Protein AF-0000000078526395 (afdb_homodimer)

InterPro domains:
  IPR003313 AraC-type arabinose-binding/dimerisation domain [PF02311] (11-100)
  IPR009057 Homedomain-like superfamily [SSF46689] (159-208)
  IPR009057 Homedomain-like superfamily [SSF46689] (210-261)
  IPR018060 AraC-like, DNA binding HTH domain [PF12833] (181-258)
  IPR018060 AraC-like, DNA binding HTH domain [PS01124] (161-259)
  IPR018060 AraC-like, DNA binding HTH domain [SM00342] (174-257)
  IPR018062 HTH domain AraC-type, conserved site [PS00041] (211-253)
  IPR037923 Transcription regulator HTH-like [SSF51215] (3-144)

Sequence (530 aa):
MNQLVRGLTIYYCGREQCASGHFFGPAIRKHYLMHVIFRGKGIYRTGGEEYALKEGDAFLIKPQEVTYYQADKDEPWEYAWAAFAGTEAERLLSDYRQEENEYVYHFDRGEEWRDYMDRLVTVFESGEHNMDETAGFLYLLFSRFPKRSKEVGEYEQSYLSRAETYIRHNYSYPIQIGDVAKYVGIDRTYLYRLFMKYKGISPKQYLTAYRIMEAKRLLEDTGLSITETGLSCGFHDASVFCKSFLQTEGESPLQYRKKMREEVWMNQLVRGLTIYYCGREQCASGHFFGPAIRKHYLMHVIFRGKGIYRTGGEEYALKEGDAFLIKPQEVTYYQADKDEPWEYAWAAFAGTEAERLLSDYRQEENEYVYHFDRGEEWRDYMDRLVTVFESGEHNMDETAGFLYLLFSRFPKRSKEVGEYEQSYLSRAETYIRHNYSYPIQIGDVAKYVGIDRTYLYRLFMKYKGISPKQYLTAYRIMEAKRLLEDTGLSITETGLSCGFHDASVFCKSFLQTEGESPLQYRKKMREEVW

pLDDT: mean 89.28, std 11.7, range [27.52, 98.31]

Structure (mmCIF, N/CA/C/O backbone):
data_AF-0000000078526395-model_v1
#
loop_
_entity.id
_entity.type
_entity.pdbx_description
1 polymer 'HTH araC/xylS-type domain-containing protein'
#
loop_
_atom_site.group_PDB
_atom_site.id
_atom_site.type_symbol
_atom_site.label_atom_id
_atom_site.label_alt_id
_atom_site.label_comp_id
_atom_site.label_asym_id
_atom_site.label_entity_id
_atom_site.label_seq_id
_atom_site.pdbx_PDB_ins_code
_atom_site.Cartn_x
_atom_site.Cartn_y
_atom_site.Cartn_z
_atom_site.occupancy
_atom_site.B_iso_or_equiv
_atom_site.auth_seq_id
_atom_site.auth_comp_id
_atom_site.auth_asym_id
_atom_site.auth_atom_id
_atom_site.pdbx_PDB_model_num
ATOM 1 N N . MET A 1 1 ? 21.188 -5.395 8.055 1 27.52 1 MET A N 1
ATOM 2 C CA . MET A 1 1 ? 20.203 -4.379 7.711 1 27.52 1 MET A CA 1
ATOM 3 C C . MET A 1 1 ? 18.812 -4.988 7.617 1 27.52 1 MET A C 1
ATOM 5 O O . MET A 1 1 ? 18.578 -5.922 6.844 1 27.52 1 MET A O 1
ATOM 9 N N . ASN A 1 2 ? 18.047 -5.086 8.602 1 36.66 2 ASN A N 1
ATOM 10 C CA . ASN A 1 2 ? 16.797 -5.809 8.789 1 36.66 2 ASN A CA 1
ATOM 11 C C . ASN A 1 2 ? 15.812 -5.535 7.656 1 36.66 2 ASN A C 1
ATOM 13 O O . ASN A 1 2 ? 15.328 -4.414 7.504 1 36.66 2 ASN A O 1
ATOM 17 N N . GLN A 1 3 ? 16.109 -5.988 6.547 1 46.03 3 GLN A N 1
ATOM 18 C CA . GLN A 1 3 ? 15.25 -5.793 5.379 1 46.03 3 GLN A CA 1
ATOM 19 C C . GLN A 1 3 ? 13.773 -5.867 5.754 1 46.03 3 GLN A C 1
ATOM 21 O O . GLN A 1 3 ? 13.305 -6.902 6.234 1 46.03 3 GLN A O 1
ATOM 26 N N . LEU A 1 4 ? 13.297 -4.77 6.297 1 55.44 4 LEU A N 1
ATOM 27 C CA . LEU A 1 4 ? 11.914 -4.699 6.73 1 55.44 4 LEU A CA 1
ATOM 28 C C . LEU A 1 4 ? 10.992 -5.379 5.727 1 55.44 4 LEU A C 1
ATOM 30 O O . LEU A 1 4 ? 11.086 -5.137 4.52 1 55.44 4 LEU A O 1
ATOM 34 N N . VAL A 1 5 ? 10.5 -6.484 6.137 1 66.88 5 VAL A N 1
ATOM 35 C CA . VAL A 1 5 ? 9.594 -7.344 5.391 1 66.88 5 VAL A CA 1
ATOM 36 C C . VAL A 1 5 ? 8.43 -6.52 4.84 1 66.88 5 VAL A C 1
ATOM 38 O O . VAL A 1 5 ? 7.867 -5.68 5.547 1 66.88 5 VAL A O 1
ATOM 41 N N . ARG A 1 6 ? 8.25 -6.559 3.602 1 83.94 6 ARG A N 1
ATOM 42 C CA . ARG A 1 6 ? 7.125 -5.887 2.965 1 83.94 6 ARG A CA 1
ATOM 43 C C . ARG A 1 6 ? 5.801 -6.379 3.539 1 83.94 6 ARG A C 1
ATOM 45 O O . ARG A 1 6 ? 5.605 -7.582 3.727 1 83.94 6 ARG A O 1
ATOM 52 N N . GLY A 1 7 ? 4.965 -5.426 3.828 1 86.06 7 GLY A N 1
ATOM 53 C CA . GLY A 1 7 ? 3.648 -5.781 4.328 1 86.06 7 GLY A CA 1
ATOM 54 C C . GLY A 1 7 ? 2.73 -6.332 3.252 1 86.06 7 GLY A C 1
ATOM 55 O O . GLY A 1 7 ? 1.721 -6.969 3.559 1 86.06 7 GLY A O 1
ATOM 56 N N . LEU A 1 8 ? 3.068 -6.035 2.057 1 91.38 8 LEU A N 1
ATOM 57 C CA . LEU A 1 8 ? 2.301 -6.508 0.909 1 91.38 8 LEU A CA 1
ATOM 58 C C . LEU A 1 8 ? 3.225 -6.887 -0.243 1 91.38 8 LEU A C 1
ATOM 60 O O . LEU A 1 8 ? 3.975 -6.051 -0.748 1 91.38 8 LEU A O 1
ATOM 64 N N . THR A 1 9 ? 3.188 -8.125 -0.619 1 89.38 9 THR A N 1
ATOM 65 C CA . THR A 1 9 ? 4.004 -8.633 -1.715 1 89.38 9 THR A CA 1
ATOM 66 C C . THR A 1 9 ? 3.131 -9.297 -2.775 1 89.38 9 THR A C 1
ATOM 68 O O . THR A 1 9 ? 2.268 -10.117 -2.453 1 89.38 9 THR A O 1
ATOM 71 N N . ILE A 1 10 ? 3.322 -8.852 -3.971 1 91.06 10 ILE A N 1
ATOM 72 C CA . ILE A 1 10 ? 2.652 -9.484 -5.102 1 91.06 10 ILE A CA 1
ATOM 73 C C . ILE A 1 10 ? 3.59 -10.5 -5.75 1 91.06 10 ILE A C 1
ATOM 75 O O . ILE A 1 10 ? 4.715 -10.164 -6.121 1 91.06 10 ILE A O 1
ATOM 79 N N . TYR A 1 11 ? 3.164 -11.703 -5.941 1 87.44 11 TYR A N 1
ATOM 80 C CA . TYR A 1 11 ? 4.023 -12.789 -6.398 1 87.44 11 TYR A CA 1
ATOM 81 C C . TYR A 1 11 ? 3.795 -13.078 -7.879 1 87.44 11 TYR A C 1
ATOM 83 O O . TYR A 1 11 ? 4.727 -13.453 -8.594 1 87.44 11 TYR A O 1
ATOM 91 N N . TYR A 1 12 ? 2.555 -12.938 -8.289 1 89 12 TYR A N 1
ATOM 92 C CA . TYR A 1 12 ? 2.221 -13.305 -9.656 1 89 12 TYR A CA 1
ATOM 93 C C . TYR A 1 12 ? 0.906 -12.664 -10.086 1 89 12 TYR A C 1
ATOM 95 O O . TYR A 1 12 ? -0.057 -12.633 -9.32 1 89 12 TYR A O 1
ATOM 103 N N . CYS A 1 13 ? 0.94 -12.172 -11.273 1 92.25 13 CYS A N 1
ATOM 104 C CA . CYS A 1 13 ? -0.259 -11.617 -11.891 1 92.25 13 CYS A CA 1
ATOM 105 C C . CYS A 1 13 ? -0.409 -12.109 -13.32 1 92.25 13 CYS A C 1
ATOM 107 O O . CYS A 1 13 ? 0.571 -12.5 -13.953 1 92.25 13 CYS A O 1
ATOM 109 N N . GLY A 1 14 ? -1.669 -12.102 -13.734 1 92.19 14 GLY A N 1
ATOM 110 C CA . GLY A 1 14 ? -1.933 -12.43 -15.125 1 92.19 14 GLY A CA 1
ATOM 111 C C . GLY A 1 14 ? -3.348 -12.102 -15.562 1 92.19 14 GLY A C 1
ATOM 112 O O . GLY A 1 14 ? -4.121 -11.531 -14.789 1 92.19 14 GLY A O 1
ATOM 113 N N . ARG A 1 15 ? -3.559 -12.289 -16.781 1 94.62 15 ARG A N 1
ATOM 114 C CA . ARG A 1 15 ? -4.859 -12.094 -17.422 1 94.62 15 ARG A CA 1
ATOM 115 C C . ARG A 1 15 ? -5.109 -13.133 -18.5 1 94.62 15 ARG A C 1
ATOM 117 O O . ARG A 1 15 ? -4.184 -13.547 -19.203 1 94.62 15 ARG A O 1
ATOM 124 N N . GLU A 1 16 ? -6.379 -13.539 -18.531 1 94.69 16 GLU A N 1
ATOM 125 C CA . GLU A 1 16 ? -6.676 -14.586 -19.516 1 94.69 16 GLU A CA 1
ATOM 126 C C . GLU A 1 16 ? -8.109 -14.453 -20.031 1 94.69 16 GLU A C 1
ATOM 128 O O . GLU A 1 16 ? -9.039 -14.258 -19.25 1 94.69 16 GLU A O 1
ATOM 133 N N . GLN A 1 17 ? -8.219 -14.484 -21.281 1 96.12 17 GLN A N 1
ATOM 134 C CA . GLN A 1 17 ? -9.516 -14.75 -21.891 1 96.12 17 GLN A CA 1
ATOM 135 C C . GLN A 1 17 ? -9.781 -16.25 -22 1 96.12 17 GLN A C 1
ATOM 137 O O . GLN A 1 17 ? -9.219 -16.922 -22.875 1 96.12 17 GLN A O 1
ATOM 142 N N . CYS A 1 18 ? -10.719 -16.75 -21.266 1 94.75 18 CYS A N 1
ATOM 143 C CA . CYS A 1 18 ? -10.898 -18.188 -21.156 1 94.75 18 CYS A CA 1
ATOM 144 C C . CYS A 1 18 ? -11.703 -18.734 -22.344 1 94.75 18 CYS A C 1
ATOM 146 O O . CYS A 1 18 ? -12.617 -18.062 -22.828 1 94.75 18 CYS A O 1
ATOM 148 N N . ALA A 1 19 ? -11.344 -19.953 -22.719 1 93.75 19 ALA A N 1
ATOM 149 C CA . ALA A 1 19 ? -12.148 -20.672 -23.703 1 93.75 19 ALA A CA 1
ATOM 150 C C . ALA A 1 19 ? -13.445 -21.188 -23.094 1 93.75 19 ALA A C 1
ATOM 152 O O . ALA A 1 19 ? -13.594 -21.203 -21.859 1 93.75 19 ALA A O 1
ATOM 153 N N . SER A 1 20 ? -14.367 -21.531 -24.016 1 95.44 20 SER A N 1
ATOM 154 C CA . SER A 1 20 ? -15.648 -22.094 -23.594 1 95.44 20 SER A CA 1
ATOM 155 C C . SER A 1 20 ? -15.453 -23.266 -22.656 1 95.44 20 SER A C 1
ATOM 157 O O . SER A 1 20 ? -14.75 -24.234 -22.984 1 95.44 20 SER A O 1
ATOM 159 N N . GLY A 1 21 ? -15.93 -23.125 -21.484 1 93.25 21 GLY A N 1
ATOM 160 C CA . GLY A 1 21 ? -15.93 -24.219 -20.531 1 93.25 21 GLY A CA 1
ATOM 161 C C . GLY A 1 21 ? -14.57 -24.453 -19.891 1 93.25 21 GLY A C 1
ATOM 162 O O . GLY A 1 21 ? -14.391 -25.422 -19.141 1 93.25 21 GLY A O 1
ATOM 163 N N . HIS A 1 22 ? -13.695 -23.594 -20.125 1 93.75 22 HIS A N 1
ATOM 164 C CA . HIS A 1 22 ? -12.367 -23.734 -19.531 1 93.75 22 HIS A CA 1
ATOM 165 C C . HIS A 1 22 ? -12.445 -23.781 -18.016 1 93.75 22 HIS A C 1
ATOM 167 O O . HIS A 1 22 ? -13.227 -23.031 -17.406 1 93.75 22 HIS A O 1
ATOM 173 N N . PHE A 1 23 ? -11.68 -24.75 -17.438 1 92.62 23 PHE A N 1
ATOM 174 C CA . PHE A 1 23 ? -11.742 -24.859 -15.977 1 92.62 23 PHE A CA 1
ATOM 175 C C . PHE A 1 23 ? -10.344 -25.047 -15.391 1 92.62 23 PHE A C 1
ATOM 177 O O . PHE A 1 23 ? -9.398 -25.375 -16.109 1 92.62 23 PHE A O 1
ATOM 184 N N . PHE A 1 24 ? -10.273 -24.75 -14.18 1 91.19 24 PHE A N 1
ATOM 185 C CA . PHE A 1 24 ? -9.07 -25.016 -13.398 1 91.19 24 PHE A CA 1
ATOM 186 C C . PHE A 1 24 ? -9.414 -25.656 -12.055 1 91.19 24 PHE A C 1
ATOM 188 O O . PHE A 1 24 ? -10.344 -25.203 -11.375 1 91.19 24 PHE A O 1
ATOM 195 N N . GLY A 1 25 ? -8.5 -26.719 -11.734 1 88.81 25 GLY A N 1
ATOM 196 C CA . GLY A 1 25 ? -8.695 -27.406 -10.469 1 88.81 25 GLY A CA 1
ATOM 197 C C . GLY A 1 25 ? -9.445 -28.719 -10.609 1 88.81 25 GLY A C 1
ATOM 198 O O . GLY A 1 25 ? -9.727 -29.156 -11.719 1 88.81 25 GLY A O 1
ATOM 199 N N . PRO A 1 26 ? -9.734 -29.234 -9.562 1 91 26 PRO A N 1
ATOM 200 C CA . PRO A 1 26 ? -9.414 -28.891 -8.18 1 91 26 PRO A CA 1
ATOM 201 C C . PRO A 1 26 ? -7.906 -28.75 -7.945 1 91 26 PRO A C 1
ATOM 203 O O . PRO A 1 26 ? -7.121 -29.516 -8.508 1 91 26 PRO A O 1
ATOM 206 N N . ALA A 1 27 ? -7.531 -27.719 -7.289 1 90.19 27 ALA A N 1
ATOM 207 C CA . ALA A 1 27 ? -6.121 -27.453 -7.016 1 90.19 27 ALA A CA 1
ATOM 208 C C . ALA A 1 27 ? -5.953 -26.609 -5.762 1 90.19 27 ALA A C 1
ATOM 210 O O . ALA A 1 27 ? -6.906 -25.969 -5.301 1 90.19 27 ALA A O 1
ATOM 211 N N . ILE A 1 28 ? -4.727 -26.641 -5.18 1 89 28 ILE A N 1
ATOM 212 C CA . ILE A 1 28 ? -4.359 -25.844 -4.012 1 89 28 ILE A CA 1
ATOM 213 C C . ILE A 1 28 ? -3.346 -24.781 -4.414 1 89 28 ILE A C 1
ATOM 215 O O . ILE A 1 28 ? -2.48 -25.016 -5.258 1 89 28 ILE A O 1
ATOM 219 N N . ARG A 1 29 ? -3.531 -23.641 -3.818 1 88.62 29 ARG A N 1
ATOM 220 C CA . ARG A 1 29 ? -2.572 -22.562 -4.027 1 88.62 29 ARG A CA 1
ATOM 221 C C . ARG A 1 29 ? -1.873 -22.188 -2.723 1 88.62 29 ARG A C 1
ATOM 223 O O . ARG A 1 29 ? -2.42 -22.406 -1.638 1 88.62 29 ARG A O 1
ATOM 230 N N . LYS A 1 30 ? -0.692 -21.547 -2.857 1 85.06 30 LYS A N 1
ATOM 231 C CA . LYS A 1 30 ? 0.134 -21.25 -1.69 1 85.06 30 LYS A CA 1
ATOM 232 C C . LYS A 1 30 ? -0.154 -19.859 -1.158 1 85.06 30 LYS A C 1
ATOM 234 O O . LYS A 1 30 ? 0.134 -19.547 0.003 1 85.06 30 LYS A O 1
ATOM 239 N N . HIS A 1 31 ? -0.588 -19.047 -1.998 1 90.56 31 HIS A N 1
ATOM 240 C CA . HIS A 1 31 ? -0.848 -17.656 -1.646 1 90.56 31 HIS A CA 1
ATOM 241 C C . HIS A 1 31 ? -2.309 -17.297 -1.892 1 90.56 31 HIS A C 1
ATOM 243 O O . HIS A 1 31 ? -3.049 -18.047 -2.514 1 90.56 31 HIS A O 1
ATOM 249 N N . TYR A 1 32 ? -2.658 -16.156 -1.247 1 94.75 32 TYR A N 1
ATOM 250 C CA . TYR A 1 32 ? -3.936 -15.594 -1.679 1 94.75 32 TYR A CA 1
ATOM 251 C C . TYR A 1 32 ? -3.92 -15.289 -3.172 1 94.75 32 TYR A C 1
ATOM 253 O O . TYR A 1 32 ? -2.92 -14.797 -3.699 1 94.75 32 TYR A O 1
ATOM 261 N N . LEU A 1 33 ? -4.926 -15.641 -3.793 1 96 33 LEU A N 1
ATOM 262 C CA . LEU A 1 33 ? -5.102 -15.336 -5.211 1 96 33 LEU A CA 1
ATOM 263 C C . LEU A 1 33 ? -6.465 -14.711 -5.469 1 96 33 LEU A C 1
ATOM 265 O O . LEU A 1 33 ? -7.5 -15.336 -5.215 1 96 33 LEU A O 1
ATOM 269 N N . MET A 1 34 ? -6.461 -13.422 -5.922 1 97.19 34 MET A N 1
ATOM 270 C CA . MET A 1 34 ? -7.723 -12.758 -6.242 1 97.19 34 MET A CA 1
ATOM 271 C C . MET A 1 34 ? -7.938 -12.688 -7.75 1 97.19 34 MET A C 1
ATOM 273 O O . MET A 1 34 ? -7.105 -12.133 -8.477 1 97.19 34 MET A O 1
ATOM 277 N N . HIS A 1 35 ? -9.031 -13.25 -8.227 1 97.81 35 HIS A N 1
ATOM 278 C CA . HIS A 1 35 ? -9.461 -13.141 -9.617 1 97.81 35 HIS A CA 1
ATOM 279 C C . HIS A 1 35 ? -10.523 -12.055 -9.789 1 97.81 35 HIS A C 1
ATOM 281 O O . HIS A 1 35 ? -11.5 -12.016 -9.031 1 97.81 35 HIS A O 1
ATOM 287 N N . VAL A 1 36 ? -10.336 -11.219 -10.727 1 97.88 36 VAL A N 1
ATOM 288 C CA . VAL A 1 36 ? -11.305 -10.188 -11.086 1 97.88 36 VAL A CA 1
ATOM 289 C C . VAL A 1 36 ? -11.883 -10.477 -12.469 1 97.88 36 VAL A C 1
ATOM 291 O O . VAL A 1 36 ? -11.133 -10.703 -13.422 1 97.88 36 VAL A O 1
ATOM 294 N N . ILE A 1 37 ? -13.234 -10.422 -12.531 1 97.94 37 ILE A N 1
ATOM 295 C CA . ILE A 1 37 ? -13.883 -10.812 -13.773 1 97.94 37 ILE A CA 1
ATOM 296 C C . ILE A 1 37 ? -14.227 -9.562 -14.586 1 97.94 37 ILE A C 1
ATOM 298 O O . ILE A 1 37 ? -15.086 -8.773 -14.188 1 97.94 37 ILE A O 1
ATOM 302 N N . PHE A 1 38 ? -13.648 -9.414 -15.766 1 97.31 38 PHE A N 1
ATOM 303 C CA . PHE A 1 38 ? -13.844 -8.258 -16.641 1 97.31 38 PHE A CA 1
ATOM 304 C C . PHE A 1 38 ? -15.109 -8.414 -17.469 1 97.31 38 PHE A C 1
ATOM 306 O O . PHE A 1 38 ? -15.797 -7.434 -17.75 1 97.31 38 PHE A O 1
ATOM 313 N N . ARG A 1 39 ? -15.32 -9.594 -17.875 1 97.06 39 ARG A N 1
ATOM 314 C CA . ARG A 1 39 ? -16.484 -9.93 -18.672 1 97.06 39 ARG A CA 1
ATOM 315 C C . ARG A 1 39 ? -16.812 -11.414 -18.578 1 97.06 39 ARG A C 1
ATOM 317 O O . ARG A 1 39 ? -15.977 -12.219 -18.172 1 97.06 39 ARG A O 1
ATOM 324 N N . GLY A 1 40 ? -18.094 -11.688 -18.969 1 97.81 40 GLY A N 1
ATOM 325 C CA . GLY A 1 40 ? -18.547 -13.07 -18.969 1 97.81 40 GLY A CA 1
ATOM 326 C C . GLY A 1 40 ? -18.953 -13.562 -17.594 1 97.81 40 GLY A C 1
ATOM 327 O O . GLY A 1 40 ? -19.297 -12.766 -16.719 1 97.81 40 GLY A O 1
ATOM 328 N N . LYS A 1 41 ? -19.109 -14.867 -17.5 1 98.25 41 LYS A N 1
ATOM 329 C CA . LYS A 1 41 ? -19.547 -15.461 -16.234 1 98.25 41 LYS A CA 1
ATOM 330 C C . LYS A 1 41 ? -18.969 -16.859 -16.047 1 98.25 41 LYS A C 1
ATOM 332 O O . LYS A 1 41 ? -18.438 -17.453 -17 1 98.25 41 LYS A O 1
ATOM 337 N N . GLY A 1 42 ? -19.062 -17.375 -14.828 1 98.31 42 GLY A N 1
ATOM 338 C CA . GLY A 1 42 ? -18.578 -18.703 -14.469 1 98.31 42 GLY A CA 1
ATOM 339 C C . GLY A 1 42 ? -18.938 -19.109 -13.055 1 98.31 42 GLY A C 1
ATOM 340 O O . GLY A 1 42 ? -19.766 -18.453 -12.406 1 98.31 42 GLY A O 1
ATOM 341 N N . ILE A 1 43 ? -18.344 -20.281 -12.695 1 98.19 43 ILE A N 1
ATOM 342 C CA . ILE A 1 43 ? -18.625 -20.766 -11.352 1 98.19 43 ILE A CA 1
ATOM 343 C C . ILE A 1 43 ? -17.312 -20.953 -10.586 1 98.19 43 ILE A C 1
ATOM 345 O O . ILE A 1 43 ? -16.266 -21.234 -11.188 1 98.19 43 ILE A O 1
ATOM 349 N N . TYR A 1 44 ? -17.344 -20.797 -9.312 1 97.5 44 TYR A N 1
ATOM 350 C CA . TYR A 1 44 ? -16.25 -21.016 -8.367 1 97.5 44 TYR A CA 1
ATOM 351 C C . TYR A 1 44 ? -16.688 -21.906 -7.223 1 97.5 44 TYR A C 1
ATOM 353 O O . TYR A 1 44 ? -17.734 -21.688 -6.613 1 97.5 44 TYR A O 1
ATOM 361 N N . ARG A 1 45 ? -15.953 -22.984 -7.023 1 96.19 45 ARG A N 1
ATOM 362 C CA . ARG A 1 45 ? -16.281 -23.938 -5.965 1 96.19 45 ARG A CA 1
ATOM 363 C C . ARG A 1 45 ? -15.164 -24.016 -4.93 1 96.19 45 ARG A C 1
ATOM 365 O O . ARG A 1 45 ? -13.992 -24.172 -5.289 1 96.19 45 ARG A O 1
ATOM 372 N N . THR A 1 46 ? -15.492 -23.844 -3.721 1 93.69 46 THR A N 1
ATOM 373 C CA . THR A 1 46 ? -14.586 -24.031 -2.592 1 93.69 46 THR A CA 1
ATOM 374 C C . THR A 1 46 ? -15.375 -24.312 -1.315 1 93.69 46 THR A C 1
ATOM 376 O O . THR A 1 46 ? -16.484 -23.828 -1.141 1 93.69 46 THR A O 1
ATOM 379 N N . GLY A 1 47 ? -14.805 -25.141 -0.422 1 87 47 GLY A N 1
ATOM 380 C CA . GLY A 1 47 ? -15.422 -25.422 0.862 1 87 47 GLY A CA 1
ATOM 381 C C . GLY A 1 47 ? -16.812 -26.031 0.734 1 87 47 GLY A C 1
ATOM 382 O O . GLY A 1 47 ? -17.703 -25.734 1.538 1 87 47 GLY A O 1
ATOM 383 N N . GLY A 1 48 ? -17 -26.641 -0.275 1 88.56 48 GLY A N 1
ATOM 384 C CA . GLY A 1 48 ? -18.281 -27.297 -0.469 1 88.56 48 GLY A CA 1
ATOM 385 C C . GLY A 1 48 ? -19.359 -26.375 -1.019 1 88.56 48 GLY A C 1
ATOM 386 O O . GLY A 1 48 ? -20.516 -26.766 -1.161 1 88.56 48 GLY A O 1
ATOM 387 N N . GLU A 1 49 ? -19 -25.172 -1.242 1 93.25 49 GLU A N 1
ATOM 388 C CA . GLU A 1 49 ? -19.938 -24.203 -1.775 1 93.25 49 GLU A CA 1
ATOM 389 C C . GLU A 1 49 ? -19.594 -23.844 -3.219 1 93.25 49 GLU A C 1
ATOM 391 O O . GLU A 1 49 ? -18.453 -23.969 -3.646 1 93.25 49 GLU A O 1
ATOM 396 N N . GLU A 1 50 ? -20.703 -23.531 -3.873 1 96.62 50 GLU A N 1
ATOM 397 C CA . GLU A 1 50 ? -20.562 -23.094 -5.258 1 96.62 50 GLU A CA 1
ATOM 398 C C . GLU A 1 50 ? -21.078 -21.672 -5.441 1 96.62 50 GLU A C 1
ATOM 400 O O . GLU A 1 50 ? -22.172 -21.344 -4.984 1 96.62 50 GLU A O 1
ATOM 405 N N . TYR A 1 51 ? -20.281 -20.859 -6.137 1 95.94 51 TYR A N 1
ATOM 406 C CA . TYR A 1 51 ? -20.625 -19.453 -6.387 1 95.94 51 TYR A CA 1
ATOM 407 C C . TYR A 1 51 ? -20.734 -19.172 -7.883 1 95.94 51 TYR A C 1
ATOM 409 O O . TYR A 1 51 ? -19.797 -19.469 -8.633 1 95.94 51 TYR A O 1
ATOM 417 N N . ALA A 1 52 ? -21.922 -18.656 -8.273 1 97.81 52 ALA A N 1
ATOM 418 C CA . ALA A 1 52 ? -22.047 -18.141 -9.633 1 97.81 52 ALA A CA 1
ATOM 419 C C . ALA A 1 52 ? -21.547 -16.703 -9.727 1 97.81 52 ALA A C 1
ATOM 421 O O . ALA A 1 52 ? -22.031 -15.828 -9 1 97.81 52 ALA A O 1
ATOM 422 N N . LEU A 1 53 ? -20.562 -16.484 -10.641 1 97.19 53 LEU A N 1
ATOM 423 C CA . LEU A 1 53 ? -19.938 -15.18 -10.711 1 97.19 53 LEU A CA 1
ATOM 424 C C . LEU A 1 53 ? -20.016 -14.609 -12.125 1 97.19 53 LEU A C 1
ATOM 426 O O . LEU A 1 53 ? -20.156 -15.359 -13.094 1 97.19 53 LEU A O 1
ATOM 430 N N . LYS A 1 54 ? -19.969 -13.305 -12.18 1 97.56 54 LYS A N 1
ATOM 431 C CA . LYS A 1 54 ? -20.078 -12.617 -13.461 1 97.56 54 LYS A CA 1
ATOM 432 C C . LYS A 1 54 ? -19.266 -11.328 -13.477 1 97.56 54 LYS A C 1
ATOM 434 O O . LYS A 1 54 ? -18.578 -11.008 -12.5 1 97.56 54 LYS A O 1
ATOM 439 N N . GLU A 1 55 ? -19.375 -10.672 -14.648 1 96.81 55 GLU A N 1
ATOM 440 C CA . GLU A 1 55 ? -18.688 -9.398 -14.812 1 96.81 55 GLU A CA 1
ATOM 441 C C . GLU A 1 55 ? -18.906 -8.492 -13.609 1 96.81 55 GLU A C 1
ATOM 443 O O . GLU A 1 55 ? -20.047 -8.328 -13.148 1 96.81 55 GLU A O 1
ATOM 448 N N . GLY A 1 56 ? -17.797 -7.941 -13.102 1 95.56 56 GLY A N 1
ATOM 449 C CA . GLY A 1 56 ? -17.906 -7.043 -11.969 1 95.56 56 GLY A CA 1
ATOM 450 C C . GLY A 1 56 ? -17.719 -7.742 -10.633 1 95.56 56 GLY A C 1
ATOM 451 O O . GLY A 1 56 ? -17.625 -7.09 -9.594 1 95.56 56 GLY A O 1
ATOM 452 N N . ASP A 1 57 ? -17.578 -9.062 -10.703 1 95.75 57 ASP A N 1
ATOM 453 C CA . ASP A 1 57 ? -17.312 -9.828 -9.492 1 95.75 57 ASP A CA 1
ATOM 454 C C . ASP A 1 57 ? -15.828 -10.172 -9.383 1 95.75 57 ASP A C 1
ATOM 456 O O . ASP A 1 57 ? -15.094 -10.117 -10.375 1 95.75 57 ASP A O 1
ATOM 460 N N . ALA A 1 58 ? -15.422 -10.445 -8.148 1 96.94 58 ALA A N 1
ATOM 461 C CA . ALA A 1 58 ? -14.109 -11.008 -7.852 1 96.94 58 ALA A CA 1
ATOM 462 C C . ALA A 1 58 ? -14.227 -12.188 -6.891 1 96.94 58 ALA A C 1
ATOM 464 O O . ALA A 1 58 ? -15.148 -12.242 -6.078 1 96.94 58 ALA A O 1
ATOM 465 N N . PHE A 1 59 ? -13.336 -13.172 -7.039 1 97.19 59 PHE A N 1
ATOM 466 C CA . PHE A 1 59 ? -13.336 -14.266 -6.078 1 97.19 59 PHE A CA 1
ATOM 467 C C . PHE A 1 59 ? -11.93 -14.523 -5.547 1 97.19 59 PHE A C 1
ATOM 469 O O . PHE A 1 59 ? -10.945 -14.359 -6.273 1 97.19 59 PHE A O 1
ATOM 476 N N . LEU A 1 60 ? -11.891 -14.938 -4.336 1 96.81 60 LEU A N 1
ATOM 477 C CA . LEU A 1 60 ? -10.633 -15.102 -3.605 1 96.81 60 LEU A CA 1
ATOM 478 C C . LEU A 1 60 ? -10.328 -16.578 -3.391 1 96.81 60 LEU A C 1
ATOM 480 O O . LEU A 1 60 ? -11.164 -17.328 -2.883 1 96.81 60 LEU A O 1
ATOM 484 N N . ILE A 1 61 ? -9.203 -17 -3.824 1 95.31 61 ILE A N 1
ATOM 485 C CA . ILE A 1 61 ? -8.641 -18.297 -3.451 1 95.31 61 ILE A CA 1
ATOM 486 C C . ILE A 1 61 ? -7.742 -18.141 -2.229 1 95.31 61 ILE A C 1
ATOM 488 O O . ILE A 1 61 ? -6.781 -17.359 -2.254 1 95.31 61 ILE A O 1
ATOM 492 N N . LYS A 1 62 ? -8.047 -18.812 -1.177 1 92.75 62 LYS A N 1
ATOM 493 C CA . LYS A 1 62 ? -7.246 -18.781 0.043 1 92.75 62 LYS A CA 1
ATOM 494 C C . LYS A 1 62 ? -6.176 -19.875 0.023 1 92.75 62 LYS A C 1
ATOM 496 O O . LYS A 1 62 ? -6.379 -20.938 -0.562 1 92.75 62 LYS A O 1
ATOM 501 N N . PRO A 1 63 ? -5.062 -19.562 0.666 1 90.44 63 PRO A N 1
ATOM 502 C CA . PRO A 1 63 ? -3.979 -20.547 0.666 1 90.44 63 PRO A CA 1
ATOM 503 C C . PRO A 1 63 ? -4.387 -21.875 1.3 1 90.44 63 PRO A C 1
ATOM 505 O O . PRO A 1 63 ? -5.09 -21.891 2.312 1 90.44 63 PRO A O 1
ATOM 508 N N . GLN A 1 64 ? -3.994 -22.906 0.561 1 86.25 64 GLN A N 1
ATOM 509 C CA . GLN A 1 64 ? -4.07 -24.266 1.074 1 86.25 64 GLN A CA 1
ATOM 510 C C . GLN A 1 64 ? -5.504 -24.797 1.047 1 86.25 64 GLN A C 1
ATOM 512 O O . GLN A 1 64 ? -5.828 -25.766 1.729 1 86.25 64 GLN A O 1
ATOM 517 N N . GLU A 1 65 ? -6.387 -24.141 0.393 1 89.44 65 GLU A N 1
ATOM 518 C CA . GLU A 1 65 ? -7.738 -24.641 0.182 1 89.44 65 GLU A CA 1
ATOM 519 C C . GLU A 1 65 ? -7.902 -25.219 -1.223 1 89.44 65 GLU A C 1
ATOM 521 O O . GLU A 1 65 ? -7.359 -24.672 -2.188 1 89.44 65 GLU A O 1
ATOM 526 N N . VAL A 1 66 ? -8.641 -26.281 -1.29 1 90.62 66 VAL A N 1
ATOM 527 C CA . VAL A 1 66 ? -8.93 -26.891 -2.588 1 90.62 66 VAL A CA 1
ATOM 528 C C . VAL A 1 66 ? -9.977 -26.047 -3.32 1 90.62 66 VAL A C 1
ATOM 530 O O . VAL A 1 66 ? -11.055 -25.766 -2.775 1 90.62 66 VAL A O 1
ATOM 533 N N . THR A 1 67 ? -9.688 -25.703 -4.543 1 94.06 67 THR A N 1
ATOM 534 C CA . THR A 1 67 ? -10.594 -24.812 -5.281 1 94.06 67 THR A CA 1
ATOM 535 C C . THR A 1 67 ? -10.773 -25.312 -6.711 1 94.06 67 THR A C 1
ATOM 537 O O . THR A 1 67 ? -9.945 -26.062 -7.227 1 94.06 67 THR A O 1
ATOM 540 N N . TYR A 1 68 ? -11.922 -24.953 -7.203 1 95.5 68 TYR A N 1
ATOM 541 C CA . TYR A 1 68 ? -12.289 -25.25 -8.586 1 95.5 68 TYR A CA 1
ATOM 542 C C . TYR A 1 68 ? -13.078 -24.094 -9.195 1 95.5 68 TYR A C 1
ATOM 544 O O . TYR A 1 68 ? -13.953 -23.516 -8.547 1 95.5 68 TYR A O 1
ATOM 552 N N . TYR A 1 69 ? -12.688 -23.672 -10.43 1 96.94 69 TYR A N 1
ATOM 553 C CA . TYR A 1 69 ? -13.492 -22.672 -11.117 1 96.94 69 TYR A CA 1
ATOM 554 C C . TYR A 1 69 ? -13.547 -22.953 -12.609 1 96.94 69 TYR A C 1
ATOM 556 O O . TYR A 1 69 ? -12.625 -23.547 -13.172 1 96.94 69 TYR A O 1
ATOM 564 N N . GLN A 1 70 ? -14.648 -22.547 -13.195 1 97.75 70 GLN A N 1
ATOM 565 C CA . GLN A 1 70 ? -14.93 -22.922 -14.578 1 97.75 70 GLN A CA 1
ATOM 566 C C . GLN A 1 70 ? -15.672 -21.812 -15.305 1 97.75 70 GLN A C 1
ATOM 568 O O . GLN A 1 70 ? -16.656 -21.266 -14.789 1 97.75 70 GLN A O 1
ATOM 573 N N . ALA A 1 71 ? -15.195 -21.531 -16.516 1 98.19 71 ALA A N 1
ATOM 574 C CA . ALA A 1 71 ? -15.852 -20.547 -17.375 1 98.19 71 ALA A CA 1
ATOM 575 C C . ALA A 1 71 ? -17.188 -21.078 -17.891 1 98.19 71 ALA A C 1
ATOM 577 O O . ALA A 1 71 ? -17.328 -22.266 -18.141 1 98.19 71 ALA A O 1
ATOM 578 N N . ASP A 1 72 ? -18.062 -20.156 -18.062 1 98.06 72 ASP A N 1
ATOM 579 C CA . ASP A 1 72 ? -19.328 -20.516 -18.703 1 98.06 72 ASP A CA 1
ATOM 580 C C . ASP A 1 72 ? -19.109 -21 -20.125 1 98.06 72 ASP A C 1
ATOM 582 O O . ASP A 1 72 ? -18.219 -20.531 -20.828 1 98.06 72 ASP A O 1
ATOM 586 N N . LYS A 1 73 ? -19.984 -21.906 -20.594 1 97.31 73 LYS A N 1
ATOM 587 C CA . LYS A 1 73 ? -19.828 -22.5 -21.922 1 97.31 73 LYS A CA 1
ATOM 588 C C . LYS A 1 73 ? -20.188 -21.5 -23.016 1 97.31 73 LYS A C 1
ATOM 590 O O . LYS A 1 73 ? -19.531 -21.453 -24.062 1 97.31 73 LYS A O 1
ATOM 595 N N . ASP A 1 74 ? -21.188 -20.75 -22.812 1 97.38 74 ASP A N 1
ATOM 596 C CA . ASP A 1 74 ? -21.703 -19.844 -23.828 1 97.38 74 ASP A CA 1
ATOM 597 C C . ASP A 1 74 ? -21.078 -18.469 -23.719 1 97.38 74 ASP A C 1
ATOM 599 O O . ASP A 1 74 ? -20.781 -17.828 -24.734 1 97.38 74 ASP A O 1
ATOM 603 N N . GLU A 1 75 ? -20.875 -17.969 -22.484 1 98.12 75 GLU A N 1
ATOM 604 C CA . GLU A 1 75 ? -20.266 -16.672 -22.219 1 98.12 75 GLU A CA 1
ATOM 605 C C . GLU A 1 75 ? -19.062 -16.812 -21.297 1 98.12 75 GLU A C 1
ATOM 607 O O . GLU A 1 75 ? -19.078 -16.312 -20.172 1 98.12 75 GLU A O 1
ATOM 612 N N . PRO A 1 76 ? -18.031 -17.359 -21.828 1 98.31 76 PRO A N 1
ATOM 613 C CA . PRO A 1 76 ? -16.844 -17.578 -20.984 1 98.31 76 PRO A CA 1
ATOM 614 C C . PRO A 1 76 ? -16.25 -16.266 -20.469 1 98.31 76 PRO A C 1
ATOM 616 O O . PRO A 1 76 ? -16.25 -15.258 -21.188 1 98.31 76 PRO A O 1
ATOM 619 N N . TRP A 1 77 ? -15.688 -16.344 -19.25 1 97.69 77 TRP A N 1
ATOM 620 C CA . TRP A 1 77 ? -15.203 -15.109 -18.641 1 97.69 77 TRP A CA 1
ATOM 621 C C . TRP A 1 77 ? -13.789 -14.789 -19.125 1 97.69 77 TRP A C 1
ATOM 623 O O . TRP A 1 77 ? -13.055 -15.68 -19.547 1 97.69 77 TRP A O 1
ATOM 633 N N . GLU A 1 78 ? -13.523 -13.508 -19.188 1 98.25 78 GLU A N 1
ATOM 634 C CA . GLU A 1 78 ? -12.18 -12.938 -19.141 1 98.25 78 GLU A CA 1
ATOM 635 C C . GLU A 1 78 ? -11.859 -12.398 -17.75 1 98.25 78 GLU A C 1
ATOM 637 O O . GLU A 1 78 ? -12.609 -11.578 -17.203 1 98.25 78 GLU A O 1
ATOM 642 N N . TYR A 1 79 ? -10.812 -12.953 -17.156 1 97.56 79 TYR A N 1
ATOM 643 C CA . TYR A 1 79 ? -10.469 -12.477 -15.82 1 97.56 79 TYR A CA 1
ATOM 644 C C . TYR A 1 79 ? -8.977 -12.203 -15.711 1 97.56 79 TYR A C 1
ATOM 646 O O . TYR A 1 79 ? -8.195 -12.609 -16.562 1 97.56 79 TYR A O 1
ATOM 654 N N . ALA A 1 80 ? -8.609 -11.398 -14.789 1 97.75 80 ALA A N 1
ATOM 655 C CA . ALA A 1 80 ? -7.234 -11.195 -14.336 1 97.75 80 ALA A CA 1
ATOM 656 C C . ALA A 1 80 ? -7.074 -11.578 -12.875 1 97.75 80 ALA A C 1
ATOM 658 O O . ALA A 1 80 ? -8.062 -11.672 -12.133 1 97.75 80 ALA A O 1
ATOM 659 N N . TRP A 1 81 ? -5.852 -11.938 -12.523 1 96.81 81 TRP A N 1
ATOM 660 C CA . TRP A 1 81 ? -5.645 -12.367 -11.148 1 96.81 81 TRP A CA 1
ATOM 661 C C . TRP A 1 81 ? -4.34 -11.805 -10.594 1 96.81 81 TRP A C 1
ATOM 663 O O . TRP A 1 81 ? -3.445 -11.43 -11.359 1 96.81 81 TRP A O 1
ATOM 673 N N . ALA A 1 82 ? -4.266 -11.68 -9.297 1 96.38 82 ALA A N 1
ATOM 674 C CA . ALA A 1 82 ? -3.055 -11.328 -8.562 1 96.38 82 ALA A CA 1
ATOM 675 C C . ALA A 1 82 ? -2.871 -12.234 -7.344 1 96.38 82 ALA A C 1
ATOM 677 O O . ALA A 1 82 ? -3.807 -12.438 -6.57 1 96.38 82 ALA A O 1
ATOM 678 N N . ALA A 1 83 ? -1.679 -12.789 -7.23 1 94.81 83 ALA A N 1
ATOM 679 C CA . ALA A 1 83 ? -1.281 -13.555 -6.051 1 94.81 83 ALA A CA 1
ATOM 680 C C . ALA A 1 83 ? -0.507 -12.68 -5.07 1 94.81 83 ALA A C 1
ATOM 682 O O . ALA A 1 83 ? 0.434 -11.977 -5.457 1 94.81 83 ALA A O 1
ATOM 683 N N . PHE A 1 84 ? -0.934 -12.688 -3.82 1 94.38 84 PHE A N 1
ATOM 684 C CA . PHE A 1 84 ? -0.292 -11.773 -2.883 1 94.38 84 PHE A CA 1
ATOM 685 C C . PHE A 1 84 ? -0.289 -12.352 -1.475 1 94.38 84 PHE A C 1
ATOM 687 O O . PHE A 1 84 ? -0.966 -13.352 -1.208 1 94.38 84 PHE A O 1
ATOM 694 N N . ALA A 1 85 ? 0.568 -11.789 -0.651 1 90.5 85 ALA A N 1
ATOM 695 C CA . ALA A 1 85 ? 0.673 -12.18 0.753 1 90.5 85 ALA A CA 1
ATOM 696 C C . ALA A 1 85 ? 1.175 -11.023 1.607 1 90.5 85 ALA A C 1
ATOM 698 O O . ALA A 1 85 ? 1.53 -9.961 1.082 1 90.5 85 ALA A O 1
ATOM 699 N N . GLY A 1 86 ? 1.155 -11.289 2.951 1 88.38 86 GLY A N 1
ATOM 700 C CA . GLY A 1 86 ? 1.649 -10.312 3.906 1 88.38 86 GLY A CA 1
ATOM 701 C C . GLY A 1 86 ? 0.584 -9.828 4.871 1 88.38 86 GLY A C 1
ATOM 702 O O . GLY A 1 86 ? -0.607 -10.062 4.66 1 88.38 86 GLY A O 1
ATOM 703 N N . THR A 1 87 ? 1.014 -9.07 5.855 1 87.75 87 THR A N 1
ATOM 704 C CA . THR A 1 87 ? 0.104 -8.594 6.891 1 87.75 87 THR A CA 1
ATOM 705 C C . THR A 1 87 ? -0.896 -7.594 6.316 1 87.75 87 THR A C 1
ATOM 707 O O . THR A 1 87 ? -2.068 -7.59 6.699 1 87.75 87 THR A O 1
ATOM 710 N N . GLU A 1 88 ? -0.443 -6.781 5.453 1 90.69 88 GLU A N 1
ATOM 711 C CA . GLU A 1 88 ? -1.337 -5.812 4.824 1 90.69 88 GLU A CA 1
ATOM 712 C C . GLU A 1 88 ? -2.369 -6.508 3.939 1 90.69 88 GLU A C 1
ATOM 714 O O . GLU A 1 88 ? -3.51 -6.055 3.836 1 90.69 88 GLU A O 1
ATOM 719 N N . ALA A 1 89 ? -1.937 -7.57 3.275 1 91 89 ALA A N 1
ATOM 720 C CA . ALA A 1 89 ? -2.887 -8.344 2.479 1 91 89 ALA A CA 1
ATOM 721 C C . ALA A 1 89 ? -4.035 -8.859 3.342 1 91 89 ALA A C 1
ATOM 723 O O . ALA A 1 89 ? -5.203 -8.727 2.969 1 91 89 ALA A O 1
ATOM 724 N N . GLU A 1 90 ? -3.693 -9.414 4.48 1 88.44 90 GLU A N 1
ATOM 725 C CA . GLU A 1 90 ? -4.695 -9.938 5.402 1 88.44 90 GLU A CA 1
ATOM 726 C C . GLU A 1 90 ? -5.629 -8.836 5.895 1 88.44 90 GLU A C 1
ATOM 728 O O . GLU A 1 90 ? -6.84 -9.047 6.008 1 88.44 90 GLU A O 1
ATOM 733 N N . ARG A 1 91 ? -5.07 -7.723 6.164 1 87.81 91 ARG A N 1
ATOM 734 C CA . ARG A 1 91 ? -5.867 -6.586 6.613 1 87.81 91 ARG A CA 1
ATOM 735 C C . ARG A 1 91 ? -6.848 -6.145 5.531 1 87.81 91 ARG A C 1
ATOM 737 O O . ARG A 1 91 ? -8.031 -5.93 5.805 1 87.81 91 ARG A O 1
ATOM 744 N N . LEU A 1 92 ? -6.398 -5.953 4.328 1 90.19 92 LEU A N 1
ATOM 745 C CA . LEU A 1 92 ? -7.242 -5.555 3.205 1 90.19 92 LEU A CA 1
ATOM 746 C C . LEU A 1 92 ? -8.398 -6.531 3.021 1 90.19 92 LEU A C 1
ATOM 748 O O . LEU A 1 92 ? -9.555 -6.117 2.893 1 90.19 92 LEU A O 1
ATOM 752 N N . LEU A 1 93 ? -8.062 -7.824 3.025 1 91 93 LEU A N 1
ATOM 753 C CA . LEU A 1 93 ? -9.086 -8.844 2.846 1 91 93 LEU A CA 1
ATOM 754 C C . LEU A 1 93 ? -10.141 -8.758 3.945 1 91 93 LEU A C 1
ATOM 756 O O . LEU A 1 93 ? -11.336 -8.891 3.678 1 91 93 LEU A O 1
ATOM 760 N N . SER A 1 94 ? -9.656 -8.5 5.121 1 86.31 94 SER A N 1
ATOM 761 C CA . SER A 1 94 ? -10.57 -8.391 6.258 1 86.31 94 SER A CA 1
ATOM 762 C C . SER A 1 94 ? -11.453 -7.152 6.145 1 86.31 94 SER A C 1
ATOM 764 O O . SER A 1 94 ? -12.656 -7.219 6.383 1 86.31 94 SER A O 1
ATOM 766 N N . ASP A 1 95 ? -10.906 -6.055 5.77 1 84.5 95 ASP A N 1
ATOM 767 C CA . ASP A 1 95 ? -11.609 -4.773 5.738 1 84.5 95 ASP A CA 1
ATOM 768 C C . ASP A 1 95 ? -12.695 -4.77 4.664 1 84.5 95 ASP A C 1
ATOM 770 O O . ASP A 1 95 ? -13.734 -4.117 4.824 1 84.5 95 ASP A O 1
ATOM 774 N N . TYR A 1 96 ? -12.477 -5.504 3.639 1 87.75 96 TYR A N 1
ATOM 775 C CA . TYR A 1 96 ? -13.383 -5.391 2.504 1 87.75 96 TYR A CA 1
ATOM 776 C C . TYR A 1 96 ? -14.227 -6.652 2.355 1 87.75 96 TYR A C 1
ATOM 778 O O . TYR A 1 96 ? -14.898 -6.844 1.339 1 87.75 96 TYR A O 1
ATOM 786 N N . ARG A 1 97 ? -14.023 -7.52 3.285 1 83.19 97 ARG A N 1
ATOM 787 C CA . ARG A 1 97 ? -14.82 -8.742 3.27 1 83.19 97 ARG A CA 1
ATOM 788 C C . ARG A 1 97 ? -16.312 -8.422 3.166 1 83.19 97 ARG A C 1
ATOM 790 O O . ARG A 1 97 ? -16.797 -7.492 3.812 1 83.19 97 ARG A O 1
ATOM 797 N N . GLN A 1 98 ? -16.875 -9.094 2.109 1 74.31 98 GLN A N 1
ATOM 798 C CA . GLN A 1 98 ? -18.312 -8.906 1.884 1 74.31 98 GLN A CA 1
ATOM 799 C C . GLN A 1 98 ? -19.094 -10.102 2.41 1 74.31 98 GLN A C 1
ATOM 801 O O . GLN A 1 98 ? -18.688 -11.25 2.246 1 74.31 98 GLN A O 1
ATOM 806 N N . GLU A 1 99 ? -20.188 -9.922 3.01 1 65.88 99 GLU A N 1
ATOM 807 C CA . GLU A 1 99 ? -21.156 -10.875 3.555 1 65.88 99 GLU A CA 1
ATOM 808 C C . GLU A 1 99 ? -20.438 -12.008 4.293 1 65.88 99 GLU A C 1
ATOM 810 O O . GLU A 1 99 ? -19.219 -12 4.426 1 65.88 99 GLU A O 1
ATOM 815 N N . GLU A 1 100 ? -21.125 -12.844 4.723 1 62.84 100 GLU A N 1
ATOM 816 C CA . GLU A 1 100 ? -20.672 -14.016 5.461 1 62.84 100 GLU A CA 1
ATOM 817 C C . GLU A 1 100 ? -19.719 -14.867 4.617 1 62.84 100 GLU A C 1
ATOM 819 O O . GLU A 1 100 ? -18.891 -15.602 5.156 1 62.84 100 GLU A O 1
ATOM 824 N N . ASN A 1 101 ? -19.75 -14.32 3.242 1 67.31 101 ASN A N 1
ATOM 825 C CA . ASN A 1 101 ? -18.891 -15.141 2.398 1 67.31 101 ASN A CA 1
ATOM 826 C C . ASN A 1 101 ? -17.516 -14.5 2.209 1 67.31 101 ASN A C 1
ATOM 828 O O . ASN A 1 101 ? -17.422 -13.32 1.861 1 67.31 101 ASN A O 1
ATOM 832 N N . GLU A 1 102 ? -16.516 -14.969 2.617 1 84.25 102 GLU A N 1
ATOM 833 C CA . GLU A 1 102 ? -15.141 -14.461 2.605 1 84.25 102 GLU A CA 1
ATOM 834 C C . GLU A 1 102 ? -14.445 -14.789 1.286 1 84.25 102 GLU A C 1
ATOM 836 O O . GLU A 1 102 ? -13.25 -14.516 1.124 1 84.25 102 GLU A O 1
ATOM 841 N N . TYR A 1 103 ? -15.297 -15.227 0.189 1 93.75 103 TYR A N 1
ATOM 842 C CA . TYR A 1 103 ? -14.625 -15.703 -1.016 1 93.75 103 TYR A CA 1
ATOM 843 C C . TYR A 1 103 ? -15.023 -14.867 -2.227 1 93.75 103 TYR A C 1
ATOM 845 O O . TYR A 1 103 ? -14.367 -14.914 -3.268 1 93.75 103 TYR A O 1
ATOM 853 N N . VAL A 1 104 ? -16.172 -14.141 -2.086 1 94.38 104 VAL A N 1
ATOM 854 C CA . VAL A 1 104 ? -16.688 -13.414 -3.242 1 94.38 104 VAL A CA 1
ATOM 855 C C . VAL A 1 104 ? -16.766 -11.922 -2.924 1 94.38 104 VAL A C 1
ATOM 857 O O . VAL A 1 104 ? -17.203 -11.539 -1.842 1 94.38 104 VAL A O 1
ATOM 860 N N . TYR A 1 105 ? -16.297 -11.109 -3.855 1 93.25 105 TYR A N 1
ATOM 861 C CA . TYR A 1 105 ? -16.344 -9.648 -3.766 1 93.25 105 TYR A CA 1
ATOM 862 C C . TYR A 1 105 ? -17.062 -9.047 -4.965 1 93.25 105 TYR A C 1
ATOM 864 O O . TYR A 1 105 ? -17.078 -9.641 -6.047 1 93.25 105 TYR A O 1
ATOM 872 N N . HIS A 1 106 ? -17.672 -7.902 -4.734 1 93.06 106 HIS A N 1
ATOM 873 C CA . HIS A 1 106 ? -18.359 -7.168 -5.789 1 93.06 106 HIS A CA 1
ATOM 874 C C . HIS A 1 106 ? -17.891 -5.719 -5.848 1 93.06 106 HIS A C 1
ATOM 876 O O . HIS A 1 106 ? -17.859 -5.031 -4.824 1 93.06 106 HIS A O 1
ATOM 882 N N . PHE A 1 107 ? -17.5 -5.324 -7.02 1 92.81 107 PHE A N 1
ATOM 883 C CA . PHE A 1 107 ? -17.109 -3.924 -7.16 1 92.81 107 PHE A CA 1
ATOM 884 C C . PHE A 1 107 ? -18.344 -3.027 -7.184 1 92.81 107 PHE A C 1
ATOM 886 O O . PHE A 1 107 ? -19.422 -3.459 -7.594 1 92.81 107 PHE A O 1
ATOM 893 N N . ASP A 1 108 ? -18.078 -1.854 -6.57 1 79.12 108 ASP A N 1
ATOM 894 C CA . ASP A 1 108 ? -19.125 -0.846 -6.609 1 79.12 108 ASP A CA 1
ATOM 895 C C . ASP A 1 108 ? -19.344 -0.334 -8.031 1 79.12 108 ASP A C 1
ATOM 897 O O . ASP A 1 108 ? -18.734 -0.834 -8.977 1 79.12 108 ASP A O 1
ATOM 901 N N . ARG A 1 109 ? -20.234 0.67 -7.973 1 72.06 109 ARG A N 1
ATOM 902 C CA . ARG A 1 109 ? -20.516 1.328 -9.242 1 72.06 109 ARG A CA 1
ATOM 903 C C . ARG A 1 109 ? -19.281 2.039 -9.781 1 72.06 109 ARG A C 1
ATOM 905 O O . ARG A 1 109 ? -18.469 2.535 -9.008 1 72.06 109 ARG A O 1
ATOM 912 N N . GLY A 1 110 ? -18.922 1.789 -11.023 1 78.69 110 GLY A N 1
ATOM 913 C CA . GLY A 1 110 ? -17.797 2.381 -11.734 1 78.69 110 GLY A CA 1
ATOM 914 C C . GLY A 1 110 ? -16.891 1.35 -12.367 1 78.69 110 GLY A C 1
ATOM 915 O O . GLY A 1 110 ? -17.094 0.145 -12.211 1 78.69 110 GLY A O 1
ATOM 916 N N . GLU A 1 111 ? -15.906 1.93 -13.219 1 89.5 111 GLU A N 1
ATOM 917 C CA . GLU A 1 111 ? -15.062 1.014 -13.977 1 89.5 111 GLU A CA 1
ATOM 918 C C . GLU A 1 111 ? -13.586 1.245 -13.672 1 89.5 111 GLU A C 1
ATOM 920 O O . GLU A 1 111 ? -12.711 0.708 -14.352 1 89.5 111 GLU A O 1
ATOM 925 N N . GLU A 1 112 ? -13.367 1.959 -12.547 1 93.88 112 GLU A N 1
ATOM 926 C CA . GLU A 1 112 ? -11.977 2.303 -12.266 1 93.88 112 GLU A CA 1
ATOM 927 C C . GLU A 1 112 ? -11.18 1.069 -11.867 1 93.88 112 GLU A C 1
ATOM 929 O O . GLU A 1 112 ? -9.961 1.013 -12.086 1 93.88 112 GLU A O 1
ATOM 934 N N . TRP A 1 113 ? -11.969 0.152 -11.305 1 95.75 113 TRP A N 1
ATOM 935 C CA . TRP A 1 113 ? -11.281 -1.065 -10.883 1 95.75 113 TRP A CA 1
ATOM 936 C C . TRP A 1 113 ? -10.648 -1.776 -12.078 1 95.75 113 TRP A C 1
ATOM 938 O O . TRP A 1 113 ? -9.594 -2.404 -11.945 1 95.75 113 TRP A O 1
ATOM 948 N N . ARG A 1 114 ? -11.195 -1.624 -13.234 1 97.12 114 ARG A N 1
ATOM 949 C CA . ARG A 1 114 ? -10.648 -2.236 -14.445 1 97.12 114 ARG A CA 1
ATOM 950 C C . ARG A 1 114 ? -9.281 -1.657 -14.773 1 97.12 114 ARG A C 1
ATOM 952 O O . ARG A 1 114 ? -8.352 -2.396 -15.109 1 97.12 114 ARG A O 1
ATOM 959 N N . ASP A 1 115 ? -9.25 -0.39 -14.672 1 96.56 115 ASP A N 1
ATOM 960 C CA . ASP A 1 115 ? -8 0.305 -14.969 1 96.56 115 ASP A CA 1
ATOM 961 C C . ASP A 1 115 ? -6.906 -0.083 -13.977 1 96.56 115 ASP A C 1
ATOM 963 O O . ASP A 1 115 ? -5.758 -0.306 -14.367 1 96.56 115 ASP A O 1
ATOM 967 N N . TYR A 1 116 ? -7.262 -0.126 -12.742 1 96.81 116 TYR A N 1
ATOM 968 C CA . TYR A 1 116 ? -6.277 -0.464 -11.719 1 96.81 116 TYR A CA 1
ATOM 969 C C . TYR A 1 116 ? -5.758 -1.883 -11.906 1 96.81 116 TYR A C 1
ATOM 971 O O . TYR A 1 116 ? -4.551 -2.129 -11.805 1 96.81 116 TYR A O 1
ATOM 979 N N . MET A 1 117 ? -6.648 -2.824 -12.188 1 97.31 117 MET A N 1
ATOM 980 C CA . MET A 1 117 ? -6.223 -4.203 -12.398 1 97.31 117 MET A CA 1
ATOM 981 C C . MET A 1 117 ? -5.363 -4.32 -13.656 1 97.31 117 MET A C 1
ATOM 983 O O . MET A 1 117 ? -4.348 -5.02 -13.656 1 97.31 117 MET A O 1
ATOM 987 N N . ASP A 1 118 ? -5.758 -3.609 -14.688 1 96.25 118 ASP A N 1
ATOM 988 C CA . ASP A 1 118 ? -4.98 -3.609 -15.922 1 96.25 118 ASP A CA 1
ATOM 989 C C . ASP A 1 118 ? -3.568 -3.082 -15.68 1 96.25 118 ASP A C 1
ATOM 991 O O . ASP A 1 118 ? -2.592 -3.656 -16.172 1 96.25 118 ASP A O 1
ATOM 995 N N . ARG A 1 119 ? -3.486 -2.066 -14.984 1 95.56 119 ARG A N 1
ATOM 996 C CA . ARG A 1 119 ? -2.186 -1.473 -14.695 1 95.56 119 ARG A CA 1
ATOM 997 C C . ARG A 1 119 ? -1.35 -2.395 -13.812 1 95.56 119 ARG A C 1
ATOM 999 O O . ARG A 1 119 ? -0.139 -2.52 -14.008 1 95.56 119 ARG A O 1
ATOM 1006 N N . LEU A 1 120 ? -2.008 -2.982 -12.852 1 95.56 120 LEU A N 1
ATOM 1007 C CA . LEU A 1 120 ? -1.323 -3.932 -11.984 1 95.56 120 LEU A CA 1
ATOM 1008 C C . LEU A 1 120 ? -0.667 -5.039 -12.797 1 95.56 120 LEU A C 1
ATOM 1010 O O . LEU A 1 120 ? 0.525 -5.312 -12.641 1 95.56 120 LEU A O 1
ATOM 1014 N N . VAL A 1 121 ? -1.401 -5.59 -13.727 1 93.19 121 VAL A N 1
ATOM 1015 C CA . VAL A 1 121 ? -0.909 -6.688 -14.555 1 93.19 121 VAL A CA 1
ATOM 1016 C C . VAL A 1 121 ? 0.194 -6.18 -15.477 1 93.19 121 VAL A C 1
ATOM 1018 O O . VAL A 1 121 ? 1.231 -6.832 -15.633 1 93.19 121 VAL A O 1
ATOM 1021 N N . THR A 1 122 ? -0.009 -5.059 -16.031 1 92.5 122 THR A N 1
ATOM 1022 C CA . THR A 1 122 ? 0.941 -4.488 -16.984 1 92.5 122 THR A CA 1
ATOM 1023 C C . THR A 1 122 ? 2.281 -4.215 -16.312 1 92.5 122 THR A C 1
ATOM 1025 O O . THR A 1 122 ? 3.336 -4.566 -16.844 1 92.5 122 THR A O 1
ATOM 1028 N N . VAL A 1 123 ? 2.213 -3.6 -15.18 1 90.81 123 VAL A N 1
ATOM 1029 C CA . VAL A 1 123 ? 3.439 -3.287 -14.453 1 90.81 123 VAL A CA 1
ATOM 1030 C C . VAL A 1 123 ? 4.164 -4.578 -14.078 1 90.81 123 VAL A C 1
ATOM 1032 O O . VAL A 1 123 ? 5.383 -4.684 -14.25 1 90.81 123 VAL A O 1
ATOM 1035 N N . PHE A 1 124 ? 3.447 -5.512 -13.617 1 87.81 124 PHE A N 1
ATOM 1036 C CA . PHE A 1 124 ? 4.043 -6.773 -13.203 1 87.81 124 PHE A CA 1
ATOM 1037 C C . PHE A 1 124 ? 4.73 -7.457 -14.383 1 87.81 124 PHE A C 1
ATOM 1039 O O . PHE A 1 124 ? 5.855 -7.941 -14.258 1 87.81 124 PHE A O 1
ATOM 1046 N N . GLU A 1 125 ? 4.109 -7.43 -15.484 1 81.88 125 GLU A N 1
ATOM 1047 C CA . GLU A 1 125 ? 4.598 -8.148 -16.656 1 81.88 125 GLU A CA 1
ATOM 1048 C C . GLU A 1 125 ? 5.766 -7.418 -17.312 1 81.88 125 GLU A C 1
ATOM 1050 O O . GLU A 1 125 ? 6.508 -8 -18.109 1 81.88 125 GLU A O 1
ATOM 1055 N N . SER A 1 126 ? 5.844 -6.16 -17.016 1 78.56 126 SER A N 1
ATOM 1056 C CA . SER A 1 126 ? 6.898 -5.387 -17.656 1 78.56 126 SER A CA 1
ATOM 1057 C C . SER A 1 126 ? 8.273 -5.781 -17.141 1 78.56 126 SER A C 1
ATOM 1059 O O . SER A 1 126 ? 9.289 -5.5 -17.781 1 78.56 126 SER A O 1
ATOM 1061 N N . GLY A 1 127 ? 8.375 -6.477 -16.094 1 65.88 127 GLY A N 1
ATOM 1062 C CA . GLY A 1 127 ? 9.656 -6.922 -15.555 1 65.88 127 GLY A CA 1
ATOM 1063 C C . GLY A 1 127 ? 10.383 -5.848 -14.773 1 65.88 127 GLY A C 1
ATOM 1064 O O . GLY A 1 127 ? 11.43 -6.105 -14.18 1 65.88 127 GLY A O 1
ATOM 1065 N N . GLU A 1 128 ? 10.117 -4.555 -14.945 1 61.72 128 GLU A N 1
ATOM 1066 C CA . GLU A 1 128 ? 10.828 -3.52 -14.195 1 61.72 128 GLU A CA 1
ATOM 1067 C C . GLU A 1 128 ? 10.586 -3.652 -12.695 1 61.72 128 GLU A C 1
ATOM 1069 O O . GLU A 1 128 ? 11.297 -3.047 -11.891 1 61.72 128 GLU A O 1
ATOM 1074 N N . HIS A 1 129 ? 10.016 -4.746 -12.375 1 62.31 129 HIS A N 1
ATOM 1075 C CA . HIS A 1 129 ? 9.602 -5.281 -11.086 1 62.31 129 HIS A CA 1
ATOM 1076 C C . HIS A 1 129 ? 9.594 -4.195 -10.016 1 62.31 129 HIS A C 1
ATOM 1078 O O . HIS A 1 129 ? 10.289 -4.309 -9.008 1 62.31 129 HIS A O 1
ATOM 1084 N N . ASN A 1 130 ? 8.766 -3.176 -10.234 1 80.38 130 ASN A N 1
ATOM 1085 C CA . ASN A 1 130 ? 8.547 -2.217 -9.156 1 80.38 130 ASN A CA 1
ATOM 1086 C C . ASN A 1 130 ? 7.484 -2.707 -8.172 1 80.38 130 ASN A C 1
ATOM 1088 O O . ASN A 1 130 ? 6.289 -2.498 -8.391 1 80.38 130 ASN A O 1
ATOM 1092 N N . MET A 1 131 ? 7.965 -3.408 -7.188 1 84.25 131 MET A N 1
ATOM 1093 C CA . MET A 1 131 ? 7.102 -4.035 -6.191 1 84.25 131 MET A CA 1
ATOM 1094 C C . MET A 1 131 ? 6.215 -2.996 -5.508 1 84.25 131 MET A C 1
ATOM 1096 O O . MET A 1 131 ? 5.07 -3.287 -5.156 1 84.25 131 MET A O 1
ATOM 1100 N N . ASP A 1 132 ? 6.676 -1.88 -5.387 1 90.94 132 ASP A N 1
ATOM 1101 C CA . ASP A 1 132 ? 5.883 -0.835 -4.742 1 90.94 132 ASP A CA 1
ATOM 1102 C C . ASP A 1 132 ? 4.777 -0.334 -5.668 1 90.94 132 ASP A C 1
ATOM 1104 O O . ASP A 1 132 ? 3.678 -0.019 -5.215 1 90.94 132 ASP A O 1
ATOM 1108 N N . GLU A 1 133 ? 5.113 -0.285 -6.93 1 93.5 133 GLU A N 1
ATOM 1109 C CA . GLU A 1 133 ? 4.094 0.106 -7.902 1 93.5 133 GLU A CA 1
ATOM 1110 C C . GLU A 1 133 ? 2.959 -0.911 -7.953 1 93.5 133 GLU A C 1
ATOM 1112 O O . GLU A 1 133 ? 1.783 -0.538 -7.953 1 93.5 133 GLU A O 1
ATOM 1117 N N . THR A 1 134 ? 3.295 -2.143 -7.973 1 93.88 134 THR A N 1
ATOM 1118 C CA . THR A 1 134 ? 2.275 -3.188 -7.996 1 93.88 134 THR A CA 1
ATOM 1119 C C . THR A 1 134 ? 1.443 -3.156 -6.715 1 93.88 134 THR A C 1
ATOM 1121 O O . THR A 1 134 ? 0.22 -3.299 -6.762 1 93.88 134 THR A O 1
ATOM 1124 N N . ALA A 1 135 ? 2.109 -2.938 -5.605 1 94.44 135 ALA A N 1
ATOM 1125 C CA . ALA A 1 135 ? 1.387 -2.812 -4.34 1 94.44 135 ALA A CA 1
ATOM 1126 C C . ALA A 1 135 ? 0.397 -1.652 -4.387 1 94.44 135 ALA A C 1
ATOM 1128 O O . ALA A 1 135 ? -0.744 -1.782 -3.938 1 94.44 135 ALA A O 1
ATOM 1129 N N . GLY A 1 136 ? 0.869 -0.539 -4.93 1 96.5 136 GLY A N 1
ATOM 1130 C CA . GLY A 1 136 ? -0.01 0.612 -5.062 1 96.5 136 GLY A CA 1
ATOM 1131 C C . GLY A 1 136 ? -1.288 0.301 -5.82 1 96.5 136 GLY A C 1
ATOM 1132 O O . GLY A 1 136 ? -2.381 0.651 -5.371 1 96.5 136 GLY A O 1
ATOM 1133 N N . PHE A 1 137 ? -1.143 -0.354 -6.887 1 96.69 137 PHE A N 1
ATOM 1134 C CA . PHE A 1 137 ? -2.309 -0.66 -7.703 1 96.69 137 PHE A CA 1
ATOM 1135 C C . PHE A 1 137 ? -3.209 -1.673 -7.008 1 96.69 137 PHE A C 1
ATOM 1137 O O . PHE A 1 137 ? -4.434 -1.625 -7.152 1 96.69 137 PHE A O 1
ATOM 1144 N N . LEU A 1 138 ? -2.635 -2.578 -6.266 1 97.12 138 LEU A N 1
ATOM 1145 C CA . LEU A 1 138 ? -3.48 -3.508 -5.52 1 97.12 138 LEU A CA 1
ATOM 1146 C C . LEU A 1 138 ? -4.281 -2.773 -4.449 1 97.12 138 LEU A C 1
ATOM 1148 O O . LEU A 1 138 ? -5.469 -3.049 -4.262 1 97.12 138 LEU A O 1
ATOM 1152 N N . TYR A 1 139 ? -3.648 -1.856 -3.768 1 96.06 139 TYR A N 1
ATOM 1153 C CA . TYR A 1 139 ? -4.367 -1.02 -2.812 1 96.06 139 TYR A CA 1
ATOM 1154 C C . TYR A 1 139 ? -5.527 -0.296 -3.488 1 96.06 139 TYR A C 1
ATOM 1156 O O . TYR A 1 139 ? -6.633 -0.242 -2.947 1 96.06 139 TYR A O 1
ATOM 1164 N N . LEU A 1 140 ? -5.238 0.28 -4.59 1 96.06 140 LEU A N 1
ATOM 1165 C CA . LEU A 1 140 ? -6.254 1.021 -5.328 1 96.06 140 LEU A CA 1
ATOM 1166 C C . LEU A 1 140 ? -7.383 0.099 -5.773 1 96.06 140 LEU A C 1
ATOM 1168 O O . LEU A 1 140 ? -8.555 0.477 -5.727 1 96.06 140 LEU A O 1
ATOM 1172 N N . LEU A 1 141 ? -7.031 -1.086 -6.188 1 96.44 141 LEU A N 1
ATOM 1173 C CA . LEU A 1 141 ? -8.039 -2.066 -6.578 1 96.44 141 LEU A CA 1
ATOM 1174 C C . LEU A 1 141 ? -8.984 -2.373 -5.418 1 96.44 141 LEU A C 1
ATOM 1176 O O . LEU A 1 141 ? -10.203 -2.322 -5.574 1 96.44 141 LEU A O 1
ATOM 1180 N N . PHE A 1 142 ? -8.438 -2.637 -4.281 1 94.44 142 PHE A N 1
ATOM 1181 C CA . PHE A 1 142 ? -9.242 -2.965 -3.107 1 94.44 142 PHE A CA 1
ATOM 1182 C C . PHE A 1 142 ? -10.125 -1.787 -2.709 1 94.44 142 PHE A C 1
ATOM 1184 O O . PHE A 1 142 ? -11.258 -1.978 -2.26 1 94.44 142 PHE A O 1
ATOM 1191 N N . SER A 1 143 ? -9.602 -0.647 -2.896 1 91.88 143 SER A N 1
ATOM 1192 C CA . SER A 1 143 ? -10.344 0.546 -2.5 1 91.88 143 SER A CA 1
ATOM 1193 C C . SER A 1 143 ? -11.633 0.692 -3.309 1 91.88 143 SER A C 1
ATOM 1195 O O . SER A 1 143 ? -12.492 1.501 -2.967 1 91.88 143 SER A O 1
ATOM 1197 N N . ARG A 1 144 ? -11.773 -0.051 -4.32 1 93.06 144 ARG A N 1
ATOM 1198 C CA . ARG A 1 144 ? -12.953 0.047 -5.172 1 93.06 144 ARG A CA 1
ATOM 1199 C C . ARG A 1 144 ? -14.023 -0.958 -4.746 1 93.06 144 ARG A C 1
ATOM 1201 O O . ARG A 1 144 ? -15.125 -0.971 -5.297 1 93.06 144 ARG A O 1
ATOM 1208 N N . PHE A 1 145 ? -13.703 -1.855 -3.82 1 90.5 145 PHE A N 1
ATOM 1209 C CA . PHE A 1 145 ? -14.727 -2.678 -3.191 1 90.5 145 PHE A CA 1
ATOM 1210 C C . PHE A 1 145 ? -15.516 -1.871 -2.166 1 90.5 145 PHE A C 1
ATOM 1212 O O . PHE A 1 145 ? -14.969 -0.98 -1.515 1 90.5 145 PHE A O 1
ATOM 1219 N N . PRO A 1 146 ? -16.812 -2.189 -2.1 1 84 146 PRO A N 1
ATOM 1220 C CA . PRO A 1 146 ? -17.547 -1.503 -1.038 1 84 146 PRO A CA 1
ATOM 1221 C C . PRO A 1 146 ? -17.062 -1.89 0.359 1 84 146 PRO A C 1
ATOM 1223 O O . PRO A 1 146 ? -16.812 -3.066 0.622 1 84 146 PRO A O 1
ATOM 1226 N N . LYS A 1 147 ? -16.75 -0.909 1.106 1 73.12 147 LYS A N 1
ATOM 1227 C CA . LYS A 1 147 ? -16.328 -1.194 2.477 1 73.12 147 LYS A CA 1
ATOM 1228 C C . LYS A 1 147 ? -17.5 -1.731 3.305 1 73.12 147 LYS A C 1
ATOM 1230 O O . LYS A 1 147 ? -18.641 -1.37 3.068 1 73.12 147 LYS A O 1
ATOM 1235 N N . ARG A 1 148 ? -17.125 -2.75 4.258 1 66.31 148 ARG A N 1
ATOM 1236 C CA . ARG A 1 148 ? -18.125 -3.234 5.203 1 66.31 148 ARG A CA 1
ATOM 1237 C C . ARG A 1 148 ? -18.703 -2.086 6.023 1 66.31 148 ARG A C 1
ATOM 1239 O O . ARG A 1 148 ? -17.953 -1.25 6.539 1 66.31 148 ARG A O 1
ATOM 1246 N N . SER A 1 149 ? -19.969 -1.774 5.676 1 56.12 149 SER A N 1
ATOM 1247 C CA . SER A 1 149 ? -20.625 -0.806 6.555 1 56.12 149 SER A CA 1
ATOM 1248 C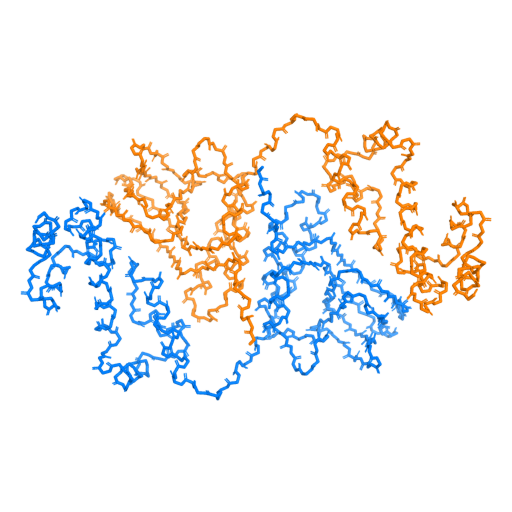 C . SER A 1 149 ? -20.328 -1.107 8.023 1 56.12 149 SER A C 1
ATOM 1250 O O . SER A 1 149 ? -20.469 -2.25 8.461 1 56.12 149 SER A O 1
ATOM 1252 N N . LYS A 1 150 ? -19.312 -0.694 8.555 1 51.12 150 LYS A N 1
ATOM 1253 C CA . LYS A 1 150 ? -19.234 -0.901 9.992 1 51.12 150 LYS A CA 1
ATOM 1254 C C . LYS A 1 150 ? -20.625 -0.869 10.633 1 51.12 150 LYS A C 1
ATOM 1256 O O . LYS A 1 150 ? -21.484 -0.113 10.195 1 51.12 150 LYS A O 1
ATOM 1261 N N . GLU A 1 151 ? -21.031 -1.995 11.289 1 46.19 151 GLU A N 1
ATOM 1262 C CA . GLU A 1 151 ? -22.25 -1.969 12.094 1 46.19 151 GLU A CA 1
ATOM 1263 C C . GLU A 1 151 ? -22.453 -0.607 12.75 1 46.19 151 GLU A C 1
ATOM 1265 O O . GLU A 1 151 ? -21.5 0.012 13.211 1 46.19 151 GLU A O 1
ATOM 1270 N N . VAL A 1 152 ? -23.516 0.066 12.367 1 45.81 152 VAL A N 1
ATOM 1271 C CA . VAL A 1 152 ? -24.156 1.242 12.953 1 45.81 152 VAL A CA 1
ATOM 1272 C C . VAL A 1 152 ? -24.156 1.125 14.477 1 45.81 152 VAL A C 1
ATOM 1274 O O . VAL A 1 152 ? -25.188 0.837 15.086 1 45.81 152 VAL A O 1
ATOM 1277 N N . GLY A 1 153 ? -23.625 0.101 15.078 1 46.78 153 GLY A N 1
ATOM 1278 C CA . GLY A 1 153 ? -23.938 0.31 16.484 1 46.78 153 GLY A CA 1
ATOM 1279 C C . GLY A 1 153 ? -23.578 1.7 16.969 1 46.78 153 GLY A C 1
ATOM 1280 O O . GLY A 1 153 ? -23.406 2.619 16.172 1 46.78 153 GLY A O 1
ATOM 1281 N N . GLU A 1 154 ? -22.906 1.856 18.344 1 54.41 154 GLU A N 1
ATOM 1282 C CA . GLU A 1 154 ? -22.797 3.094 19.109 1 54.41 154 GLU A CA 1
ATOM 1283 C C . GLU A 1 154 ? -21.953 4.125 18.375 1 54.41 154 GLU A C 1
ATOM 1285 O O . GLU A 1 154 ? -20.719 4.109 18.469 1 54.41 154 GLU A O 1
ATOM 1290 N N . TYR A 1 155 ? -22.578 4.863 17.359 1 69.06 155 TYR A N 1
ATOM 1291 C CA . TYR A 1 155 ? -22.25 5.766 16.266 1 69.06 155 TYR A CA 1
ATOM 1292 C C . TYR A 1 155 ? -21.625 7.051 16.797 1 69.06 155 TYR A C 1
ATOM 1294 O O . TYR A 1 155 ? -20.547 7.457 16.344 1 69.06 155 TYR A O 1
ATOM 1302 N N . GLU A 1 156 ? -22.266 7.387 17.969 1 82.12 156 GLU A N 1
ATOM 1303 C CA . GLU A 1 156 ? -21.828 8.711 18.391 1 82.12 156 GLU A CA 1
ATOM 1304 C C . GLU A 1 156 ? -20.406 8.656 18.953 1 82.12 156 GLU A C 1
ATOM 1306 O O . GLU A 1 156 ? -19.547 9.461 18.594 1 82.12 156 GLU A O 1
ATOM 1311 N N . GLN A 1 157 ? -20.203 7.641 19.812 1 83.81 157 GLN A N 1
ATOM 1312 C CA . GLN A 1 157 ? -18.891 7.52 20.438 1 83.81 157 GLN A CA 1
ATOM 1313 C C . GLN A 1 157 ? -17.812 7.215 19.391 1 83.81 157 GLN A C 1
ATOM 1315 O O . GLN A 1 157 ? -16.672 7.672 19.516 1 83.81 157 GLN A O 1
ATOM 1320 N N . SER A 1 158 ? -18.234 6.441 18.484 1 82 158 SER A N 1
ATOM 1321 C CA . SER A 1 158 ? -17.297 6.125 17.422 1 82 158 SER A CA 1
ATOM 1322 C C . SER A 1 158 ? -16.938 7.371 16.609 1 82 158 SER A C 1
ATOM 1324 O O . SER A 1 158 ? -15.766 7.59 16.297 1 82 158 SER A O 1
ATOM 1326 N N . TYR A 1 159 ? -17.938 8.18 16.328 1 86.69 159 TYR A N 1
ATOM 1327 C CA . TYR A 1 159 ? -17.703 9.43 15.617 1 86.69 159 TYR A CA 1
ATOM 1328 C C . TYR A 1 159 ? -16.781 10.344 16.406 1 86.69 159 TYR A C 1
ATOM 1330 O O . TYR A 1 159 ? -15.836 10.922 15.859 1 86.69 159 TYR A O 1
ATOM 1338 N N . LEU A 1 160 ? -17.062 10.383 17.688 1 91.06 160 LEU A N 1
ATOM 1339 C CA . LEU A 1 160 ? -16.25 11.234 18.547 1 91.06 160 LEU A CA 1
ATOM 1340 C C . LEU A 1 160 ? -14.812 10.742 18.594 1 91.06 160 LEU A C 1
ATOM 1342 O O . LEU A 1 160 ? -13.875 11.531 18.469 1 91.06 160 LEU A O 1
ATOM 1346 N N . SER A 1 161 ? -14.688 9.492 18.781 1 86.69 161 SER A N 1
ATOM 1347 C CA . SER A 1 161 ? -13.352 8.906 18.859 1 86.69 161 SER A CA 1
ATOM 1348 C C . SER A 1 161 ? -12.562 9.172 17.578 1 86.69 161 SER A C 1
ATOM 1350 O O . SER A 1 161 ? -11.375 9.5 17.625 1 86.69 161 SER A O 1
ATOM 1352 N N . ARG A 1 162 ? -13.195 9.055 16.484 1 83.56 162 ARG A N 1
ATOM 1353 C CA . ARG A 1 162 ? -12.562 9.32 15.195 1 83.56 162 ARG A CA 1
ATOM 1354 C C . ARG A 1 162 ? -12.164 10.781 15.078 1 83.56 162 ARG A C 1
ATOM 1356 O O . ARG A 1 162 ? -11.094 11.102 14.547 1 83.56 162 ARG A O 1
ATOM 1363 N N . ALA A 1 163 ? -13.016 11.609 15.539 1 91.56 163 ALA A N 1
ATOM 1364 C CA . ALA A 1 163 ? -12.727 13.039 15.5 1 91.56 163 ALA A CA 1
ATOM 1365 C C . ALA A 1 163 ? -11.516 13.375 16.375 1 91.56 163 ALA A C 1
ATOM 1367 O O . ALA A 1 163 ? -10.609 14.094 15.945 1 91.56 163 ALA A O 1
ATOM 1368 N N . GLU A 1 164 ? -11.523 12.781 17.547 1 91.56 164 GLU A N 1
ATOM 1369 C CA . GLU A 1 164 ? -10.406 13.023 18.453 1 91.56 164 GLU A CA 1
ATOM 1370 C C . GLU A 1 164 ? -9.102 12.492 17.875 1 91.56 164 GLU A C 1
ATOM 1372 O O . GLU A 1 164 ? -8.055 13.141 17.984 1 91.56 164 GLU A O 1
ATOM 1377 N N . THR A 1 165 ? -9.18 11.375 17.312 1 84.75 165 THR A N 1
ATOM 1378 C CA . THR A 1 165 ? -8.016 10.766 16.688 1 84.75 165 THR A CA 1
ATOM 1379 C C . THR A 1 165 ? -7.48 11.641 15.562 1 84.75 165 THR A C 1
ATOM 1381 O O . THR A 1 165 ? -6.27 11.859 15.453 1 84.75 165 THR A O 1
ATOM 1384 N N . TYR A 1 166 ? -8.367 12.133 14.773 1 88.12 166 TYR A N 1
ATOM 1385 C CA . TYR A 1 166 ? -7.965 13.031 13.695 1 88.12 166 TYR A CA 1
ATOM 1386 C C . TYR A 1 166 ? -7.246 14.258 14.25 1 88.12 166 TYR A C 1
ATOM 1388 O O . TYR A 1 166 ? -6.188 14.641 13.742 1 88.12 166 TYR A O 1
ATOM 1396 N N . ILE A 1 167 ? -7.801 14.859 15.227 1 92.69 167 ILE A N 1
ATOM 1397 C CA . ILE A 1 167 ? -7.23 16.062 15.812 1 92.69 167 ILE A CA 1
ATOM 1398 C C . ILE A 1 167 ? -5.859 15.75 16.406 1 92.69 167 ILE A C 1
ATOM 1400 O O . ILE A 1 167 ? -4.902 16.5 16.203 1 92.69 167 ILE A O 1
ATOM 1404 N N . ARG A 1 168 ? -5.75 14.625 17.0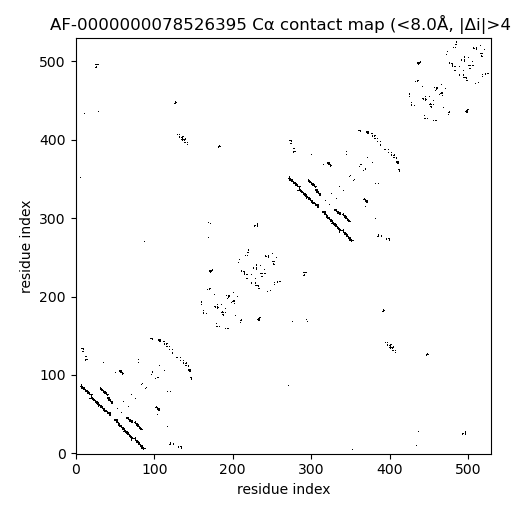62 1 88.5 168 ARG A N 1
ATOM 1405 C CA . ARG A 1 168 ? -4.5 14.211 17.688 1 88.5 168 ARG A CA 1
ATOM 1406 C C . ARG A 1 168 ? -3.379 14.102 16.656 1 88.5 168 ARG A C 1
ATOM 1408 O O . ARG A 1 168 ? -2.234 14.469 16.938 1 88.5 168 ARG A O 1
ATOM 1415 N N . HIS A 1 169 ? -3.734 13.695 15.508 1 86 169 HIS A N 1
ATOM 1416 C CA . HIS A 1 169 ? -2.703 13.414 14.516 1 86 169 HIS A CA 1
ATOM 1417 C C . HIS A 1 169 ? -2.475 14.609 13.602 1 86 169 HIS A C 1
ATOM 1419 O O . HIS A 1 169 ? -1.452 14.688 12.914 1 86 169 HIS A O 1
ATOM 1425 N N . ASN A 1 170 ? -3.367 15.617 13.648 1 89.69 170 ASN A N 1
ATOM 1426 C CA . ASN A 1 170 ? -3.293 16.641 12.609 1 89.69 170 ASN A CA 1
ATOM 1427 C C . ASN A 1 170 ? -3.328 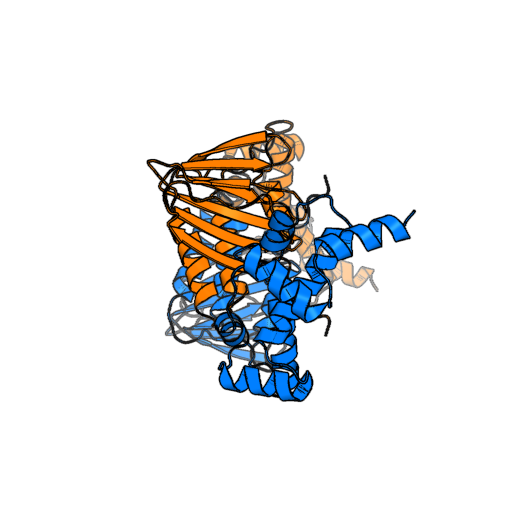18.047 13.203 1 89.69 170 ASN A C 1
ATOM 1429 O O . ASN A 1 170 ? -3.34 19.031 12.469 1 89.69 170 ASN A O 1
ATOM 1433 N N . TYR A 1 171 ? -3.277 18.172 14.516 1 92.44 171 TYR A N 1
ATOM 1434 C CA . TYR A 1 171 ? -3.445 19.453 15.195 1 92.44 171 TYR A CA 1
ATOM 1435 C C . TYR A 1 171 ? -2.414 20.469 14.711 1 92.44 171 TYR A C 1
ATOM 1437 O O . TYR A 1 171 ? -2.643 21.672 14.781 1 92.44 171 TYR A O 1
ATOM 1445 N N . SER A 1 172 ? -1.248 19.969 14.312 1 92.19 172 SER A N 1
ATOM 1446 C CA . SER A 1 172 ? -0.136 20.859 13.984 1 92.19 172 SER A CA 1
ATOM 1447 C C . SER A 1 172 ? -0.288 21.438 12.578 1 92.19 172 SER A C 1
ATOM 1449 O O . SER A 1 172 ? 0.444 22.359 12.203 1 92.19 172 SER A O 1
ATOM 1451 N N . TYR A 1 173 ? -1.197 20.922 11.805 1 87.62 173 TYR A N 1
ATOM 1452 C CA . TYR A 1 173 ? -1.502 21.422 10.469 1 87.62 173 TYR A CA 1
ATOM 1453 C C . TYR A 1 173 ? -2.66 22.406 10.5 1 87.62 173 TYR A C 1
ATOM 1455 O O . TYR A 1 173 ? -3.342 22.547 11.516 1 87.62 173 TYR A O 1
ATOM 1463 N N . PRO A 1 174 ? -2.812 23.172 9.461 1 87.69 174 PRO A N 1
ATOM 1464 C CA . PRO A 1 174 ? -3.9 24.141 9.453 1 87.69 174 PRO A CA 1
ATOM 1465 C C . PRO A 1 174 ? -5.262 23.516 9.172 1 87.69 174 PRO A C 1
ATOM 1467 O O . PRO A 1 174 ? -5.957 23.922 8.242 1 87.69 174 PRO A O 1
ATOM 1470 N N . ILE A 1 175 ? -5.664 22.688 10.109 1 90.25 175 ILE A N 1
ATOM 1471 C CA . ILE A 1 175 ? -6.938 22 9.922 1 90.25 175 ILE A CA 1
ATOM 1472 C C . ILE A 1 175 ? -8.078 22.859 10.453 1 90.25 175 ILE A C 1
ATOM 1474 O O . ILE A 1 175 ? -7.902 23.594 11.43 1 90.25 175 ILE A O 1
ATOM 1478 N N . GLN A 1 176 ? -9.219 22.766 9.742 1 92.5 176 GLN A N 1
ATOM 1479 C CA . GLN A 1 176 ? -10.477 23.375 10.172 1 92.5 176 GLN A CA 1
ATOM 1480 C C . GLN A 1 176 ? -11.453 22.312 10.68 1 92.5 176 GLN A C 1
ATOM 1482 O O . GLN A 1 176 ? -11.266 21.109 10.422 1 92.5 176 GLN A O 1
ATOM 1487 N N . ILE A 1 177 ? -12.438 22.828 11.414 1 95.38 177 ILE A N 1
ATOM 1488 C CA . ILE A 1 177 ? -13.391 21.891 11.984 1 95.38 177 ILE A CA 1
ATOM 1489 C C . ILE A 1 177 ? -14.148 21.172 10.867 1 95.38 177 ILE A C 1
ATOM 1491 O O . ILE A 1 177 ? -14.5 20 11 1 95.38 177 ILE A O 1
ATOM 1495 N N . GLY A 1 178 ? -14.281 21.891 9.781 1 93.12 178 GLY A N 1
ATOM 1496 C CA . GLY A 1 178 ? -14.883 21.25 8.625 1 93.12 178 GLY A CA 1
ATOM 1497 C C . GLY A 1 178 ? -14.109 20.047 8.133 1 93.12 178 GLY A C 1
ATOM 1498 O O . GLY A 1 178 ? -14.695 19.062 7.676 1 93.12 178 GLY A O 1
ATOM 1499 N N . ASP A 1 179 ? -12.797 20.109 8.211 1 89.56 179 ASP A N 1
ATOM 1500 C CA . ASP A 1 179 ? -11.938 19 7.82 1 89.56 179 ASP A CA 1
ATOM 1501 C C . ASP A 1 179 ? -12.164 17.797 8.727 1 89.56 179 ASP A C 1
ATOM 1503 O O . ASP A 1 179 ? -12.172 16.656 8.258 1 89.56 179 ASP A O 1
ATOM 1507 N N . VAL A 1 180 ? -12.367 18.078 9.992 1 91.88 180 VAL A N 1
ATOM 1508 C CA . VAL A 1 180 ? -12.609 17.016 10.961 1 91.88 180 VAL A CA 1
ATOM 1509 C C . VAL A 1 180 ? -13.938 16.328 10.656 1 91.88 180 VAL A C 1
ATOM 1511 O O . VAL A 1 180 ? -14.008 15.094 10.617 1 91.88 180 VAL A O 1
ATOM 1514 N N . ALA A 1 181 ? -14.914 17.125 10.469 1 92.44 181 ALA A N 1
ATOM 1515 C CA . ALA A 1 181 ? -16.234 16.594 10.172 1 92.44 181 ALA A CA 1
ATOM 1516 C C . ALA A 1 181 ? -16.219 15.742 8.914 1 92.44 181 ALA A C 1
ATOM 1518 O O . ALA A 1 181 ? -16.797 14.648 8.883 1 92.44 181 ALA A O 1
ATOM 1519 N N . LYS A 1 182 ? -15.547 16.234 7.93 1 86.44 182 LYS A N 1
ATOM 1520 C CA . LYS A 1 182 ? -15.438 15.508 6.664 1 86.44 182 LYS A CA 1
ATOM 1521 C C . LYS A 1 182 ? -14.75 14.164 6.855 1 86.44 182 LYS A C 1
ATOM 1523 O O . LYS A 1 182 ? -15.188 13.148 6.305 1 86.44 182 LYS A O 1
ATOM 1528 N N . TYR A 1 183 ? -13.766 14.18 7.598 1 82.44 183 TYR A N 1
ATOM 1529 C CA . TYR A 1 183 ? -13.016 12.961 7.867 1 82.44 183 TYR A CA 1
ATOM 1530 C C . TYR A 1 183 ? -13.898 11.922 8.562 1 82.44 183 TYR A C 1
ATOM 1532 O O . TYR A 1 183 ? -13.844 10.734 8.242 1 82.44 183 TYR A O 1
ATOM 1540 N N . VAL A 1 184 ? -14.641 12.398 9.508 1 83.25 184 VAL A N 1
ATOM 1541 C CA . VAL A 1 184 ? -15.484 11.516 10.297 1 83.25 184 VAL A CA 1
ATOM 1542 C C . VAL A 1 184 ? -16.703 11.094 9.477 1 83.25 184 VAL A C 1
ATOM 1544 O O . VAL A 1 184 ? -17.312 10.062 9.75 1 83.25 184 VAL A O 1
ATOM 1547 N N . GLY A 1 185 ? -17.016 11.898 8.445 1 81.88 185 GLY A N 1
ATOM 1548 C CA . GLY A 1 185 ? -18.156 11.602 7.594 1 81.88 185 GLY A CA 1
ATOM 1549 C C . GLY A 1 185 ? -19.469 12.141 8.141 1 81.88 185 GLY A C 1
ATOM 1550 O O . GLY A 1 185 ? -20.516 11.516 7.977 1 81.88 185 GLY A O 1
ATOM 1551 N N . ILE A 1 186 ? -19.453 13.195 8.914 1 88.06 186 ILE A N 1
ATOM 1552 C CA . ILE A 1 186 ? -20.641 13.812 9.469 1 88.06 186 ILE A CA 1
ATOM 1553 C C . ILE A 1 186 ? -20.609 15.32 9.234 1 88.06 186 ILE A C 1
ATOM 1555 O O . ILE A 1 186 ? -19.609 15.844 8.711 1 88.06 186 ILE A O 1
ATOM 1559 N N . ASP A 1 187 ? -21.688 15.992 9.5 1 91.44 187 ASP A N 1
ATOM 1560 C CA . ASP A 1 187 ? -21.703 17.438 9.297 1 91.44 187 ASP A CA 1
ATOM 1561 C C . ASP A 1 187 ? -21.156 18.172 10.516 1 91.44 187 ASP A C 1
ATOM 1563 O O . ASP A 1 187 ? -21.109 17.609 11.617 1 91.44 187 ASP A O 1
ATOM 1567 N N . ARG A 1 188 ? -20.859 19.406 10.32 1 95.06 188 ARG A N 1
ATOM 1568 C CA . ARG A 1 188 ? -20.234 20.219 11.359 1 95.06 188 ARG A CA 1
ATOM 1569 C C . ARG A 1 188 ? -21.172 20.422 12.547 1 95.06 188 ARG A C 1
ATOM 1571 O O . ARG A 1 188 ? -20.719 20.469 13.695 1 95.06 188 ARG A O 1
ATOM 1578 N N . THR A 1 189 ? -22.438 20.531 12.234 1 96.19 189 THR A N 1
ATOM 1579 C CA . THR A 1 189 ? -23.422 20.75 13.289 1 96.19 189 THR A CA 1
ATOM 1580 C C . THR A 1 189 ? -23.5 19.531 14.203 1 96.19 189 THR A C 1
ATOM 1582 O O . THR A 1 189 ? -23.516 19.672 15.43 1 96.19 189 THR A O 1
ATOM 1585 N N . TYR A 1 190 ? -23.578 18.375 13.617 1 94.75 190 TYR A N 1
ATOM 1586 C CA . TYR A 1 190 ? -23.625 17.141 14.391 1 94.75 190 TYR A CA 1
ATOM 1587 C C . TYR A 1 190 ? -22.328 16.938 15.18 1 94.75 190 TYR A C 1
ATOM 1589 O O . TYR A 1 190 ? -22.359 16.516 16.344 1 94.75 190 TYR A O 1
ATOM 1597 N N . LEU A 1 191 ? -21.219 17.234 14.562 1 96.12 191 LEU A N 1
ATOM 1598 C CA . LEU A 1 191 ? -19.938 17.156 15.266 1 96.12 191 LEU A CA 1
ATOM 1599 C C . LEU A 1 191 ? -19.938 18.047 16.5 1 96.12 191 LEU A C 1
ATOM 1601 O O . LEU A 1 191 ? -19.5 17.625 17.578 1 96.12 191 LEU A O 1
ATOM 1605 N N . TYR A 1 192 ? -20.438 19.203 16.391 1 97.19 192 TYR A N 1
ATOM 1606 C CA . TYR A 1 192 ? -20.547 20.141 17.5 1 97.19 192 TYR A CA 1
ATOM 1607 C C . TYR A 1 192 ? -21.391 19.547 18.625 1 97.19 192 TYR A C 1
ATOM 1609 O O . TYR A 1 192 ? -20.984 19.578 19.7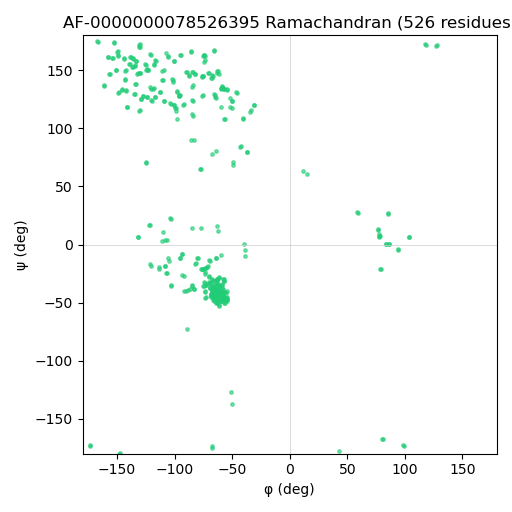97 1 97.19 192 TYR A O 1
ATOM 1617 N N . ARG A 1 193 ? -22.484 18.984 18.281 1 96.62 193 ARG A N 1
ATOM 1618 C CA . ARG A 1 193 ? -23.375 18.391 19.266 1 96.62 193 ARG A CA 1
ATOM 1619 C C . ARG A 1 193 ? -22.703 17.25 20 1 96.62 193 ARG A C 1
ATOM 1621 O O . ARG A 1 193 ? -22.859 17.094 21.219 1 96.62 193 ARG A O 1
ATOM 1628 N N . LEU A 1 194 ? -21.953 16.516 19.266 1 95.75 194 LEU A N 1
ATOM 1629 C CA . LEU A 1 194 ? -21.25 15.375 19.859 1 95.75 194 LEU A CA 1
ATOM 1630 C C . LEU A 1 194 ? -20.234 15.844 20.891 1 95.75 194 LEU A C 1
ATOM 1632 O O . LEU A 1 194 ? -20.172 15.305 22 1 95.75 194 LEU A O 1
ATOM 1636 N N . PHE A 1 195 ? -19.453 16.75 20.516 1 97.06 195 PHE A N 1
ATOM 1637 C CA . PHE A 1 195 ? -18.438 17.266 21.422 1 97.06 195 PHE A CA 1
ATOM 1638 C C . PHE A 1 195 ? -19.078 17.906 22.641 1 97.06 195 PHE A C 1
ATOM 1640 O O . PHE A 1 195 ? -18.641 17.688 23.781 1 97.06 195 PHE A O 1
ATOM 1647 N N . MET A 1 196 ? -20.109 18.625 22.469 1 97.19 196 MET A N 1
ATOM 1648 C CA . MET A 1 196 ? -20.812 19.25 23.578 1 97.19 196 MET A CA 1
ATOM 1649 C C . MET A 1 196 ? -21.391 18.203 24.516 1 97.19 196 MET A C 1
ATOM 1651 O O . MET A 1 196 ? -21.312 18.328 25.734 1 97.19 196 MET A O 1
ATOM 1655 N N . LYS A 1 197 ? -21.906 17.266 23.953 1 95.62 197 LYS A N 1
ATOM 1656 C CA . LYS A 1 197 ? -22.562 16.203 24.719 1 95.62 197 LYS A CA 1
ATOM 1657 C C . LYS A 1 197 ? -21.547 15.398 25.516 1 95.62 197 LYS A C 1
ATOM 1659 O O . LYS A 1 197 ? -21.766 15.117 26.688 1 95.62 197 LYS A O 1
ATOM 1664 N N . TYR A 1 198 ? -20.438 15.094 24.922 1 94.94 198 TYR A N 1
ATOM 1665 C CA . TYR A 1 198 ? -19.562 14.102 25.531 1 94.94 198 TYR A CA 1
ATOM 1666 C C . TYR A 1 198 ? -18.328 14.758 26.141 1 94.94 198 TYR A C 1
ATOM 1668 O O . TYR A 1 198 ? -17.656 14.172 27 1 94.94 198 TYR A O 1
ATOM 1676 N N . LYS A 1 199 ? -17.953 15.922 25.656 1 95.38 199 LYS A N 1
ATOM 1677 C CA . LYS A 1 199 ? -16.734 16.562 26.141 1 95.38 199 LYS A CA 1
ATOM 1678 C C . LYS A 1 199 ? -17.062 17.859 26.891 1 95.38 199 LYS A C 1
ATOM 1680 O O . LYS A 1 199 ? -16.219 18.375 27.625 1 95.38 199 LYS A O 1
ATOM 1685 N N . GLY A 1 200 ? -18.266 18.438 26.672 1 96.81 200 GLY A N 1
ATOM 1686 C CA . GLY A 1 200 ? -18.672 19.672 27.312 1 96.81 200 GLY A CA 1
ATOM 1687 C C . GLY A 1 200 ? -18.047 20.906 26.703 1 96.81 200 GLY A C 1
ATOM 1688 O O . GLY A 1 200 ? -18.125 22 27.281 1 96.81 200 GLY A O 1
ATOM 1689 N N . ILE A 1 201 ? -17.359 20.781 25.641 1 96.56 201 ILE A N 1
ATOM 1690 C CA . ILE A 1 201 ? -16.75 21.906 24.922 1 96.56 201 ILE A CA 1
ATOM 1691 C C . ILE A 1 201 ? -16.922 21.703 23.422 1 96.56 201 ILE A C 1
ATOM 1693 O O . ILE A 1 201 ? -17.172 20.578 22.953 1 96.56 201 ILE A O 1
ATOM 1697 N N . SER A 1 202 ? -16.781 22.766 22.609 1 97.5 202 SER A N 1
ATOM 1698 C CA . SER A 1 202 ? -16.922 22.703 21.156 1 97.5 202 SER A CA 1
ATOM 1699 C C . SER A 1 202 ? -15.719 22.031 20.516 1 97.5 202 SER A C 1
ATOM 1701 O O . SER A 1 202 ? -14.648 21.953 21.125 1 97.5 202 SER A O 1
ATOM 1703 N N . PRO A 1 203 ? -15.883 21.578 19.234 1 97.62 203 PRO A N 1
ATOM 1704 C CA . PRO A 1 203 ? -14.734 21.031 18.516 1 97.62 203 PRO A CA 1
ATOM 1705 C C . PRO A 1 203 ? -13.578 22.016 18.391 1 97.62 203 PRO A C 1
ATOM 1707 O O . PRO A 1 203 ? -12.414 21.641 18.5 1 97.62 203 PRO A O 1
ATOM 1710 N N . LYS A 1 204 ? -13.875 23.25 18.172 1 96.94 204 LYS A N 1
ATOM 1711 C CA . LYS A 1 204 ? -12.859 24.281 18.062 1 96.94 204 LYS A CA 1
ATOM 1712 C C . LYS A 1 204 ? -12.102 24.469 19.375 1 96.94 204 LYS A C 1
ATOM 1714 O O . LYS A 1 204 ? -10.875 24.578 19.375 1 96.94 204 LYS A O 1
ATOM 1719 N N . GLN A 1 205 ? -12.844 24.516 20.422 1 96.5 205 GLN A N 1
ATOM 1720 C CA . GLN A 1 205 ? -12.227 24.625 21.734 1 96.5 205 GLN A CA 1
ATOM 1721 C C . GLN A 1 205 ? -11.336 23.422 22.031 1 96.5 205 GLN A C 1
ATOM 1723 O O . GLN A 1 205 ? -10.242 23.562 22.578 1 96.5 205 GLN A O 1
ATOM 1728 N N . TYR A 1 206 ? -11.852 22.281 21.719 1 96.75 206 TYR A N 1
ATOM 1729 C CA . TYR A 1 206 ? -11.078 21.047 21.922 1 96.75 206 TYR A CA 1
ATOM 1730 C C . TYR A 1 206 ? -9.766 21.109 21.141 1 96.75 206 TYR A C 1
ATOM 1732 O O . TYR A 1 206 ? -8.703 20.797 21.688 1 96.75 206 TYR A O 1
ATOM 1740 N N . LEU A 1 207 ? -9.82 21.484 19.844 1 97 207 LEU A N 1
ATOM 1741 C CA . LEU A 1 207 ? -8.633 21.609 19.016 1 97 207 LEU A CA 1
ATOM 1742 C C . LEU A 1 207 ? -7.637 22.594 19.625 1 97 207 LEU A C 1
ATOM 1744 O O . LEU A 1 207 ? -6.445 22.281 19.734 1 97 207 LEU A O 1
ATOM 1748 N N . THR A 1 208 ? -8.102 23.688 20.031 1 96.44 208 THR A N 1
ATOM 1749 C CA . THR A 1 208 ? -7.242 24.703 20.625 1 96.44 208 THR A CA 1
ATOM 1750 C C . THR A 1 208 ? -6.598 24.188 21.906 1 96.44 208 THR A C 1
ATOM 1752 O O . THR A 1 208 ? -5.395 24.359 22.125 1 96.44 208 THR A O 1
ATOM 1755 N N . ALA A 1 209 ? -7.406 23.562 22.719 1 95.56 209 ALA A N 1
ATOM 1756 C CA . ALA A 1 209 ? -6.895 23 23.953 1 95.56 209 ALA A CA 1
ATOM 1757 C C . ALA A 1 209 ? -5.805 21.969 23.688 1 95.56 209 ALA A C 1
ATOM 1759 O O . ALA A 1 209 ? -4.801 21.906 24.406 1 95.56 209 ALA A O 1
ATOM 1760 N N . TYR A 1 210 ? -6.07 21.219 22.719 1 95.25 210 TYR A N 1
ATOM 1761 C CA . TYR A 1 210 ? -5.086 20.203 22.375 1 95.25 210 TYR A CA 1
ATOM 1762 C C . TYR A 1 210 ? -3.783 20.844 21.906 1 95.25 210 TYR A C 1
ATOM 1764 O O . TYR A 1 210 ? -2.697 20.406 22.297 1 95.25 210 TYR A O 1
ATOM 1772 N N . ARG A 1 211 ? -3.867 21.781 21.062 1 96.19 211 ARG A N 1
ATOM 1773 C CA . ARG A 1 211 ? -2.697 22.516 20.578 1 96.19 211 ARG A CA 1
ATOM 1774 C C . ARG A 1 211 ? -1.92 23.125 21.734 1 96.19 211 ARG A C 1
ATOM 1776 O O . ARG A 1 211 ? -0.688 23.078 21.766 1 96.19 211 ARG A O 1
ATOM 1783 N N . ILE A 1 212 ? -2.617 23.641 22.672 1 96.56 212 ILE A N 1
ATOM 1784 C CA . ILE A 1 212 ? -1.987 24.266 23.828 1 96.56 212 ILE A CA 1
ATOM 1785 C C . ILE A 1 212 ? -1.288 23.203 24.672 1 96.56 212 ILE A C 1
ATOM 1787 O O . ILE A 1 212 ? -0.174 23.422 25.156 1 96.56 212 ILE A O 1
ATOM 1791 N N . MET A 1 213 ? -1.948 22.172 24.859 1 94.69 213 MET A N 1
ATOM 1792 C CA . MET A 1 213 ? -1.347 21.062 25.609 1 94.69 213 MET A CA 1
ATOM 1793 C C . MET A 1 213 ? -0.019 20.656 24.984 1 94.69 213 MET A C 1
ATOM 1795 O O . MET A 1 213 ? 0.977 20.484 25.688 1 94.69 213 MET A O 1
ATOM 1799 N N . GLU A 1 214 ? -0.004 20.516 23.719 1 94 214 GLU A N 1
ATOM 1800 C CA . GLU A 1 214 ? 1.214 20.141 23.016 1 94 214 GLU A CA 1
ATOM 1801 C C . GLU A 1 214 ? 2.26 21.25 23.078 1 94 214 GLU A C 1
ATOM 1803 O O . GLU A 1 214 ? 3.459 20.984 23.141 1 94 214 GLU A O 1
ATOM 1808 N N . ALA A 1 215 ? 1.805 22.406 23.016 1 95.44 215 ALA A N 1
ATOM 1809 C CA . ALA A 1 215 ? 2.713 23.547 23.141 1 95.44 215 ALA A CA 1
ATOM 1810 C C . ALA A 1 215 ? 3.434 23.531 24.484 1 95.44 215 ALA A C 1
ATOM 1812 O O . ALA A 1 215 ? 4.629 23.828 24.547 1 95.44 215 ALA A O 1
ATOM 1813 N N . LYS A 1 216 ? 2.693 23.219 25.469 1 94.19 216 LYS A N 1
ATOM 1814 C CA . LYS A 1 216 ? 3.311 23.109 26.797 1 94.19 216 LYS A CA 1
ATOM 1815 C C . LYS A 1 216 ? 4.441 22.094 26.781 1 94.19 216 LYS A C 1
ATOM 1817 O O . LYS A 1 216 ? 5.52 22.344 27.328 1 94.19 216 LYS A O 1
ATOM 1822 N N . ARG A 1 217 ? 4.207 21.031 26.234 1 90.75 217 ARG A N 1
ATOM 1823 C CA . ARG A 1 217 ? 5.223 20 26.141 1 90.75 217 ARG A CA 1
ATOM 1824 C C . ARG A 1 217 ? 6.465 20.5 25.406 1 90.75 217 ARG A C 1
ATOM 1826 O O . ARG A 1 217 ? 7.59 20.281 25.875 1 90.75 217 ARG A O 1
ATOM 1833 N N . LEU A 1 218 ? 6.281 21.188 24.328 1 91.62 218 LEU A N 1
ATOM 1834 C CA . LEU A 1 218 ? 7.398 21.703 23.531 1 91.62 218 LEU A CA 1
ATOM 1835 C C . LEU A 1 218 ? 8.172 22.75 24.328 1 91.62 218 LEU A C 1
ATOM 1837 O O . LEU A 1 218 ? 9.406 22.797 24.25 1 91.62 218 LEU A O 1
ATOM 1841 N N . LEU A 1 219 ? 7.422 23.578 25.047 1 93.81 219 LEU A N 1
ATOM 1842 C CA . LEU A 1 219 ? 8.047 24.625 25.844 1 93.81 219 LEU A CA 1
ATOM 1843 C C . LEU A 1 219 ? 8.93 24.016 26.938 1 93.81 219 LEU A C 1
ATOM 1845 O O . LEU A 1 219 ? 9.961 24.594 27.297 1 93.81 219 LEU A O 1
ATOM 1849 N N . GLU A 1 220 ? 8.523 22.875 27.359 1 89.94 220 GLU A N 1
ATOM 1850 C CA . GLU A 1 220 ? 9.242 22.203 28.438 1 89.94 220 GLU A CA 1
ATOM 1851 C C . GLU A 1 220 ? 10.43 21.406 27.891 1 89.94 220 GLU A C 1
ATOM 1853 O O . GLU A 1 220 ? 11.492 21.359 28.516 1 89.94 220 GLU A O 1
ATOM 1858 N N . ASP A 1 221 ? 10.297 20.859 26.781 1 86.5 221 ASP A N 1
ATOM 1859 C CA . ASP A 1 221 ? 11.219 19.812 26.359 1 86.5 221 ASP A CA 1
ATOM 1860 C C . ASP A 1 221 ? 12.188 20.328 25.297 1 86.5 221 ASP A C 1
ATOM 1862 O O . ASP A 1 221 ? 13.141 19.641 24.938 1 86.5 221 ASP A O 1
ATOM 1866 N N . THR A 1 222 ? 11.922 21.5 24.75 1 87.88 222 THR A N 1
ATOM 1867 C CA . THR A 1 222 ? 12.75 21.984 23.656 1 87.88 222 THR A CA 1
ATOM 1868 C C . THR A 1 222 ? 13.195 23.422 23.922 1 87.88 222 THR A C 1
ATOM 1870 O O . THR A 1 222 ? 12.742 24.047 24.875 1 87.88 222 THR A O 1
ATOM 1873 N N . GLY A 1 223 ? 14.102 23.953 23.078 1 88.06 223 GLY A N 1
ATOM 1874 C CA . GLY A 1 223 ? 14.555 25.344 23.125 1 88.06 223 GLY A CA 1
ATOM 1875 C C . GLY A 1 223 ? 13.938 26.219 22.062 1 88.06 223 GLY A C 1
ATOM 1876 O O . GLY A 1 223 ? 14.492 27.266 21.719 1 88.06 223 GLY A O 1
ATOM 1877 N N . LEU A 1 224 ? 12.836 25.797 21.578 1 91.38 224 LEU A N 1
ATOM 1878 C CA . LEU A 1 224 ? 12.172 26.562 20.531 1 91.38 224 LEU A CA 1
ATOM 1879 C C . LEU A 1 224 ? 11.672 27.906 21.062 1 91.38 224 LEU A C 1
ATOM 1881 O O . LEU A 1 224 ? 11.227 27.984 22.219 1 91.38 224 LEU A O 1
ATOM 1885 N N . SER A 1 225 ? 11.742 28.875 20.172 1 93.94 225 SER A N 1
ATOM 1886 C CA . SER A 1 225 ? 11.156 30.156 20.547 1 93.94 225 SER A CA 1
ATOM 1887 C C . SER A 1 225 ? 9.641 30.047 20.703 1 93.94 225 SER A C 1
ATOM 1889 O O . SER A 1 225 ? 9.039 29.047 20.312 1 93.94 225 SER A O 1
ATOM 1891 N N . ILE A 1 226 ? 9.055 31.047 21.281 1 94.5 226 ILE A N 1
ATOM 1892 C CA . ILE A 1 226 ? 7.605 31.078 21.484 1 94.5 226 ILE A CA 1
ATOM 1893 C C . ILE A 1 226 ? 6.906 31.016 20.125 1 94.5 226 ILE A C 1
ATOM 1895 O O . ILE A 1 226 ? 5.926 30.281 19.953 1 94.5 226 ILE A O 1
ATOM 1899 N N . THR A 1 227 ? 7.492 31.781 19.203 1 92.94 227 THR A N 1
ATOM 1900 C CA . THR A 1 227 ? 6.938 31.797 17.859 1 92.94 227 THR A CA 1
ATOM 1901 C C . THR A 1 227 ? 7.051 30.422 17.203 1 92.94 227 THR A C 1
ATOM 1903 O O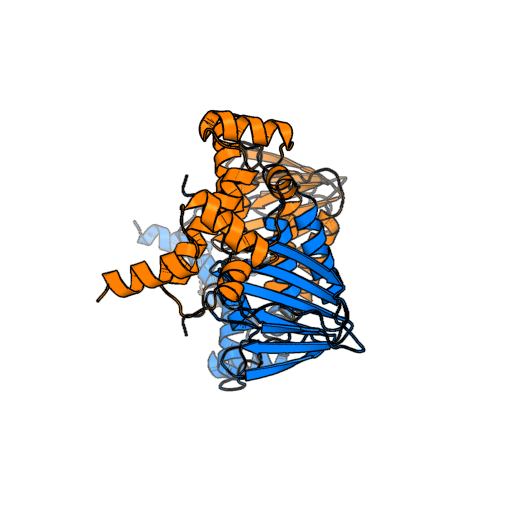 . THR A 1 227 ? 6.082 29.922 16.625 1 92.94 227 THR A O 1
ATOM 1906 N N . GLU A 1 228 ? 8.195 29.812 17.344 1 91.69 228 GLU A N 1
ATOM 1907 C CA . GLU A 1 228 ? 8.422 28.5 16.766 1 91.69 228 GLU A CA 1
ATOM 1908 C C . GLU A 1 228 ? 7.516 27.453 17.406 1 91.69 228 GLU A C 1
ATOM 1910 O O . GLU A 1 228 ? 7.023 26.547 16.719 1 91.69 228 GLU A O 1
ATOM 1915 N N . THR A 1 229 ? 7.34 27.547 18.703 1 94.25 229 THR A N 1
ATOM 1916 C CA . THR A 1 229 ? 6.453 26.641 19.422 1 94.25 229 THR A CA 1
ATOM 1917 C C . THR A 1 229 ? 5.027 26.734 18.891 1 94.25 229 THR A C 1
ATOM 1919 O O . THR A 1 229 ? 4.387 25.719 18.609 1 94.25 229 THR A O 1
ATOM 1922 N N . GLY A 1 230 ? 4.566 27.984 18.766 1 94.88 230 GLY A N 1
ATOM 1923 C CA . GLY A 1 230 ? 3.23 28.203 18.219 1 94.88 230 GLY A CA 1
ATOM 1924 C C . GLY A 1 230 ? 3.045 27.625 16.828 1 94.88 230 GLY A C 1
ATOM 1925 O O . GLY A 1 230 ? 2.07 26.906 16.578 1 94.88 230 GLY A O 1
ATOM 1926 N N . LEU A 1 231 ? 4.027 27.859 15.969 1 91.12 231 LEU A N 1
ATOM 1927 C CA . LEU A 1 231 ? 3.994 27.359 14.602 1 91.12 231 LEU A CA 1
ATOM 1928 C C . LEU A 1 231 ? 3.984 25.828 14.586 1 91.12 231 LEU A C 1
ATOM 1930 O O . LEU A 1 231 ? 3.252 25.219 13.805 1 91.12 231 LEU A O 1
ATOM 1934 N N . SER A 1 232 ? 4.672 25.234 15.477 1 93.25 232 SER A N 1
ATOM 1935 C CA . SER A 1 232 ? 4.797 23.781 15.555 1 93.25 232 SER A CA 1
ATOM 1936 C C . SER A 1 232 ? 3.486 23.141 16.016 1 93.25 232 SER A C 1
ATOM 1938 O O . SER A 1 232 ? 3.281 21.938 15.82 1 93.25 232 SER A O 1
ATOM 1940 N N . CYS A 1 233 ? 2.68 23.938 16.578 1 94.06 233 CYS A N 1
ATOM 1941 C CA . CYS A 1 233 ? 1.454 23.375 17.141 1 94.06 233 CYS A CA 1
ATOM 1942 C C . CYS A 1 233 ? 0.243 23.766 16.297 1 94.06 233 CYS A C 1
ATOM 1944 O O . CYS A 1 233 ? -0.897 23.516 16.703 1 94.06 233 CYS A O 1
ATOM 1946 N N . GLY A 1 234 ? 0.46 24.438 15.211 1 93.19 234 GLY A N 1
ATOM 1947 C CA . GLY A 1 234 ? -0.623 24.656 14.266 1 93.19 234 GLY A CA 1
ATOM 1948 C C . GLY A 1 234 ? -1.19 26.062 14.32 1 93.19 234 GLY A C 1
ATOM 1949 O O . GLY A 1 234 ? -2.191 26.359 13.664 1 93.19 234 GLY A O 1
ATOM 1950 N N . PHE A 1 235 ? -0.553 26.969 15.109 1 93.5 235 PHE A N 1
ATOM 1951 C CA . PHE A 1 235 ? -0.989 28.359 15.125 1 93.5 235 PHE A CA 1
ATOM 1952 C C . PHE A 1 235 ? -0.351 29.141 13.984 1 93.5 235 PHE A C 1
ATOM 1954 O O . PHE A 1 235 ? 0.831 28.969 13.688 1 93.5 235 PHE A O 1
ATOM 1961 N N . HIS A 1 236 ? -1.168 29.922 13.328 1 85.94 236 HIS A N 1
ATOM 1962 C CA . HIS A 1 236 ? -0.694 30.641 12.148 1 85.94 236 HIS A CA 1
ATOM 1963 C C . HIS A 1 236 ? 0.068 31.906 12.531 1 85.94 236 HIS A C 1
ATOM 1965 O O . HIS A 1 236 ? 0.807 32.469 11.719 1 85.94 236 HIS A O 1
ATOM 1971 N N . ASP A 1 237 ? -0.102 32.312 13.766 1 87.94 237 ASP A N 1
ATOM 1972 C CA . ASP A 1 237 ? 0.602 33.5 14.211 1 87.94 237 ASP A CA 1
ATOM 1973 C C . ASP A 1 237 ? 0.881 33.438 15.711 1 87.94 237 ASP A C 1
ATOM 1975 O O . ASP A 1 237 ? 0.065 32.938 16.484 1 87.94 237 ASP A O 1
ATOM 1979 N N . ALA A 1 238 ? 1.99 34.094 16 1 90.44 238 ALA A N 1
ATOM 1980 C CA . ALA A 1 238 ? 2.459 34.062 17.391 1 90.44 238 ALA A CA 1
ATOM 1981 C C . ALA A 1 238 ? 1.474 34.781 18.312 1 90.44 238 ALA A C 1
ATOM 1983 O O . ALA A 1 238 ? 1.278 34.375 19.453 1 90.44 238 ALA A O 1
ATOM 1984 N N . SER A 1 239 ? 0.85 35.781 17.719 1 93.94 239 SER A N 1
ATOM 1985 C CA . SER A 1 239 ? -0.089 36.531 18.531 1 93.94 239 SER A CA 1
ATOM 1986 C C . SER A 1 239 ? -1.292 35.688 18.922 1 93.94 239 SER A C 1
ATOM 1988 O O . SER A 1 239 ? -1.722 35.75 20.078 1 93.94 239 SER A O 1
ATOM 1990 N N . VAL A 1 240 ? -1.794 35 17.984 1 94.62 240 VAL A N 1
ATOM 1991 C CA . VAL A 1 240 ? -2.943 34.125 18.25 1 94.62 240 VAL A CA 1
ATOM 1992 C C . VAL A 1 240 ? -2.553 33.031 19.234 1 94.62 240 VAL A C 1
ATOM 1994 O O . VAL A 1 240 ? -3.32 32.688 20.141 1 94.62 240 VAL A O 1
ATOM 1997 N N . PHE A 1 241 ? -1.383 32.531 19.078 1 96.19 241 PHE A N 1
ATOM 1998 C CA . PHE A 1 241 ? -0.869 31.516 19.984 1 96.19 241 PHE A CA 1
ATOM 1999 C C . PHE A 1 241 ? -0.789 32.062 21.422 1 96.19 241 PHE A C 1
ATOM 2001 O O . PHE A 1 241 ? -1.324 31.438 22.344 1 96.19 241 PHE A O 1
ATOM 2008 N N . CYS A 1 242 ? -0.175 33.125 21.594 1 96.56 242 CYS A N 1
ATOM 2009 C CA . CYS A 1 242 ? 0.03 33.688 22.922 1 96.56 242 CYS A CA 1
ATOM 2010 C C . CYS A 1 242 ? -1.303 34 23.594 1 96.56 242 CYS A C 1
ATOM 2012 O O . CYS A 1 242 ? -1.484 33.688 24.781 1 96.56 242 CYS A O 1
ATOM 2014 N N . LYS A 1 243 ? -2.195 34.562 22.812 1 96.69 243 LYS A N 1
ATOM 2015 C CA . LYS A 1 243 ? -3.51 34.906 23.344 1 96.69 243 LYS A CA 1
ATOM 2016 C C . LYS A 1 243 ? -4.254 33.625 23.781 1 96.69 243 LYS A C 1
ATOM 2018 O O . LYS A 1 243 ? -4.832 33.594 24.875 1 96.69 243 LYS A O 1
ATOM 2023 N N . SER A 1 244 ? -4.211 32.688 22.953 1 96.56 244 SER A N 1
ATOM 2024 C CA . SER A 1 244 ? -4.891 31.422 23.25 1 96.56 244 SER A CA 1
ATOM 2025 C C . SER A 1 244 ? -4.266 30.719 24.453 1 96.56 244 SER A C 1
ATOM 2027 O O . SER A 1 244 ? -4.977 30.156 25.297 1 96.56 244 SER A O 1
ATOM 2029 N N . PHE A 1 245 ? -2.982 30.719 24.531 1 97.38 245 PHE A N 1
ATOM 2030 C CA . PHE A 1 245 ? -2.264 30.109 25.641 1 97.38 245 PHE A CA 1
ATOM 2031 C C . PHE A 1 245 ? -2.631 30.781 26.953 1 97.38 245 PHE A C 1
ATOM 2033 O O . PHE A 1 245 ? -2.938 30.109 27.938 1 97.38 245 PHE A O 1
ATOM 2040 N N . LEU A 1 246 ? -2.672 32.094 26.906 1 96.69 246 LEU A N 1
ATOM 2041 C CA . LEU A 1 246 ? -3.029 32.844 28.094 1 96.69 246 LEU A CA 1
ATOM 2042 C C . LEU A 1 246 ? -4.453 32.531 28.531 1 96.69 246 LEU A C 1
ATOM 2044 O O . LEU A 1 246 ? -4.711 32.375 29.734 1 96.69 246 LEU A O 1
ATOM 2048 N N . GLN A 1 247 ? -5.324 32.5 27.641 1 95.81 247 GLN A N 1
ATOM 2049 C CA . GLN A 1 247 ? -6.723 32.25 27.938 1 95.81 247 GLN A CA 1
ATOM 2050 C C . GLN A 1 247 ? -6.891 30.844 28.531 1 95.81 247 GLN A C 1
ATOM 2052 O O . GLN A 1 247 ? -7.707 30.641 29.438 1 95.81 247 GLN A O 1
ATOM 2057 N N . THR A 1 248 ? -6.086 29.953 28.109 1 94.19 248 THR A N 1
ATOM 2058 C CA . THR A 1 248 ? -6.242 28.562 28.516 1 94.19 248 THR A CA 1
ATOM 2059 C C . THR A 1 248 ? -5.492 28.297 29.812 1 94.19 248 THR A C 1
ATOM 2061 O O . THR A 1 248 ? -5.996 27.578 30.688 1 94.19 248 THR A O 1
ATOM 2064 N N . GLU A 1 249 ? -4.316 28.859 30.016 1 94.19 249 GLU A N 1
ATOM 2065 C CA . GLU A 1 249 ? -3.43 28.469 31.109 1 94.19 249 GLU A CA 1
ATOM 2066 C C . GLU A 1 249 ? -3.377 29.547 32.188 1 94.19 249 GLU A C 1
ATOM 2068 O O . GLU A 1 249 ? -2.908 29.297 33.312 1 94.19 249 GLU A O 1
ATOM 2073 N N . GLY A 1 250 ? -3.775 30.719 31.828 1 95.25 250 GLY A N 1
ATOM 2074 C CA . GLY A 1 250 ? -3.783 31.812 32.781 1 95.25 250 GLY A CA 1
ATOM 2075 C C . GLY A 1 250 ? -2.453 32.531 32.875 1 95.25 250 GLY A C 1
ATOM 2076 O O . GLY A 1 250 ? -2.299 33.469 33.688 1 95.25 250 GLY A O 1
ATOM 2077 N N . GLU A 1 251 ? -1.512 32.125 32.125 1 95.69 251 GLU A N 1
ATOM 2078 C CA . GLU A 1 251 ? -0.204 32.781 32.031 1 95.69 251 GLU A CA 1
ATOM 2079 C C . GLU A 1 251 ? 0.331 32.719 30.594 1 95.69 251 GLU A C 1
ATOM 2081 O O . GLU A 1 251 ? -0.14 31.922 29.781 1 95.69 251 GLU A O 1
ATOM 2086 N N . SER A 1 252 ? 1.262 33.594 30.328 1 96.38 252 SER A N 1
ATOM 2087 C CA . SER A 1 252 ? 1.839 33.594 28.984 1 96.38 252 SER A CA 1
ATOM 2088 C C . SER A 1 252 ? 2.77 32.406 28.766 1 96.38 252 SER A C 1
ATOM 2090 O O . SER A 1 252 ? 3.246 31.812 29.719 1 96.38 252 SER A O 1
ATOM 2092 N N . PRO A 1 253 ? 2.984 32.062 27.484 1 96.31 253 PRO A N 1
ATOM 2093 C CA . PRO A 1 253 ? 3.932 30.984 27.203 1 96.31 253 PRO A CA 1
ATOM 2094 C C . PRO A 1 253 ? 5.309 31.234 27.812 1 96.31 253 PRO A C 1
ATOM 2096 O O . PRO A 1 253 ? 5.941 30.297 28.312 1 96.31 253 PRO A O 1
ATOM 2099 N N . LEU A 1 254 ? 5.781 32.438 27.734 1 94.62 254 LEU A N 1
ATOM 2100 C CA . LEU A 1 254 ? 7.086 32.781 28.281 1 94.62 254 LEU A CA 1
ATOM 2101 C C . LEU A 1 254 ? 7.117 32.562 29.797 1 94.62 254 LEU A C 1
ATOM 2103 O O . LEU A 1 254 ? 8.094 32.031 30.328 1 94.62 254 LEU A O 1
ATOM 2107 N N . GLN A 1 255 ? 6.137 33.062 30.453 1 95.06 255 GLN A N 1
ATOM 2108 C CA . GLN A 1 255 ? 6.031 32.875 31.906 1 95.06 255 GLN A CA 1
ATOM 2109 C C . GLN A 1 255 ? 5.988 31.391 32.25 1 95.06 255 GLN A C 1
ATOM 2111 O O . GLN A 1 255 ? 6.633 30.953 33.219 1 95.06 255 GLN A O 1
ATOM 2116 N N . TYR A 1 256 ? 5.18 30.688 31.484 1 95.31 256 TYR A N 1
ATOM 2117 C CA . TYR A 1 256 ? 5.066 29.25 31.703 1 95.31 256 TYR A CA 1
ATOM 2118 C C . TYR A 1 256 ? 6.43 28.578 31.594 1 95.31 256 TYR A C 1
ATOM 2120 O O . TYR A 1 256 ? 6.797 27.766 32.438 1 95.31 256 TYR A O 1
ATOM 2128 N N . ARG A 1 257 ? 7.168 28.812 30.562 1 93.44 257 ARG A N 1
ATOM 2129 C CA . ARG A 1 257 ? 8.484 28.219 30.328 1 93.44 257 ARG A CA 1
ATOM 2130 C C . ARG A 1 257 ? 9.438 28.562 31.469 1 93.44 257 ARG A C 1
ATOM 2132 O O . ARG A 1 257 ? 10.203 27.703 31.922 1 93.44 257 ARG A O 1
ATOM 2139 N N . LYS A 1 258 ? 9.477 29.766 31.906 1 91.88 258 LYS A N 1
ATOM 2140 C CA . LYS A 1 258 ? 10.336 30.203 33 1 91.88 258 LYS A CA 1
ATOM 2141 C C . LYS A 1 258 ? 10.031 29.422 34.281 1 91.88 258 LYS A C 1
ATOM 2143 O O . LYS A 1 258 ? 10.953 29.016 35 1 91.88 258 LYS A O 1
ATOM 2148 N N . LYS A 1 259 ? 8.805 29.297 34.469 1 91 259 LYS A N 1
ATOM 2149 C CA . LYS A 1 259 ? 8.375 28.562 35.656 1 91 259 LYS A CA 1
ATOM 2150 C C . LYS A 1 259 ? 8.859 27.125 35.625 1 91 259 LYS A C 1
ATOM 2152 O O . LYS A 1 259 ? 9.281 26.562 36.625 1 91 259 LYS A O 1
ATOM 2157 N N . MET A 1 260 ? 8.75 26.5 34.562 1 85.44 260 MET A N 1
ATOM 2158 C CA . MET A 1 260 ? 9.109 25.094 34.406 1 85.44 260 MET A CA 1
ATOM 2159 C C . MET A 1 260 ? 10.625 24.906 34.5 1 85.44 260 MET A C 1
ATOM 2161 O O . MET A 1 260 ? 11.094 23.891 35 1 85.44 260 MET A O 1
ATOM 2165 N N . ARG A 1 261 ? 11.359 25.844 33.969 1 81.12 261 ARG A N 1
ATOM 2166 C CA . ARG A 1 261 ? 12.82 25.766 34.062 1 81.12 261 ARG A CA 1
ATOM 2167 C C . ARG A 1 261 ? 13.281 26 35.5 1 81.12 261 ARG A C 1
ATOM 2169 O O . ARG A 1 261 ? 14.297 25.453 35.938 1 81.12 261 ARG A O 1
ATOM 2176 N N . GLU A 1 262 ? 12.586 26.781 36.188 1 76.19 262 GLU A N 1
ATOM 2177 C CA . GLU A 1 262 ? 12.906 27.031 37.594 1 76.19 262 GLU A CA 1
ATOM 2178 C C . GLU A 1 262 ? 12.523 25.828 38.469 1 76.19 262 GLU A C 1
ATOM 2180 O O . GLU A 1 262 ? 13.188 25.547 39.469 1 76.19 262 GLU A O 1
ATOM 2185 N N . GLU A 1 263 ? 11.539 25.203 38.094 1 65.06 263 GLU A N 1
ATOM 2186 C CA . GLU A 1 263 ? 11.102 24.047 38.875 1 65.06 263 GLU A CA 1
ATOM 2187 C C . GLU A 1 263 ? 12.055 22.875 38.688 1 65.06 263 GLU A C 1
ATOM 2189 O O . GLU A 1 263 ? 12.188 22.047 39.594 1 65.06 263 GLU A O 1
ATOM 2194 N N . VAL A 1 264 ? 12.609 22.688 37.594 1 56.5 264 VAL A N 1
ATOM 2195 C CA . VAL A 1 264 ? 13.562 21.609 37.438 1 56.5 264 VAL A CA 1
ATOM 2196 C C . VAL A 1 264 ? 14.883 21.938 38.125 1 56.5 264 VAL A C 1
ATOM 2198 O O . VAL A 1 264 ? 15.68 21.047 38.406 1 56.5 264 VAL A O 1
ATOM 2201 N N . TRP A 1 265 ? 15.227 23.25 38.312 1 46.16 265 TRP A N 1
ATOM 2202 C CA . TRP A 1 265 ? 16.375 23.5 39.156 1 46.16 265 TRP A CA 1
ATOM 2203 C C . TRP A 1 265 ? 15.961 23.656 40.625 1 46.16 265 TRP A C 1
ATOM 2205 O O . TRP A 1 265 ? 14.898 24.219 40.906 1 46.16 265 TRP A O 1
ATOM 2215 N N . MET B 1 1 ? -10.867 -7.98 18.328 1 27.58 1 MET B N 1
ATOM 2216 C CA . MET B 1 1 ? -10.445 -8.141 16.938 1 27.58 1 MET B CA 1
ATOM 2217 C C . MET B 1 1 ? -9.234 -7.27 16.625 1 27.58 1 MET B C 1
ATOM 2219 O O . MET B 1 1 ? -9.273 -6.051 16.812 1 27.58 1 MET B O 1
ATOM 2223 N N . ASN B 1 2 ? -8.086 -7.68 16.781 1 36.75 2 ASN B N 1
ATOM 2224 C CA . ASN B 1 2 ? -6.809 -6.969 16.766 1 36.75 2 ASN B CA 1
ATOM 2225 C C . ASN B 1 2 ? -6.688 -6.074 15.531 1 36.75 2 ASN B C 1
ATOM 2227 O O . ASN B 1 2 ? -6.648 -6.57 14.406 1 36.75 2 ASN B O 1
ATOM 2231 N N . GLN B 1 3 ? -7.406 -5.066 15.508 1 45.97 3 GLN B N 1
ATOM 2232 C CA . GLN B 1 3 ? -7.395 -4.133 14.391 1 45.97 3 GLN B CA 1
ATOM 2233 C C . GLN B 1 3 ? -5.988 -3.969 13.828 1 45.97 3 GLN B C 1
ATOM 2235 O O . GLN B 1 3 ? -5.078 -3.52 14.523 1 45.97 3 GLN B O 1
ATOM 2240 N N . LEU B 1 4 ? -5.605 -4.934 13.031 1 55 4 LEU B N 1
ATOM 2241 C CA . LEU B 1 4 ? -4.277 -4.93 12.43 1 55 4 LEU B CA 1
ATOM 2242 C C . LEU B 1 4 ? -3.885 -3.527 11.984 1 55 4 LEU B C 1
ATOM 2244 O O . LEU B 1 4 ? -4.664 -2.842 11.312 1 55 4 LEU B O 1
ATOM 2248 N N . VAL B 1 5 ? -2.984 -2.986 12.703 1 67.06 5 VAL B N 1
ATOM 2249 C CA . VAL B 1 5 ? -2.412 -1.658 12.508 1 67.06 5 VAL B CA 1
ATOM 2250 C C . VAL B 1 5 ? -1.973 -1.492 11.055 1 67.06 5 VAL B C 1
ATOM 2252 O O . VAL B 1 5 ? -1.349 -2.389 10.484 1 67.06 5 VAL B O 1
ATOM 2255 N N . ARG B 1 6 ? -2.471 -0.529 10.438 1 84.06 6 ARG B N 1
ATOM 2256 C CA . ARG B 1 6 ? -2.061 -0.209 9.07 1 84.06 6 ARG B CA 1
ATOM 2257 C C . ARG B 1 6 ? -0.556 0.032 9 1 84.06 6 ARG B C 1
ATOM 2259 O O . ARG B 1 6 ? 0.013 0.714 9.852 1 84.06 6 ARG B O 1
ATOM 2266 N N . GLY B 1 7 ? 0.038 -0.579 8.008 1 86 7 GLY B N 1
ATOM 2267 C CA . GLY B 1 7 ? 1.463 -0.374 7.801 1 86 7 GLY B CA 1
ATOM 2268 C C . GLY B 1 7 ? 1.794 0.997 7.238 1 86 7 GLY B C 1
ATOM 2269 O O . GLY B 1 7 ? 2.939 1.444 7.316 1 86 7 GLY B O 1
ATOM 2270 N N . LEU B 1 8 ? 0.816 1.591 6.652 1 91.31 8 LEU B N 1
ATOM 2271 C CA . LEU B 1 8 ? 0.966 2.924 6.078 1 91.31 8 LEU B CA 1
ATOM 2272 C C . LEU B 1 8 ? -0.287 3.76 6.312 1 91.31 8 LEU B C 1
ATOM 2274 O O . LEU B 1 8 ? -1.377 3.393 5.867 1 91.31 8 LEU B O 1
ATOM 2278 N N . THR B 1 9 ? -0.134 4.832 7.023 1 89.31 9 THR B N 1
ATOM 2279 C CA . THR B 1 9 ? -1.238 5.738 7.324 1 89.31 9 THR B CA 1
ATOM 2280 C C . THR B 1 9 ? -0.911 7.16 6.871 1 89.31 9 THR B C 1
ATOM 2282 O O . THR B 1 9 ? 0.17 7.676 7.164 1 89.31 9 THR B O 1
ATOM 2285 N N . ILE B 1 10 ? -1.807 7.691 6.098 1 90.88 10 ILE B N 1
ATOM 2286 C CA . ILE B 1 10 ? -1.688 9.086 5.699 1 90.88 10 ILE B CA 1
ATOM 2287 C C . ILE B 1 10 ? -2.529 9.961 6.625 1 90.88 10 ILE B C 1
ATOM 2289 O O . ILE B 1 10 ? -3.727 9.727 6.797 1 90.88 10 ILE B O 1
ATOM 2293 N N . TYR B 1 11 ? -1.973 10.984 7.191 1 87.38 11 TYR B N 1
ATOM 2294 C CA . TYR B 1 11 ? -2.633 11.789 8.211 1 87.38 11 TYR B CA 1
ATOM 2295 C C . TYR B 1 11 ? -3.143 13.102 7.633 1 87.38 11 TYR B C 1
ATOM 2297 O O . TYR B 1 11 ? -4.176 13.617 8.062 1 87.38 11 TYR B O 1
ATOM 2305 N N . TYR B 1 12 ? -2.383 13.617 6.707 1 88.81 12 TYR B N 1
ATOM 2306 C CA . TYR B 1 12 ? -2.73 14.922 6.172 1 88.81 12 TYR B CA 1
ATOM 2307 C C . TYR B 1 12 ? -2.051 15.164 4.828 1 88.81 12 TYR B C 1
ATOM 2309 O O . TYR B 1 12 ? -0.879 14.82 4.648 1 88.81 12 TYR B O 1
ATOM 2317 N N . CYS B 1 13 ? -2.822 15.711 3.955 1 92.06 13 CYS B N 1
ATOM 2318 C CA . CYS B 1 13 ? -2.312 16.109 2.648 1 92.06 13 CYS B CA 1
ATOM 2319 C C . CYS B 1 13 ? -2.803 17.5 2.279 1 92.06 13 CYS B C 1
ATOM 2321 O O . CYS B 1 13 ? -3.83 17.969 2.783 1 92.06 13 CYS B O 1
ATOM 2323 N N . GLY B 1 14 ? -1.994 18.125 1.449 1 91.88 14 GLY B N 1
ATOM 2324 C CA . GLY B 1 14 ? -2.414 19.422 0.929 1 91.88 14 GLY B CA 1
ATOM 2325 C C . GLY B 1 14 ? -1.575 19.891 -0.244 1 91.88 14 GLY B C 1
ATOM 2326 O O . GLY B 1 14 ? -0.69 19.172 -0.711 1 91.88 14 GLY B O 1
ATOM 2327 N N . ARG B 1 15 ? -1.993 20.953 -0.776 1 94.62 15 ARG B N 1
ATOM 2328 C CA . ARG B 1 15 ? -1.312 21.625 -1.88 1 94.62 15 ARG B CA 1
ATOM 2329 C C . ARG B 1 15 ? -1.403 23.141 -1.74 1 94.62 15 ARG B C 1
ATOM 2331 O O . ARG B 1 15 ? -2.414 23.672 -1.269 1 94.62 15 ARG B O 1
ATOM 2338 N N . GLU B 1 16 ? -0.291 23.766 -2.123 1 94.69 16 GLU B N 1
ATOM 2339 C CA . GLU B 1 16 ? -0.29 25.219 -1.962 1 94.69 16 GLU B CA 1
ATOM 2340 C C . GLU B 1 16 ? 0.565 25.891 -3.031 1 94.69 16 GLU B C 1
ATOM 2342 O O . GLU B 1 16 ? 1.682 25.438 -3.311 1 94.69 16 GLU B O 1
ATOM 2347 N N . GLN B 1 17 ? 0.02 26.828 -3.631 1 96.06 17 GLN B N 1
ATOM 2348 C CA . GLN B 1 17 ? 0.818 27.797 -4.391 1 96.06 17 GLN B CA 1
ATOM 2349 C C . GLN B 1 17 ? 1.362 28.891 -3.484 1 96.06 17 GLN B C 1
ATOM 2351 O O . GLN B 1 17 ? 0.629 29.812 -3.102 1 96.06 17 GLN B O 1
ATOM 2356 N N . CYS B 1 18 ? 2.633 28.922 -3.266 1 94.75 18 CYS B N 1
ATOM 2357 C CA . CYS B 1 18 ? 3.209 29.812 -2.262 1 94.75 18 CYS B CA 1
ATOM 2358 C C . CYS B 1 18 ? 3.393 31.219 -2.818 1 94.75 18 CYS B C 1
ATOM 2360 O O . CYS B 1 18 ? 3.709 31.391 -3.998 1 94.75 18 CYS B O 1
ATOM 2362 N N . ALA B 1 19 ? 3.223 32.188 -1.913 1 93.75 19 ALA B N 1
ATOM 2363 C CA . ALA B 1 19 ? 3.541 33.562 -2.254 1 93.75 19 ALA B CA 1
ATOM 2364 C C . ALA B 1 19 ? 5.051 33.781 -2.271 1 93.75 19 ALA B C 1
ATOM 2366 O O . ALA B 1 19 ? 5.816 32.938 -1.79 1 93.75 19 ALA B O 1
ATOM 2367 N N . SER B 1 20 ? 5.402 34.906 -2.936 1 95.38 20 SER B N 1
ATOM 2368 C CA . SER B 1 20 ? 6.805 35.312 -3.006 1 95.38 20 SER B CA 1
ATOM 2369 C C . SER B 1 20 ? 7.441 35.312 -1.619 1 95.38 20 SER B C 1
ATOM 2371 O O . SER B 1 20 ? 6.945 36 -0.714 1 95.38 20 SER B O 1
ATOM 2373 N N . GLY B 1 21 ? 8.406 34.5 -1.443 1 93.31 21 GLY B N 1
ATOM 2374 C CA . GLY B 1 21 ? 9.188 34.531 -0.216 1 93.31 21 GLY B CA 1
ATOM 2375 C C . GLY B 1 21 ? 8.469 33.844 0.949 1 93.31 21 GLY B C 1
ATOM 2376 O O . GLY B 1 21 ? 8.969 33.875 2.078 1 93.31 21 GLY B O 1
ATOM 2377 N N . HIS B 1 22 ? 7.418 33.25 0.672 1 93.75 22 HIS B N 1
ATOM 2378 C CA . HIS B 1 22 ? 6.684 32.562 1.73 1 93.75 22 HIS B CA 1
ATOM 2379 C C . HIS B 1 22 ? 7.555 31.516 2.408 1 93.75 22 HIS B C 1
ATOM 2381 O O . HIS B 1 22 ? 8.312 30.797 1.741 1 93.75 22 HIS B O 1
ATOM 2387 N N . PHE B 1 23 ? 7.488 31.516 3.775 1 92.62 23 PHE B N 1
ATOM 2388 C CA . PHE B 1 23 ? 8.32 30.547 4.477 1 92.62 23 PHE B CA 1
ATOM 2389 C C . PHE B 1 23 ? 7.547 29.875 5.605 1 92.62 23 PHE B C 1
ATOM 2391 O O . PHE B 1 23 ? 6.488 30.359 6.008 1 92.62 23 PHE B O 1
ATOM 2398 N N . PHE B 1 24 ? 8.047 28.781 5.984 1 91.19 24 PHE B N 1
ATOM 2399 C CA . PHE B 1 24 ? 7.543 28.078 7.148 1 91.19 24 PHE B CA 1
ATOM 2400 C C . PHE B 1 24 ? 8.688 27.609 8.039 1 91.19 24 PHE B C 1
ATOM 2402 O O . PHE B 1 24 ? 9.688 27.078 7.543 1 91.19 24 PHE B O 1
ATOM 2409 N N . GLY B 1 25 ? 8.391 27.812 9.438 1 88.88 25 GLY B N 1
ATOM 2410 C CA . GLY B 1 25 ? 9.391 27.375 10.406 1 88.88 25 GLY B CA 1
ATOM 2411 C C . GLY B 1 25 ? 10.258 28.516 10.906 1 88.88 25 GLY B C 1
ATOM 2412 O O . GLY B 1 25 ? 10.023 29.672 10.578 1 88.88 25 GLY B O 1
ATOM 2413 N N . PRO B 1 26 ? 11.172 28.156 11.602 1 90.94 26 PRO B N 1
ATOM 2414 C CA . PRO B 1 26 ? 11.539 26.859 12.141 1 90.94 26 PRO B CA 1
ATOM 2415 C C . PRO B 1 26 ? 10.398 26.203 12.93 1 90.94 26 PRO B C 1
ATOM 2417 O O . PRO B 1 26 ? 9.664 26.891 13.641 1 90.94 26 PRO B O 1
ATOM 2420 N N . ALA B 1 27 ? 10.164 24.969 12.656 1 90.06 27 ALA B N 1
ATOM 2421 C CA . ALA B 1 27 ? 9.094 24.234 13.328 1 90.06 27 ALA B CA 1
ATOM 2422 C C . ALA B 1 27 ? 9.383 22.734 13.359 1 90.06 27 ALA B C 1
ATOM 2424 O O . ALA B 1 27 ? 10.242 22.25 12.609 1 90.06 27 ALA B O 1
ATOM 2425 N N . ILE B 1 28 ? 8.711 22.016 14.281 1 88.88 28 ILE B N 1
ATOM 2426 C CA . ILE B 1 28 ? 8.812 20.562 14.422 1 88.88 28 ILE B CA 1
ATOM 2427 C C . ILE B 1 28 ? 7.504 19.922 13.984 1 88.88 28 ILE B C 1
ATOM 2429 O O . ILE B 1 28 ? 6.422 20.453 14.227 1 88.88 28 ILE B O 1
ATOM 2433 N N . ARG B 1 29 ? 7.664 18.812 13.328 1 88.56 29 ARG B N 1
ATOM 2434 C CA . ARG B 1 29 ? 6.496 18.016 12.953 1 88.56 29 ARG B CA 1
ATOM 2435 C C . ARG B 1 29 ? 6.508 16.656 13.641 1 88.56 29 ARG B C 1
ATOM 2437 O O . ARG B 1 29 ? 7.57 16.141 14 1 88.56 29 ARG B O 1
ATOM 2444 N N . LYS B 1 30 ? 5.305 16.062 13.742 1 85.06 30 LYS B N 1
ATOM 2445 C CA . LYS B 1 30 ? 5.156 14.812 14.484 1 85.06 30 LYS B CA 1
ATOM 2446 C C . LYS B 1 30 ? 5.316 13.602 13.562 1 85.06 30 LYS B C 1
ATOM 2448 O O . LYS B 1 30 ? 5.625 12.5 14.023 1 85.06 30 LYS B O 1
ATOM 2453 N N . HIS B 1 31 ? 5.02 13.797 12.375 1 90.31 31 HIS B N 1
ATOM 2454 C CA . HIS B 1 31 ? 5.059 12.719 11.398 1 90.31 31 HIS B CA 1
ATOM 2455 C C . HIS B 1 31 ? 6.016 13.047 10.258 1 90.31 31 HIS B C 1
ATOM 2457 O O . HIS B 1 31 ? 6.484 14.18 10.141 1 90.31 31 HIS B O 1
ATOM 2463 N N . TYR B 1 32 ? 6.348 11.953 9.531 1 94.75 32 TYR B N 1
ATOM 2464 C CA . TYR B 1 32 ? 7.016 12.234 8.273 1 94.75 32 TYR B CA 1
ATOM 2465 C C . TYR B 1 32 ? 6.148 13.117 7.379 1 94.75 32 TYR B C 1
ATOM 2467 O O . TYR B 1 32 ? 4.934 12.93 7.305 1 94.75 32 TYR B O 1
ATOM 2475 N N . LEU B 1 33 ? 6.738 14.039 6.82 1 96 33 LEU B N 1
ATOM 2476 C CA . LEU B 1 33 ? 6.066 14.922 5.871 1 96 33 LEU B CA 1
ATOM 2477 C C . LEU B 1 33 ? 6.883 15.062 4.594 1 96 33 LEU B C 1
ATOM 2479 O O . LEU B 1 33 ? 8.016 15.562 4.625 1 96 33 LEU B O 1
ATOM 2483 N N . MET B 1 34 ? 6.316 14.562 3.453 1 97.19 34 MET B N 1
ATOM 2484 C CA . MET B 1 34 ? 7.004 14.695 2.174 1 97.19 34 MET B CA 1
ATOM 2485 C C . MET B 1 34 ? 6.379 15.797 1.328 1 97.19 34 MET B C 1
ATOM 2487 O O . MET B 1 34 ? 5.184 15.758 1.03 1 97.19 34 MET B O 1
ATOM 2491 N N . HIS B 1 35 ? 7.172 16.797 0.962 1 97.88 35 HIS B N 1
ATOM 2492 C CA . HIS B 1 35 ? 6.766 17.844 0.031 1 97.88 35 HIS B CA 1
ATOM 2493 C C . HIS B 1 35 ? 7.266 17.547 -1.38 1 97.88 35 HIS B C 1
ATOM 2495 O O . HIS B 1 35 ? 8.438 17.234 -1.572 1 97.88 35 HIS B O 1
ATOM 2501 N N . VAL B 1 36 ? 6.406 17.656 -2.326 1 97.94 36 VAL B N 1
ATOM 2502 C CA . VAL B 1 36 ? 6.742 17.516 -3.736 1 97.94 36 VAL B CA 1
ATOM 2503 C C . VAL B 1 36 ? 6.57 18.859 -4.449 1 97.94 36 VAL B C 1
ATOM 2505 O O . VAL B 1 36 ? 5.527 19.5 -4.324 1 97.94 36 VAL B O 1
ATOM 2508 N N . ILE B 1 37 ? 7.625 19.203 -5.219 1 97.94 37 ILE B N 1
ATOM 2509 C CA . ILE B 1 37 ? 7.602 20.531 -5.836 1 97.94 37 ILE B CA 1
ATOM 2510 C C . ILE B 1 37 ? 7.145 20.406 -7.289 1 97.94 37 ILE B C 1
ATOM 2512 O O . ILE B 1 37 ? 7.855 19.844 -8.125 1 97.94 37 ILE B O 1
ATOM 2516 N N . PHE B 1 38 ? 6.012 21.016 -7.629 1 97.31 38 PHE B N 1
ATOM 2517 C CA . PHE B 1 38 ? 5.422 20.953 -8.961 1 97.31 38 PHE B CA 1
ATOM 2518 C C . PHE B 1 38 ? 6.059 21.984 -9.883 1 97.31 38 PHE B C 1
ATOM 2520 O O . PHE B 1 38 ? 6.219 21.75 -11.078 1 97.31 38 PHE B O 1
ATOM 2527 N N . ARG B 1 39 ? 6.32 23.094 -9.312 1 97.12 39 ARG B N 1
ATOM 2528 C CA . ARG B 1 39 ? 6.938 24.203 -10.039 1 97.12 39 ARG B CA 1
ATOM 2529 C C . ARG B 1 39 ? 7.637 25.172 -9.086 1 97.12 39 ARG B C 1
ATOM 2531 O O . ARG B 1 39 ? 7.375 25.156 -7.883 1 97.12 39 ARG B O 1
ATOM 2538 N N . GLY B 1 40 ? 8.539 25.969 -9.727 1 97.81 40 GLY B N 1
ATOM 2539 C CA . GLY B 1 40 ? 9.258 26.969 -8.945 1 97.81 40 GLY B CA 1
ATOM 2540 C C . GLY B 1 40 ? 10.43 26.391 -8.18 1 97.81 40 GLY B C 1
ATOM 2541 O O . GLY B 1 40 ? 10.969 25.344 -8.547 1 97.81 40 GLY B O 1
ATOM 2542 N N . LYS B 1 41 ? 10.945 27.188 -7.273 1 98.25 41 LYS B N 1
ATOM 2543 C CA . LYS B 1 41 ? 12.109 26.766 -6.5 1 98.25 41 LYS B CA 1
ATOM 2544 C C . LYS B 1 41 ? 12.102 27.391 -5.105 1 98.25 41 LYS B C 1
ATOM 2546 O O . LYS B 1 41 ? 11.32 28.297 -4.828 1 98.25 41 LYS B O 1
ATOM 2551 N N . GLY B 1 42 ? 12.938 26.859 -4.219 1 98.31 42 GLY B N 1
ATOM 2552 C CA . GLY B 1 42 ? 13.078 27.312 -2.848 1 98.31 42 GLY B CA 1
ATOM 2553 C C . GLY B 1 42 ? 14.211 26.641 -2.104 1 98.31 42 GLY B C 1
ATOM 2554 O O . GLY B 1 42 ? 15.047 25.969 -2.715 1 98.31 42 GLY B O 1
ATOM 2555 N N . ILE B 1 43 ? 14.227 26.969 -0.779 1 98.19 43 ILE B N 1
ATOM 2556 C CA . ILE B 1 43 ? 15.281 26.375 0.036 1 98.19 43 ILE B CA 1
ATOM 2557 C C . ILE B 1 43 ? 14.656 25.594 1.198 1 98.19 43 ILE B C 1
ATOM 2559 O O . ILE B 1 43 ? 13.578 25.953 1.675 1 98.19 43 ILE B O 1
ATOM 2563 N N . TYR B 1 44 ? 15.312 24.578 1.644 1 97.5 44 TYR B N 1
ATOM 2564 C CA . TYR B 1 44 ? 14.969 23.75 2.787 1 97.5 44 TYR B CA 1
ATOM 2565 C C . TYR B 1 44 ? 16.156 23.609 3.73 1 97.5 44 TYR B C 1
ATOM 2567 O O . TYR B 1 44 ? 17.266 23.281 3.297 1 97.5 44 TYR B O 1
ATOM 2575 N N . ARG B 1 45 ? 15.945 23.953 4.977 1 96.19 45 ARG B N 1
ATOM 2576 C CA . ARG B 1 45 ? 17.016 23.875 5.973 1 96.19 45 ARG B CA 1
ATOM 2577 C C . ARG B 1 45 ? 16.656 22.875 7.074 1 96.19 45 ARG B C 1
ATOM 2579 O O . ARG B 1 45 ? 15.555 22.938 7.633 1 96.19 45 ARG B O 1
ATOM 2586 N N . THR B 1 46 ? 17.484 21.984 7.328 1 93.62 46 THR B N 1
ATOM 2587 C CA . THR B 1 46 ? 17.391 21.047 8.445 1 93.62 46 THR B CA 1
ATOM 2588 C C . THR B 1 46 ? 18.766 20.5 8.82 1 93.62 46 THR B C 1
ATOM 2590 O O . THR B 1 46 ? 19.641 20.359 7.961 1 93.62 46 THR B O 1
ATOM 2593 N N . GLY B 1 47 ? 18.969 20.234 10.117 1 86.81 47 GLY B N 1
ATOM 2594 C CA . GLY B 1 47 ? 20.219 19.656 10.578 1 86.81 47 GLY B CA 1
ATOM 2595 C C . GLY B 1 47 ? 21.438 20.484 10.234 1 86.81 47 GLY B C 1
ATOM 2596 O O . GLY B 1 47 ? 22.5 19.953 9.914 1 86.81 47 GLY B O 1
ATOM 2597 N N . GLY B 1 48 ? 21.234 21.672 10.133 1 88.44 48 GLY B N 1
ATOM 2598 C CA . GLY B 1 48 ? 22.359 22.562 9.859 1 88.44 48 GLY B CA 1
ATOM 2599 C C . GLY B 1 48 ? 22.703 22.656 8.383 1 88.44 48 GLY B C 1
ATOM 2600 O O . GLY B 1 48 ? 23.672 23.328 8.008 1 88.44 48 GLY B O 1
ATOM 2601 N N . GLU B 1 49 ? 21.969 21.969 7.598 1 93.06 49 GLU B N 1
ATOM 2602 C CA . GLU B 1 49 ? 22.219 21.984 6.16 1 93.06 49 GLU B CA 1
ATOM 2603 C C . GLU B 1 49 ? 21.094 22.703 5.418 1 93.06 49 GLU B C 1
ATOM 2605 O O . GLU B 1 49 ? 19.969 22.797 5.91 1 93.06 49 GLU B O 1
ATOM 2610 N N . GLU B 1 50 ? 21.578 23.281 4.332 1 96.62 50 GLU B N 1
ATO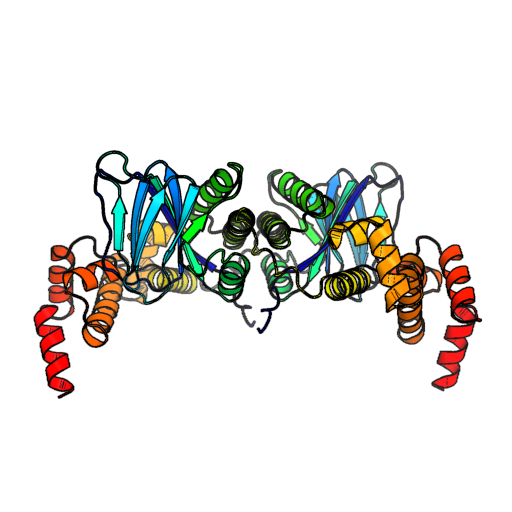M 2611 C CA . GLU B 1 50 ? 20.625 23.953 3.463 1 96.62 50 GLU B CA 1
ATOM 2612 C C . GLU B 1 50 ? 20.578 23.312 2.08 1 96.62 50 GLU B C 1
ATOM 2614 O O . GLU B 1 50 ? 21.625 23.047 1.479 1 96.62 50 GLU B O 1
ATOM 2619 N N . TYR B 1 51 ? 19.359 23.094 1.578 1 95.94 51 TYR B N 1
ATOM 2620 C CA . TYR B 1 51 ? 19.156 22.469 0.277 1 95.94 51 TYR B CA 1
ATOM 2621 C C . TYR B 1 51 ? 18.375 23.406 -0.653 1 95.94 51 TYR B C 1
ATOM 2623 O O . TYR B 1 51 ? 17.297 23.891 -0.303 1 95.94 51 TYR B O 1
ATOM 2631 N N . ALA B 1 52 ? 19.016 23.656 -1.817 1 97.81 52 ALA B N 1
ATOM 2632 C CA . ALA B 1 52 ? 18.281 24.344 -2.867 1 97.81 52 ALA B CA 1
ATOM 2633 C C . ALA B 1 52 ? 17.453 23.359 -3.701 1 97.81 52 ALA B C 1
ATOM 2635 O O . ALA B 1 52 ? 18 22.406 -4.254 1 97.81 52 ALA B O 1
ATOM 2636 N N . LEU B 1 53 ? 16.125 23.641 -3.762 1 97.25 53 LEU B N 1
ATOM 2637 C CA . LEU B 1 53 ? 15.242 22.688 -4.422 1 97.25 53 LEU B CA 1
ATOM 2638 C C . LEU B 1 53 ? 14.43 23.359 -5.516 1 97.25 53 LEU B C 1
ATOM 2640 O O . LEU B 1 53 ? 14.227 24.578 -5.477 1 97.25 53 LEU B O 1
ATOM 2644 N N . LYS B 1 54 ? 14.016 22.562 -6.457 1 97.56 54 LYS B N 1
ATOM 2645 C CA . LYS B 1 54 ? 13.266 23.078 -7.602 1 97.56 54 LYS B CA 1
ATOM 2646 C C . LYS B 1 54 ? 12.266 22.047 -8.117 1 97.56 54 LYS B C 1
ATOM 2648 O O . LYS B 1 54 ? 12.141 20.953 -7.547 1 97.56 54 LYS B O 1
ATOM 2653 N N . GLU B 1 55 ? 11.562 22.5 -9.18 1 96.75 55 GLU B N 1
ATOM 2654 C CA . GLU B 1 55 ? 10.594 21.625 -9.828 1 96.75 55 GLU B CA 1
ATOM 2655 C C . GLU B 1 55 ? 11.18 20.234 -10.055 1 96.75 55 GLU B C 1
ATOM 2657 O O . GLU B 1 55 ? 12.297 20.094 -10.555 1 96.75 55 GLU B O 1
ATOM 2662 N N . GLY B 1 56 ? 10.406 19.234 -9.641 1 95.5 56 GLY B N 1
ATOM 2663 C CA . GLY B 1 56 ? 10.859 17.859 -9.836 1 95.5 56 GLY B CA 1
ATOM 2664 C C . GLY B 1 56 ? 11.586 17.297 -8.633 1 95.5 56 GLY B C 1
ATOM 2665 O O . GLY B 1 56 ? 11.883 16.094 -8.586 1 95.5 56 GLY B O 1
ATOM 2666 N N . ASP B 1 57 ? 11.773 18.141 -7.633 1 95.69 57 ASP B N 1
ATOM 2667 C CA . ASP B 1 57 ? 12.375 17.688 -6.383 1 95.69 57 ASP B CA 1
ATOM 2668 C C . ASP B 1 57 ? 11.312 17.438 -5.316 1 95.69 57 ASP B C 1
ATOM 2670 O O . ASP B 1 57 ? 10.188 17.922 -5.43 1 95.69 57 ASP B O 1
ATOM 2674 N N . ALA B 1 58 ? 11.688 16.625 -4.348 1 96.94 58 ALA B N 1
ATOM 2675 C CA . ALA B 1 58 ? 10.922 16.422 -3.121 1 96.94 58 ALA B CA 1
ATOM 2676 C C . ALA B 1 58 ? 11.82 16.5 -1.89 1 96.94 58 ALA B C 1
ATOM 2678 O O . ALA B 1 58 ? 13.008 16.203 -1.961 1 96.94 58 ALA B O 1
ATOM 2679 N N . PHE B 1 59 ? 11.266 17.016 -0.787 1 97.12 59 PHE B N 1
ATOM 2680 C CA . PHE B 1 59 ? 12.055 17.016 0.442 1 97.12 59 PHE B CA 1
ATOM 2681 C C . PHE B 1 59 ? 11.25 16.438 1.598 1 97.12 59 PHE B C 1
ATOM 2683 O O . PHE B 1 59 ? 10.031 16.594 1.655 1 97.12 59 PHE B O 1
ATOM 2690 N N . LEU B 1 60 ? 11.945 15.805 2.475 1 96.81 60 LEU B N 1
ATOM 2691 C CA . LEU B 1 60 ? 11.352 15.055 3.576 1 96.81 60 LEU B CA 1
ATOM 2692 C C . LEU B 1 60 ? 11.594 15.766 4.906 1 96.81 60 LEU B C 1
ATOM 2694 O O . LEU B 1 60 ? 12.727 16.094 5.242 1 96.81 60 LEU B O 1
ATOM 2698 N N . ILE B 1 61 ? 10.562 16.047 5.594 1 95.25 61 ILE B N 1
ATOM 2699 C CA . ILE B 1 61 ? 10.625 16.469 6.992 1 95.25 61 ILE B CA 1
ATOM 2700 C C . ILE B 1 61 ? 10.484 15.242 7.898 1 95.25 61 ILE B C 1
ATOM 2702 O O . ILE B 1 61 ? 9.484 14.523 7.828 1 95.25 61 ILE B O 1
ATOM 2706 N N . LYS B 1 62 ? 11.461 14.984 8.695 1 92.62 62 LYS B N 1
ATOM 2707 C CA . LYS B 1 62 ? 11.43 13.875 9.641 1 92.62 62 LYS B CA 1
ATOM 2708 C C . LYS B 1 62 ? 10.836 14.305 10.977 1 92.62 62 LYS B C 1
ATOM 2710 O O . LYS B 1 62 ? 10.977 15.461 11.383 1 92.62 62 LYS B O 1
ATOM 2715 N N . PRO B 1 63 ? 10.188 13.352 11.617 1 90.5 63 PRO B N 1
ATOM 2716 C CA . PRO B 1 63 ? 9.562 13.695 12.898 1 90.5 63 PRO B CA 1
ATOM 2717 C C . PRO B 1 63 ? 10.57 14.188 13.938 1 90.5 63 PRO B C 1
ATOM 2719 O O . PRO B 1 63 ? 11.68 13.656 14.031 1 90.5 63 PRO B O 1
ATOM 2722 N N . GLN B 1 64 ? 10.133 15.289 14.555 1 86.12 64 GLN B N 1
ATOM 2723 C CA . GLN B 1 64 ? 10.82 15.797 15.734 1 86.12 64 GLN B CA 1
ATOM 2724 C C . GLN B 1 64 ? 12.109 16.516 15.359 1 86.12 64 GLN B C 1
ATOM 2726 O O . GLN B 1 64 ? 12.984 16.719 16.203 1 86.12 64 GLN B O 1
ATOM 2731 N N . GLU B 1 65 ? 12.312 16.828 14.133 1 89.31 65 GLU B N 1
ATOM 2732 C CA . GLU B 1 65 ? 13.43 17.656 13.695 1 89.31 65 GLU B CA 1
ATOM 2733 C C . GLU B 1 65 ? 12.984 19.078 13.398 1 89.31 65 GLU B C 1
ATOM 2735 O O . GLU B 1 65 ? 11.898 19.281 12.852 1 89.31 65 GLU B O 1
ATOM 2740 N N . VAL B 1 66 ? 13.828 20 13.742 1 90.44 66 VAL B N 1
ATOM 2741 C CA . VAL B 1 66 ? 13.547 21.391 13.445 1 90.44 66 VAL B CA 1
ATOM 2742 C C . VAL B 1 66 ? 13.797 21.672 11.961 1 90.44 66 VAL B C 1
ATOM 2744 O O . VAL B 1 66 ? 14.875 21.375 11.445 1 90.44 66 VAL B O 1
ATOM 2747 N N . THR B 1 67 ? 12.828 22.25 11.305 1 94 67 THR B N 1
ATOM 2748 C CA . THR B 1 67 ? 12.945 22.453 9.867 1 94 67 THR B CA 1
ATOM 2749 C C . THR B 1 67 ? 12.484 23.859 9.484 1 94 67 THR B C 1
ATOM 2751 O O . THR B 1 67 ? 11.742 24.5 10.234 1 94 67 THR B O 1
ATOM 2754 N N . TYR B 1 68 ? 13.062 24.297 8.406 1 95.44 68 TYR B N 1
ATOM 2755 C CA . TYR B 1 68 ? 12.719 25.578 7.805 1 95.44 68 TYR B CA 1
ATOM 2756 C C . TYR B 1 68 ? 12.742 25.484 6.285 1 95.44 68 TYR B C 1
ATOM 2758 O O . TYR B 1 68 ? 13.648 24.875 5.707 1 95.44 68 TYR B O 1
ATOM 2766 N N . TYR B 1 69 ? 11.68 26.016 5.617 1 96.88 69 TYR B N 1
ATOM 2767 C CA . TYR B 1 69 ? 11.711 26.078 4.164 1 96.88 69 TYR B CA 1
ATOM 2768 C C . TYR B 1 69 ? 11.055 27.359 3.658 1 96.88 69 TYR B C 1
ATOM 2770 O O . TYR B 1 69 ? 10.172 27.906 4.32 1 96.88 69 TYR B O 1
ATOM 2778 N N . GLN B 1 70 ? 11.539 27.812 2.541 1 97.75 70 GLN B N 1
ATOM 2779 C CA . GLN B 1 70 ? 11.148 29.125 2.043 1 97.75 70 GLN B CA 1
ATOM 2780 C C . GLN B 1 70 ? 11.086 29.141 0.518 1 97.75 70 GLN B C 1
ATOM 2782 O O . GLN B 1 70 ? 12.016 28.672 -0.15 1 97.75 70 GLN B O 1
ATOM 2787 N N . ALA B 1 71 ? 9.992 29.703 0.017 1 98.25 71 ALA B N 1
ATOM 2788 C CA . ALA B 1 71 ? 9.828 29.875 -1.424 1 98.25 71 ALA B CA 1
ATOM 2789 C C . ALA B 1 71 ? 10.773 30.938 -1.971 1 98.25 71 ALA B C 1
ATOM 2791 O O . ALA B 1 71 ? 11.062 31.922 -1.293 1 98.25 71 ALA B O 1
ATOM 2792 N N . ASP B 1 72 ? 11.156 30.703 -3.154 1 98.06 72 ASP B N 1
ATOM 2793 C CA . ASP B 1 72 ? 11.945 31.719 -3.846 1 98.06 72 ASP B CA 1
ATOM 2794 C C . ASP B 1 72 ? 11.148 33 -4.023 1 98.06 72 ASP B C 1
ATOM 2796 O O . ASP B 1 72 ? 9.938 32.969 -4.223 1 98.06 72 ASP B O 1
ATOM 2800 N N . LYS B 1 73 ? 11.844 34.156 -4.035 1 97.31 73 LYS B N 1
ATOM 2801 C CA . LYS B 1 73 ? 11.18 35.438 -4.129 1 97.31 73 LYS B CA 1
ATOM 2802 C C . LYS B 1 73 ? 10.641 35.688 -5.535 1 97.31 73 LYS B C 1
ATOM 2804 O O . LYS B 1 73 ? 9.555 36.25 -5.703 1 97.31 73 LYS B O 1
ATOM 2809 N N . ASP B 1 74 ? 11.367 35.344 -6.484 1 97.44 74 ASP B N 1
ATOM 2810 C CA . ASP B 1 74 ? 11.031 35.625 -7.875 1 97.44 74 ASP B CA 1
ATOM 2811 C C . ASP B 1 74 ? 10.211 34.5 -8.5 1 97.44 74 ASP B C 1
ATOM 2813 O O . ASP B 1 74 ? 9.289 34.75 -9.273 1 97.44 74 ASP B O 1
ATOM 2817 N N . GLU B 1 75 ? 10.555 33.25 -8.195 1 98.12 75 GLU B N 1
ATOM 2818 C CA . GLU B 1 75 ? 9.875 32.062 -8.703 1 98.12 75 GLU B CA 1
ATOM 2819 C C . GLU B 1 75 ? 9.406 31.172 -7.562 1 98.12 75 GLU B C 1
ATOM 2821 O O . GLU B 1 75 ? 9.883 30.047 -7.418 1 98.12 75 GLU B O 1
ATOM 2826 N N . PRO B 1 76 ? 8.438 31.641 -6.867 1 98.31 76 PRO B N 1
ATOM 2827 C CA . PRO B 1 76 ? 7.965 30.859 -5.727 1 98.31 76 PRO B CA 1
ATOM 2828 C C . PRO B 1 76 ? 7.418 29.484 -6.137 1 98.31 76 PRO B C 1
ATOM 2830 O O . PRO B 1 76 ? 6.789 29.359 -7.188 1 98.31 76 PRO B O 1
ATOM 2833 N N . TRP B 1 77 ? 7.629 28.5 -5.238 1 97.69 77 TRP B N 1
ATOM 2834 C CA . TRP B 1 77 ? 7.23 27.156 -5.602 1 97.69 77 TRP B CA 1
ATOM 2835 C C . TRP B 1 77 ? 5.75 26.922 -5.32 1 97.69 77 TRP B C 1
ATOM 2837 O O . TRP B 1 77 ? 5.16 27.609 -4.484 1 97.69 77 TRP B O 1
ATOM 2847 N N . GLU B 1 78 ? 5.18 26.078 -6.148 1 98.25 78 GLU B N 1
ATOM 2848 C CA . GLU B 1 78 ? 3.965 25.328 -5.844 1 98.25 78 GLU B CA 1
ATOM 2849 C C . GLU B 1 78 ? 4.289 23.891 -5.434 1 98.25 78 GLU B C 1
ATOM 2851 O O . GLU B 1 78 ? 4.965 23.172 -6.168 1 98.25 78 GLU B O 1
ATOM 2856 N N . TYR B 1 79 ? 3.885 23.547 -4.219 1 97.56 79 TYR B N 1
ATOM 2857 C CA . TYR B 1 79 ? 4.18 22.188 -3.783 1 97.56 79 TYR B CA 1
ATOM 2858 C C . TYR B 1 79 ? 2.953 21.547 -3.156 1 97.56 79 TYR B C 1
ATOM 2860 O O . TYR B 1 79 ? 1.971 22.219 -2.85 1 97.56 79 TYR B O 1
ATOM 2868 N N . ALA B 1 80 ? 2.932 20.266 -3.131 1 97.75 80 ALA B N 1
ATOM 2869 C CA . ALA B 1 80 ? 1.993 19.453 -2.361 1 97.75 80 ALA B CA 1
ATOM 2870 C C . ALA B 1 80 ? 2.727 18.594 -1.336 1 97.75 80 ALA B C 1
ATOM 2872 O O . ALA B 1 80 ? 3.936 18.375 -1.446 1 97.75 80 ALA B O 1
ATOM 2873 N N . TRP B 1 81 ? 2.002 18.234 -0.298 1 96.75 81 TRP B N 1
ATOM 2874 C CA . TRP B 1 81 ? 2.662 17.469 0.745 1 96.75 81 TRP B CA 1
ATOM 2875 C C . TRP B 1 81 ? 1.743 16.359 1.271 1 96.75 81 TRP B C 1
ATOM 2877 O O . TRP B 1 81 ? 0.522 16.438 1.114 1 96.75 81 TRP B O 1
ATOM 2887 N N . ALA B 1 82 ? 2.32 15.336 1.812 1 96.31 82 ALA B N 1
ATOM 2888 C CA . ALA B 1 82 ? 1.629 14.258 2.52 1 96.31 82 ALA B CA 1
ATOM 2889 C C . ALA B 1 82 ? 2.344 13.906 3.82 1 96.31 82 ALA B C 1
ATOM 2891 O O . ALA B 1 82 ? 3.564 13.727 3.836 1 96.31 82 ALA B O 1
ATOM 2892 N N . ALA B 1 83 ? 1.576 13.875 4.879 1 94.69 83 ALA B N 1
ATOM 2893 C CA . ALA B 1 83 ? 2.062 13.406 6.176 1 94.69 83 ALA B CA 1
ATOM 2894 C C . ALA B 1 83 ? 1.718 11.93 6.387 1 94.69 83 ALA B C 1
ATOM 2896 O O . ALA B 1 83 ? 0.571 11.523 6.195 1 94.69 83 ALA B O 1
ATOM 2897 N N . PHE B 1 84 ? 2.709 11.141 6.742 1 94.31 84 PHE B N 1
ATOM 2898 C CA . PHE B 1 84 ? 2.439 9.711 6.84 1 94.31 84 PHE B CA 1
ATOM 2899 C C . PHE B 1 84 ? 3.32 9.07 7.898 1 94.31 84 PHE B C 1
ATOM 2901 O O . PHE B 1 84 ? 4.266 9.688 8.391 1 94.31 84 PHE B O 1
ATOM 2908 N N . ALA B 1 85 ? 2.922 7.883 8.305 1 90.56 85 ALA B N 1
ATOM 2909 C CA . ALA B 1 85 ? 3.672 7.086 9.273 1 90.56 85 ALA B CA 1
ATOM 2910 C C . ALA B 1 85 ? 3.41 5.598 9.078 1 90.56 85 ALA B C 1
ATOM 2912 O O . ALA B 1 85 ? 2.572 5.207 8.258 1 90.56 85 ALA B O 1
ATOM 2913 N N . GLY B 1 86 ? 4.191 4.801 9.875 1 88.5 86 GLY B N 1
ATOM 2914 C CA . GLY B 1 86 ? 4.035 3.355 9.859 1 88.5 86 GLY B CA 1
ATOM 2915 C C . GLY B 1 86 ? 5.281 2.627 9.383 1 88.5 86 GLY B C 1
ATOM 2916 O O . GLY B 1 86 ? 6.199 3.242 8.844 1 88.5 86 GLY B O 1
ATOM 2917 N N . THR B 1 87 ? 5.238 1.309 9.508 1 87.88 87 THR B N 1
ATOM 2918 C CA . THR B 1 87 ? 6.398 0.494 9.156 1 87.88 87 THR B CA 1
ATOM 2919 C C . THR B 1 87 ? 6.652 0.535 7.648 1 87.88 87 THR B C 1
ATOM 2921 O O . THR B 1 87 ? 7.801 0.561 7.211 1 87.88 87 THR B O 1
ATOM 2924 N N . GLU B 1 88 ? 5.625 0.523 6.906 1 90.94 88 GLU B N 1
ATOM 2925 C CA . GLU B 1 88 ? 5.773 0.593 5.453 1 90.94 88 GLU B CA 1
ATOM 2926 C C . GLU B 1 88 ? 6.328 1.947 5.02 1 90.94 88 GLU B C 1
ATOM 2928 O O . GLU B 1 88 ? 7.086 2.031 4.051 1 90.94 88 GLU B O 1
ATOM 2933 N N . ALA B 1 89 ? 5.906 2.998 5.715 1 91.12 89 ALA B N 1
ATOM 2934 C CA . ALA B 1 89 ? 6.465 4.316 5.426 1 91.12 89 ALA B CA 1
ATOM 2935 C C . ALA B 1 89 ? 7.984 4.32 5.59 1 91.12 89 ALA B C 1
ATOM 2937 O O . ALA B 1 89 ? 8.703 4.809 4.719 1 91.12 89 ALA B O 1
ATOM 2938 N N . GLU B 1 90 ? 8.438 3.764 6.676 1 88.62 90 GLU B N 1
ATOM 2939 C CA . GLU B 1 90 ? 9.867 3.695 6.957 1 88.62 90 GLU B CA 1
ATOM 2940 C C . GLU B 1 90 ? 10.602 2.879 5.895 1 88.62 90 GLU B C 1
ATOM 2942 O O . GLU B 1 90 ? 11.703 3.248 5.473 1 88.62 90 GLU B O 1
ATOM 2947 N N . ARG B 1 91 ? 10 1.824 5.508 1 88.06 91 ARG B N 1
ATOM 2948 C CA . ARG B 1 91 ? 10.594 0.982 4.473 1 88.06 91 ARG B CA 1
ATOM 2949 C C . ARG B 1 91 ? 10.711 1.739 3.154 1 88.06 91 ARG B C 1
ATOM 2951 O O . ARG B 1 91 ? 11.766 1.713 2.512 1 88.06 91 ARG B O 1
ATOM 2958 N N . LEU B 1 92 ? 9.672 2.363 2.693 1 90.25 92 LEU B N 1
ATOM 2959 C CA . LEU B 1 92 ? 9.672 3.143 1.459 1 90.25 92 LEU B CA 1
ATOM 2960 C C . LEU B 1 92 ? 10.766 4.199 1.485 1 90.25 92 LEU B C 1
ATOM 2962 O O . LEU B 1 92 ? 11.539 4.328 0.529 1 90.25 92 LEU B O 1
ATOM 2966 N N . LEU B 1 93 ? 10.828 4.941 2.602 1 91 93 LEU B N 1
ATOM 2967 C CA . LEU B 1 93 ? 11.836 5.988 2.73 1 91 93 LEU B CA 1
ATOM 2968 C C . LEU B 1 93 ? 13.242 5.41 2.617 1 91 93 LEU B C 1
ATOM 2970 O O . LEU B 1 93 ? 14.109 6 1.969 1 91 93 LEU B O 1
ATOM 2974 N N . SER B 1 94 ? 13.398 4.273 3.211 1 86.31 94 SER B N 1
ATOM 2975 C CA . SER B 1 94 ? 14.703 3.621 3.18 1 86.31 94 SER B CA 1
ATOM 2976 C C . SER B 1 94 ? 15.047 3.139 1.773 1 86.31 94 SER B C 1
ATOM 2978 O O . SER B 1 94 ? 16.172 3.326 1.304 1 86.31 94 SER B O 1
ATOM 2980 N N . ASP B 1 95 ? 14.133 2.561 1.094 1 84.75 95 ASP B N 1
ATOM 2981 C CA . ASP B 1 95 ? 14.359 1.946 -0.211 1 84.75 95 ASP B CA 1
ATOM 2982 C C . ASP B 1 95 ? 14.688 3.002 -1.267 1 84.75 95 ASP B C 1
ATOM 2984 O O . ASP B 1 95 ? 15.438 2.738 -2.205 1 84.75 95 ASP B O 1
ATOM 2988 N N . TYR B 1 96 ? 14.172 4.145 -1.111 1 87.69 96 TYR B N 1
ATOM 2989 C CA . TYR B 1 96 ? 14.297 5.129 -2.178 1 87.69 96 TYR B CA 1
ATOM 2990 C C . TYR B 1 96 ? 15.234 6.262 -1.769 1 87.69 96 TYR B C 1
ATOM 2992 O O . TYR B 1 96 ? 15.297 7.297 -2.438 1 87.69 96 TYR B O 1
ATOM 3000 N N . ARG B 1 97 ? 15.852 5.965 -0.699 1 83.19 97 ARG B N 1
ATOM 3001 C CA . ARG B 1 97 ? 16.828 6.957 -0.244 1 83.19 97 ARG B CA 1
ATOM 3002 C C . ARG B 1 97 ? 17.906 7.188 -1.293 1 83.19 97 ARG B C 1
ATOM 3004 O O . ARG B 1 97 ? 18.406 6.234 -1.899 1 83.19 97 ARG B O 1
ATOM 3011 N N . GLN B 1 98 ? 18.266 8.156 -1.948 1 72.31 98 GLN B N 1
ATOM 3012 C CA . GLN B 1 98 ? 19.203 8.414 -3.039 1 72.31 98 GLN B CA 1
ATOM 3013 C C . GLN B 1 98 ? 20.594 8.742 -2.508 1 72.31 98 GLN B C 1
ATOM 3015 O O . GLN B 1 98 ? 21.594 8.281 -3.055 1 72.31 98 GLN B O 1
ATOM 3020 N N . GLU B 1 99 ? 20.891 9.953 -1.895 1 65.81 99 GLU B N 1
ATOM 3021 C CA . GLU B 1 99 ? 22.219 10.375 -1.461 1 65.81 99 GLU B CA 1
ATOM 3022 C C . GLU B 1 99 ? 22.328 10.344 0.06 1 65.81 99 GLU B C 1
ATOM 3024 O O . GLU B 1 99 ? 21.391 9.977 0.755 1 65.81 99 GLU B O 1
ATOM 3029 N N . GLU B 1 100 ? 23.531 10.398 0.363 1 62 100 GLU B N 1
ATOM 3030 C CA . GLU B 1 100 ? 23.844 10.508 1.785 1 62 100 GLU B CA 1
ATOM 3031 C C . GLU B 1 100 ? 22.859 11.438 2.494 1 62 100 GLU B C 1
ATOM 3033 O O . GLU B 1 100 ? 22.656 11.312 3.701 1 62 100 GLU B O 1
ATOM 3038 N N . ASN B 1 101 ? 22.062 12.086 1.417 1 67.12 101 ASN B N 1
ATOM 3039 C CA . ASN B 1 101 ? 21.141 13 2.078 1 67.12 101 ASN B CA 1
ATOM 3040 C C . ASN B 1 101 ? 19.766 12.383 2.238 1 67.12 101 ASN B C 1
ATOM 3042 O O . ASN B 1 101 ? 19.188 11.859 1.275 1 67.12 101 ASN B O 1
ATOM 3046 N N . GLU B 1 102 ? 19.344 12.031 3.262 1 83.44 102 GLU B N 1
ATOM 3047 C CA . GLU B 1 102 ? 18.094 11.367 3.615 1 83.44 102 GLU B CA 1
ATOM 3048 C C . GLU B 1 102 ? 16.922 12.344 3.623 1 83.44 102 GLU B C 1
ATOM 3050 O O . GLU B 1 102 ? 15.805 11.977 3.982 1 83.44 102 GLU B O 1
ATOM 3055 N N . TYR B 1 103 ? 17.172 13.641 2.971 1 93.62 103 TYR B N 1
ATOM 3056 C CA . TYR B 1 103 ? 16.109 14.633 3.115 1 93.62 103 TYR B CA 1
ATOM 3057 C C . TYR B 1 103 ? 15.594 15.078 1.755 1 93.62 103 TYR B C 1
ATOM 3059 O O . TYR B 1 103 ? 14.523 15.695 1.661 1 93.62 103 TYR B O 1
ATOM 3067 N N . VAL B 1 104 ? 16.406 14.789 0.7 1 94.38 104 VAL B N 1
ATOM 3068 C CA . VAL B 1 104 ? 16.031 15.297 -0.619 1 94.38 104 VAL B CA 1
ATOM 3069 C C . VAL B 1 104 ? 15.875 14.125 -1.592 1 94.38 104 VAL B C 1
ATOM 3071 O O . VAL B 1 104 ? 16.703 13.211 -1.608 1 94.38 104 VAL B O 1
ATOM 3074 N N . TYR B 1 105 ? 14.812 14.164 -2.383 1 93.25 105 TYR B N 1
ATOM 3075 C CA . TYR B 1 105 ? 14.516 13.18 -3.414 1 93.25 105 TYR B CA 1
ATOM 3076 C C . TYR B 1 105 ? 14.32 13.852 -4.77 1 93.25 105 TYR B C 1
ATOM 3078 O O . TYR B 1 105 ? 13.938 15.023 -4.84 1 93.25 105 TYR B O 1
ATOM 3086 N N . HIS B 1 106 ? 14.656 13.102 -5.809 1 93 106 HIS B N 1
ATOM 3087 C CA . HIS B 1 106 ? 14.477 13.578 -7.176 1 93 106 HIS B CA 1
ATOM 3088 C C . HIS B 1 106 ? 13.688 12.57 -8.008 1 93 106 HIS B C 1
ATOM 3090 O O . HIS B 1 106 ? 14.016 11.375 -8.023 1 93 106 HIS B O 1
ATOM 3096 N N . PHE B 1 107 ? 12.656 13.062 -8.633 1 92.81 107 PHE B N 1
ATOM 3097 C CA . PHE B 1 107 ? 11.914 12.172 -9.516 1 92.81 107 PHE B CA 1
ATOM 3098 C C . PHE B 1 107 ? 12.672 11.938 -10.812 1 92.81 107 PHE B C 1
ATOM 3100 O O . PHE B 1 107 ? 13.445 12.797 -11.25 1 92.81 107 PHE B O 1
ATOM 3107 N N . ASP B 1 108 ? 12.477 10.672 -11.242 1 79.25 108 ASP B N 1
ATOM 3108 C CA . ASP B 1 108 ? 13.062 10.328 -12.531 1 79.25 108 ASP B CA 1
ATOM 3109 C C . ASP B 1 108 ? 12.359 11.078 -13.664 1 79.25 108 ASP B C 1
ATOM 3111 O O . ASP B 1 108 ? 11.492 11.914 -13.422 1 79.25 108 ASP B O 1
ATOM 3115 N N . ARG B 1 109 ? 12.844 10.617 -14.82 1 71.88 109 ARG B N 1
ATOM 3116 C CA . ARG B 1 109 ? 12.234 11.188 -16.016 1 71.88 109 ARG B CA 1
ATOM 3117 C C . ARG B 1 109 ? 10.766 10.797 -16.125 1 71.88 109 ARG B C 1
ATOM 3119 O O . ARG B 1 109 ? 10.383 9.695 -15.734 1 71.88 109 ARG B O 1
ATOM 3126 N N . GLY B 1 110 ? 9.898 11.766 -16.328 1 78.81 110 GLY B N 1
ATOM 3127 C CA . GLY B 1 110 ? 8.461 11.617 -16.5 1 78.81 110 GLY B CA 1
ATOM 3128 C C . GLY B 1 110 ? 7.648 12.492 -15.562 1 78.81 110 GLY B C 1
ATOM 3129 O O . GLY B 1 110 ? 8.211 13.195 -14.727 1 78.81 110 GLY B O 1
ATOM 3130 N N . GLU B 1 111 ? 6.258 12.5 -15.867 1 89.38 111 GLU B N 1
ATOM 3131 C CA . GLU B 1 111 ? 5.41 13.414 -15.102 1 89.38 111 GLU B CA 1
ATOM 3132 C C . GLU B 1 111 ? 4.305 12.656 -14.367 1 89.38 111 GLU B C 1
ATOM 3134 O O . GLU B 1 111 ? 3.379 13.273 -13.828 1 89.38 111 GLU B O 1
ATOM 3139 N N . GLU B 1 112 ? 4.523 11.336 -14.273 1 93.88 112 GLU B N 1
ATOM 3140 C CA . GLU B 1 112 ? 3.447 10.555 -13.68 1 93.88 112 GLU B CA 1
ATOM 3141 C C . GLU B 1 112 ? 3.322 10.836 -12.188 1 93.88 112 GLU B C 1
ATOM 3143 O O . GLU B 1 112 ? 2.238 10.711 -11.609 1 93.88 112 GLU B O 1
ATOM 3148 N N . TRP B 1 113 ? 4.492 11.219 -11.672 1 95.81 113 TRP B N 1
ATOM 3149 C CA . TRP B 1 113 ? 4.465 11.516 -10.242 1 95.81 113 TRP B CA 1
ATOM 3150 C C . TRP B 1 113 ? 3.516 12.672 -9.938 1 95.81 113 TRP B C 1
ATOM 3152 O O . TRP B 1 113 ? 2.887 12.703 -8.875 1 95.81 113 TRP B O 1
ATOM 3162 N N . ARG B 1 114 ? 3.328 13.555 -10.844 1 97.12 114 ARG B N 1
ATOM 3163 C CA . ARG B 1 114 ? 2.414 14.68 -10.664 1 97.12 114 ARG B CA 1
ATOM 3164 C C . ARG B 1 114 ? 0.973 14.195 -10.531 1 97.12 114 ARG B C 1
ATOM 3166 O O . ARG B 1 114 ? 0.232 14.672 -9.672 1 97.12 114 ARG B O 1
ATOM 3173 N N . ASP B 1 115 ? 0.669 13.297 -11.391 1 96.62 115 ASP B N 1
ATOM 3174 C CA . ASP B 1 115 ? -0.683 12.75 -11.383 1 96.62 115 ASP B CA 1
ATOM 3175 C C . ASP B 1 115 ? -0.96 11.992 -10.078 1 96.62 115 ASP B C 1
ATOM 3177 O O . ASP B 1 115 ? -2.041 12.125 -9.5 1 96.62 115 ASP B O 1
ATOM 3181 N N . TYR B 1 116 ? -0.024 11.219 -9.672 1 96.81 116 TYR B N 1
ATOM 3182 C CA . TYR B 1 116 ? -0.211 10.438 -8.453 1 96.81 116 TYR B CA 1
ATOM 3183 C C . TYR B 1 116 ? -0.368 11.344 -7.238 1 96.81 116 TYR B C 1
ATOM 3185 O O . TYR B 1 116 ? -1.229 11.117 -6.387 1 96.81 116 TYR B O 1
ATOM 3193 N N . MET B 1 117 ? 0.466 12.383 -7.152 1 97.31 117 MET B N 1
ATOM 3194 C CA . MET B 1 117 ? 0.362 13.312 -6.027 1 97.31 117 MET B CA 1
ATOM 3195 C C . MET B 1 117 ? -0.961 14.062 -6.066 1 97.31 117 MET B C 1
ATOM 3197 O O . MET B 1 117 ? -1.606 14.25 -5.031 1 97.31 117 MET B O 1
ATOM 3201 N N . ASP B 1 118 ? -1.361 14.469 -7.258 1 96.19 118 ASP B N 1
ATOM 3202 C CA . ASP B 1 118 ? -2.637 15.156 -7.414 1 96.19 118 ASP B CA 1
ATOM 3203 C C . ASP B 1 118 ? -3.799 14.281 -6.953 1 96.19 118 ASP B C 1
ATOM 3205 O O . ASP B 1 118 ? -4.699 14.75 -6.254 1 96.19 118 ASP B O 1
ATOM 3209 N N . ARG B 1 119 ? -3.764 13.109 -7.332 1 95.5 119 ARG B N 1
ATOM 3210 C CA . ARG B 1 119 ? -4.824 12.18 -6.953 1 95.5 119 ARG B CA 1
ATOM 3211 C C . ARG B 1 119 ? -4.809 11.914 -5.453 1 95.5 119 ARG B C 1
ATOM 3213 O O . ARG B 1 119 ? -5.863 11.828 -4.82 1 95.5 119 ARG B O 1
ATOM 3220 N N . LEU B 1 120 ? -3.619 11.758 -4.934 1 95.44 120 LEU B N 1
ATOM 3221 C CA . LEU B 1 120 ? -3.48 11.562 -3.494 1 95.44 120 LEU B CA 1
ATOM 3222 C C . LEU B 1 120 ? -4.152 12.688 -2.723 1 95.44 120 LEU B C 1
ATOM 3224 O O . LEU B 1 120 ? -4.969 12.438 -1.833 1 95.44 120 LEU B O 1
ATOM 3228 N N . VAL B 1 121 ? -3.891 13.906 -3.123 1 93.06 121 VAL B N 1
ATOM 3229 C CA . VAL B 1 121 ? -4.438 15.078 -2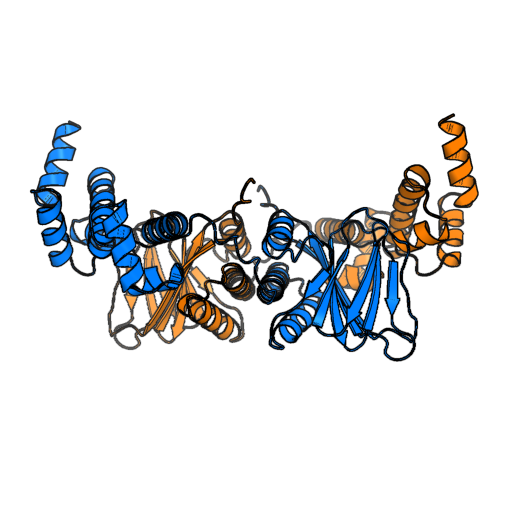.447 1 93.06 121 VAL B CA 1
ATOM 3230 C C . VAL B 1 121 ? -5.949 15.133 -2.66 1 93.06 121 VAL B C 1
ATOM 3232 O O . VAL B 1 121 ? -6.703 15.391 -1.719 1 93.06 121 VAL B O 1
ATOM 3235 N N . THR B 1 122 ? -6.379 14.883 -3.834 1 92.44 122 THR B N 1
ATOM 3236 C CA . THR B 1 122 ? -7.793 14.961 -4.184 1 92.44 122 THR B CA 1
ATOM 3237 C C . THR B 1 122 ? -8.602 13.945 -3.379 1 92.44 122 THR B C 1
ATOM 3239 O O . THR B 1 122 ? -9.648 14.281 -2.818 1 92.44 122 THR B O 1
ATOM 3242 N N . VAL B 1 123 ? -8.109 12.75 -3.352 1 90.62 123 VAL B N 1
ATOM 3243 C CA . VAL B 1 123 ? -8.812 11.703 -2.613 1 90.62 123 VAL B CA 1
ATOM 3244 C C . VAL B 1 123 ? -8.867 12.07 -1.131 1 90.62 123 VAL B C 1
ATOM 3246 O O . VAL B 1 123 ? -9.922 11.945 -0.497 1 90.62 123 VAL B O 1
ATOM 3249 N N . PHE B 1 124 ? -7.805 12.508 -0.608 1 87.62 124 PHE B N 1
ATOM 3250 C CA . PHE B 1 124 ? -7.75 12.859 0.806 1 87.62 124 PHE B CA 1
ATOM 3251 C C . PHE B 1 124 ? -8.742 13.969 1.126 1 87.62 124 PHE B C 1
ATOM 3253 O O . PHE B 1 124 ? -9.469 13.891 2.121 1 87.62 124 PHE B O 1
ATOM 3260 N N . GLU B 1 125 ? -8.828 14.906 0.281 1 81.56 125 GLU B N 1
ATOM 3261 C CA . GLU B 1 125 ? -9.648 16.094 0.532 1 81.56 125 GLU B CA 1
ATOM 3262 C C . GLU B 1 125 ? -11.125 15.789 0.318 1 81.56 125 GLU B C 1
ATOM 3264 O O . GLU B 1 125 ? -11.992 16.547 0.77 1 81.56 125 GLU B O 1
ATOM 3269 N N . SER B 1 126 ? -11.383 14.758 -0.419 1 78.19 126 SER B N 1
ATOM 3270 C CA . SER B 1 126 ? -12.773 14.453 -0.721 1 78.19 126 SER B CA 1
ATOM 3271 C C . SER B 1 126 ? -13.516 13.961 0.521 1 78.19 126 SER B C 1
ATOM 3273 O O . SER B 1 126 ? -14.75 13.977 0.56 1 78.19 126 SER B O 1
ATOM 3275 N N . GLY B 1 127 ? -12.867 13.633 1.541 1 65.25 127 GLY B N 1
ATOM 3276 C CA . GLY B 1 127 ? -13.5 13.188 2.773 1 65.25 127 GLY B CA 1
ATOM 3277 C C . GLY B 1 127 ? -13.977 11.75 2.715 1 65.25 127 GLY B C 1
ATOM 3278 O O . GLY B 1 127 ? -14.445 11.203 3.717 1 65.25 127 GLY B O 1
ATOM 3279 N N . GLU B 1 128 ? -14.203 11.141 1.561 1 61.22 128 GLU B N 1
ATOM 3280 C CA . GLU B 1 128 ? -14.688 9.758 1.519 1 61.22 128 GLU B CA 1
ATOM 3281 C C . GLU B 1 128 ? -13.672 8.805 2.131 1 61.22 128 GLU B C 1
ATOM 3283 O O . GLU B 1 128 ? -13.984 7.637 2.377 1 61.22 128 GLU B O 1
ATOM 3288 N N . HIS B 1 129 ? -12.789 9.367 2.814 1 61.97 129 HIS B N 1
ATOM 3289 C CA . HIS B 1 129 ? -11.633 8.883 3.547 1 61.97 129 HIS B CA 1
ATOM 3290 C C . HIS B 1 129 ? -11.344 7.422 3.219 1 61.97 129 HIS B C 1
ATOM 3292 O O . HIS B 1 129 ? -11.414 6.559 4.098 1 61.97 129 HIS B O 1
ATOM 3298 N N . ASN B 1 130 ? -11.008 7.156 1.952 1 79.5 130 ASN B N 1
ATOM 3299 C CA . ASN B 1 130 ? -10.508 5.824 1.639 1 79.5 130 ASN B CA 1
ATOM 3300 C C . ASN B 1 130 ? -9.008 5.723 1.889 1 79.5 130 ASN B C 1
ATOM 3302 O O . ASN B 1 130 ? -8.203 6.07 1.021 1 79.5 130 ASN B O 1
ATOM 3306 N N . MET B 1 131 ? -8.688 5.336 3.107 1 84 131 MET B N 1
ATOM 3307 C CA . MET B 1 131 ? -7.305 5.242 3.562 1 84 131 MET B CA 1
ATOM 3308 C C . MET B 1 131 ? -6.492 4.316 2.662 1 84 131 MET B C 1
ATOM 3310 O O . MET B 1 131 ? -5.305 4.547 2.436 1 84 131 MET B O 1
ATOM 3314 N N . ASP B 1 132 ? -7.098 3.4 2.152 1 90.81 132 ASP B N 1
ATOM 3315 C CA . ASP B 1 132 ? -6.387 2.471 1.277 1 90.81 132 ASP B CA 1
ATOM 3316 C C . ASP B 1 132 ? -6.098 3.105 -0.081 1 90.81 132 ASP B C 1
ATOM 3318 O O . ASP B 1 132 ? -5.051 2.859 -0.679 1 90.81 132 ASP B O 1
ATOM 3322 N N . GLU B 1 133 ? -7.031 3.904 -0.51 1 93.44 133 GLU B N 1
ATOM 3323 C CA . GLU B 1 133 ? -6.812 4.621 -1.763 1 93.44 133 GLU B CA 1
ATOM 3324 C C . GLU B 1 133 ? -5.652 5.602 -1.642 1 93.44 133 GLU B C 1
ATOM 3326 O O . GLU B 1 133 ? -4.789 5.664 -2.523 1 93.44 133 GLU B O 1
ATOM 3331 N N . THR B 1 134 ? -5.613 6.316 -0.581 1 93.69 134 THR B N 1
ATOM 3332 C CA . THR B 1 134 ? -4.523 7.262 -0.365 1 93.69 134 THR B CA 1
ATOM 3333 C C . THR B 1 134 ? -3.191 6.531 -0.243 1 93.69 134 THR B C 1
ATOM 3335 O O . THR B 1 134 ? -2.184 6.973 -0.801 1 93.69 134 THR B O 1
ATOM 3338 N N . ALA B 1 135 ? -3.209 5.41 0.443 1 94.31 135 ALA B N 1
ATOM 3339 C CA . ALA B 1 135 ? -1.995 4.605 0.55 1 94.31 135 ALA B CA 1
ATOM 3340 C C . ALA B 1 135 ? -1.515 4.152 -0.826 1 94.31 135 ALA B C 1
ATOM 3342 O O . ALA B 1 135 ? -0.318 4.203 -1.121 1 94.31 135 ALA B O 1
ATOM 3343 N N . GLY B 1 136 ? -2.471 3.711 -1.629 1 96.5 136 GLY B N 1
ATOM 3344 C CA . GLY B 1 136 ? -2.123 3.301 -2.98 1 96.5 136 GLY B CA 1
ATOM 3345 C C . GLY B 1 136 ? -1.395 4.379 -3.762 1 96.5 136 GLY B C 1
ATOM 3346 O O . GLY B 1 136 ? -0.362 4.113 -4.379 1 96.5 136 GLY B O 1
ATOM 3347 N N . PHE B 1 137 ? -1.896 5.535 -3.686 1 96.62 137 PHE B N 1
ATOM 3348 C CA . PHE B 1 137 ? -1.293 6.629 -4.441 1 96.62 137 PHE B CA 1
ATOM 3349 C C . PHE B 1 137 ? 0.065 7.004 -3.857 1 96.62 137 PHE B C 1
ATOM 3351 O O . PHE B 1 137 ? 0.974 7.395 -4.594 1 96.62 137 PHE B O 1
ATOM 3358 N N . LEU B 1 138 ? 0.219 6.891 -2.568 1 97.12 138 LEU B N 1
ATOM 3359 C CA . LEU B 1 138 ? 1.533 7.168 -1.999 1 97.12 138 LEU B CA 1
ATOM 3360 C C . LEU B 1 138 ? 2.555 6.133 -2.463 1 97.12 138 LEU B C 1
ATOM 3362 O O . LEU B 1 138 ? 3.689 6.48 -2.795 1 97.12 138 LEU B O 1
ATOM 3366 N N . TYR B 1 139 ? 2.154 4.879 -2.492 1 96.06 139 TYR B N 1
ATOM 3367 C CA . TYR B 1 139 ? 3.02 3.842 -3.041 1 96.06 139 TYR B CA 1
ATOM 3368 C C . TYR B 1 139 ? 3.426 4.172 -4.473 1 96.06 139 TYR B C 1
ATOM 3370 O O . TYR B 1 139 ? 4.594 4.031 -4.84 1 96.06 139 TYR B O 1
ATOM 3378 N N . LEU B 1 140 ? 2.473 4.531 -5.234 1 96.12 140 LEU B N 1
ATOM 3379 C CA . LEU B 1 140 ? 2.727 4.855 -6.633 1 96.12 140 LEU B CA 1
ATOM 3380 C C . LEU B 1 140 ? 3.65 6.062 -6.754 1 96.12 140 LEU B C 1
ATOM 3382 O O . LEU B 1 140 ? 4.531 6.094 -7.617 1 96.12 140 LEU B O 1
ATOM 3386 N N . LEU B 1 141 ? 3.457 7.023 -5.898 1 96.5 141 LEU B N 1
ATOM 3387 C CA . LEU B 1 141 ? 4.324 8.195 -5.887 1 96.5 141 LEU B CA 1
ATOM 3388 C C . LEU B 1 141 ? 5.773 7.797 -5.629 1 96.5 141 LEU B C 1
ATOM 3390 O O . LEU B 1 141 ? 6.676 8.203 -6.367 1 96.5 141 LEU B O 1
ATOM 3394 N N . PHE B 1 142 ? 6 7 -4.637 1 94.44 142 PHE B N 1
ATOM 3395 C CA . PHE B 1 142 ? 7.348 6.57 -4.285 1 94.44 142 PHE B CA 1
ATOM 3396 C C . PHE B 1 142 ? 7.969 5.758 -5.414 1 94.44 142 PHE B C 1
ATOM 3398 O O . PHE B 1 142 ? 9.172 5.848 -5.66 1 94.44 142 PHE B O 1
ATOM 3405 N N . SER B 1 143 ? 7.16 5.031 -6.051 1 91.94 143 SER B N 1
ATOM 3406 C CA . SER B 1 143 ? 7.664 4.176 -7.121 1 91.94 143 SER B CA 1
ATOM 3407 C C . SER B 1 143 ? 8.25 5 -8.266 1 91.94 143 SER B C 1
ATOM 3409 O O . SER B 1 143 ? 8.922 4.461 -9.148 1 91.94 143 SER B O 1
ATOM 3411 N N . ARG B 1 144 ? 8.031 6.25 -8.258 1 93.12 144 ARG B N 1
ATOM 3412 C CA . ARG B 1 144 ? 8.523 7.113 -9.328 1 93.12 144 ARG B CA 1
ATOM 3413 C C . ARG B 1 144 ? 9.875 7.723 -8.961 1 93.12 144 ARG B C 1
ATOM 3415 O O . ARG B 1 144 ? 10.484 8.414 -9.773 1 93.12 144 ARG B O 1
ATOM 3422 N N . PHE B 1 145 ? 10.328 7.539 -7.727 1 90.56 145 PHE B N 1
ATOM 3423 C CA . PHE B 1 145 ? 11.703 7.875 -7.379 1 90.56 145 PHE B CA 1
ATOM 3424 C C . PHE B 1 145 ? 12.664 6.82 -7.906 1 90.56 145 PHE B C 1
ATOM 3426 O O . PHE B 1 145 ? 12.328 5.641 -7.977 1 90.56 145 PHE B O 1
ATOM 3433 N N . PRO B 1 146 ? 13.836 7.316 -8.312 1 84 146 PRO B N 1
ATOM 3434 C CA . PRO B 1 146 ? 14.812 6.297 -8.703 1 84 146 PRO B CA 1
ATOM 3435 C C . PRO B 1 146 ? 15.234 5.406 -7.543 1 84 146 PRO B C 1
ATOM 3437 O O . PRO B 1 146 ? 15.469 5.898 -6.438 1 84 146 PRO B O 1
ATOM 3440 N N . LYS B 1 147 ? 15.109 4.148 -7.746 1 73.19 147 LYS B N 1
ATOM 3441 C CA . LYS B 1 147 ? 15.555 3.227 -6.703 1 73.19 147 LYS B CA 1
ATOM 3442 C C . LYS B 1 147 ? 17.062 3.27 -6.539 1 73.19 147 LYS B C 1
ATOM 3444 O O . LYS B 1 147 ? 17.797 3.521 -7.504 1 73.19 147 LYS B O 1
ATOM 3449 N N . ARG B 1 148 ? 17.516 3.133 -5.172 1 66.5 148 ARG B N 1
ATOM 3450 C CA . ARG B 1 148 ? 18.953 3.01 -4.914 1 66.5 148 ARG B CA 1
ATOM 3451 C C . ARG B 1 148 ? 19.547 1.833 -5.684 1 66.5 148 ARG B C 1
ATOM 3453 O O . ARG B 1 148 ? 18.984 0.734 -5.676 1 66.5 148 ARG B O 1
ATOM 3460 N N . SER B 1 149 ? 20.328 2.211 -6.711 1 56.22 149 SER B N 1
ATOM 3461 C CA . SER B 1 149 ? 21.062 1.134 -7.367 1 56.22 149 SER B CA 1
ATOM 3462 C C . SER B 1 149 ? 21.656 0.17 -6.348 1 56.22 149 SER B C 1
ATOM 3464 O O . SER B 1 149 ? 22.297 0.596 -5.387 1 56.22 149 SER B O 1
ATOM 3466 N N . LYS B 1 150 ? 20.984 -0.74 -5.887 1 51.25 150 L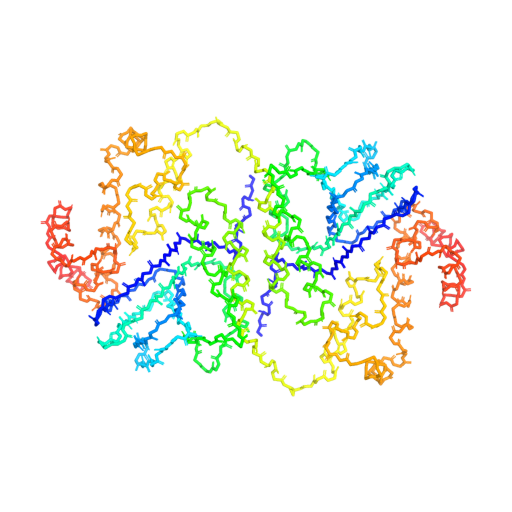YS B N 1
ATOM 3467 C CA . LYS B 1 150 ? 21.719 -1.69 -5.066 1 51.25 150 LYS B CA 1
ATOM 3468 C C . LYS B 1 150 ? 23.156 -1.822 -5.543 1 51.25 150 LYS B C 1
ATOM 3470 O O . LYS B 1 150 ? 23.438 -1.747 -6.742 1 51.25 150 LYS B O 1
ATOM 3475 N N . GLU B 1 151 ? 24.156 -1.5 -4.645 1 46.16 151 GLU B N 1
ATOM 3476 C CA . GLU B 1 151 ? 25.562 -1.786 -4.965 1 46.16 151 GLU B CA 1
ATOM 3477 C C . GLU B 1 151 ? 25.688 -3.076 -5.77 1 46.16 151 GLU B C 1
ATOM 3479 O O . GLU B 1 151 ? 25.016 -4.066 -5.477 1 46.16 151 GLU B O 1
ATOM 3484 N N . VAL B 1 152 ? 26.109 -2.967 -7 1 45.88 152 VAL B N 1
ATOM 3485 C CA . VAL B 1 152 ? 26.594 -3.969 -7.945 1 45.88 152 VAL B CA 1
ATOM 3486 C C . VAL B 1 152 ? 27.453 -4.992 -7.223 1 45.88 152 VAL B C 1
ATOM 3488 O O . VAL B 1 152 ? 28.578 -5.289 -7.66 1 45.88 152 VAL B O 1
ATOM 3491 N N . GLY B 1 153 ? 27.75 -4.859 -5.938 1 46.59 153 GLY B N 1
ATOM 3492 C CA . GLY B 1 153 ? 28.734 -5.895 -5.68 1 46.59 153 GLY B CA 1
ATOM 3493 C C . GLY B 1 153 ? 28.312 -7.266 -6.16 1 46.59 153 GLY B C 1
ATOM 3494 O O . GLY B 1 153 ? 27.547 -7.379 -7.113 1 46.59 153 GLY B O 1
ATOM 3495 N N . GLU B 1 154 ? 28.344 -8.438 -5.164 1 53.75 154 GLU B N 1
ATOM 3496 C CA . GLU B 1 154 ? 28.359 -9.844 -5.539 1 53.75 154 GLU B CA 1
ATOM 3497 C C . GLU B 1 154 ? 27.031 -10.258 -6.184 1 53.75 154 GLU B C 1
ATOM 3499 O O . GLU B 1 154 ? 26.078 -10.594 -5.484 1 53.75 154 GLU B O 1
ATOM 3504 N N . TYR B 1 155 ? 26.859 -9.867 -7.547 1 69.12 155 TYR B N 1
ATOM 3505 C CA . TYR B 1 155 ? 25.812 -9.75 -8.547 1 69.12 155 TYR B CA 1
ATOM 3506 C C . TYR B 1 155 ? 25.234 -11.117 -8.906 1 69.12 155 TYR B C 1
ATOM 3508 O O . TYR B 1 155 ? 24.031 -11.328 -8.828 1 69.12 155 TYR B O 1
ATOM 3516 N N . GLU B 1 156 ? 26.281 -12.039 -9.008 1 82.06 156 GLU B N 1
ATOM 3517 C CA . GLU B 1 156 ? 25.781 -13.297 -9.547 1 82.06 156 GLU B CA 1
ATOM 3518 C C . GLU B 1 156 ? 24.938 -14.047 -8.516 1 82.06 156 GLU B C 1
ATOM 3520 O O . GLU B 1 156 ? 23.828 -14.508 -8.828 1 82.06 156 GLU B O 1
ATOM 3525 N N . GLN B 1 157 ? 25.469 -14.086 -7.285 1 83.75 157 GLN B N 1
ATOM 3526 C CA . GLN B 1 157 ? 24.75 -14.805 -6.234 1 83.75 157 GLN B CA 1
ATOM 3527 C C . GLN B 1 157 ? 23.422 -14.133 -5.914 1 83.75 157 GLN B C 1
ATOM 3529 O O . GLN B 1 157 ? 22.438 -14.805 -5.594 1 83.75 157 GLN B O 1
ATOM 3534 N N . SER B 1 158 ? 23.5 -12.867 -5.984 1 82.31 158 SER B N 1
ATOM 3535 C CA . SER B 1 158 ? 22.266 -12.133 -5.738 1 82.31 158 SER B CA 1
ATOM 3536 C C . SER B 1 158 ? 21.234 -12.422 -6.812 1 82.31 158 SER B C 1
ATOM 3538 O O . SER B 1 158 ? 20.047 -12.633 -6.508 1 82.31 158 SER B O 1
ATOM 3540 N N . TYR B 1 159 ? 21.688 -12.484 -8.031 1 86.81 159 TYR B N 1
ATOM 3541 C CA . TYR B 1 159 ? 20.797 -12.805 -9.141 1 86.81 159 TYR B CA 1
ATOM 3542 C C . TYR B 1 159 ? 20.203 -14.203 -8.977 1 86.81 159 TYR B C 1
ATOM 3544 O O . TYR B 1 159 ? 19 -14.406 -9.148 1 86.81 159 TYR B O 1
ATOM 3552 N N . LEU B 1 160 ? 21.109 -15.086 -8.586 1 91.12 160 LEU B N 1
ATOM 3553 C CA . LEU B 1 160 ? 20.656 -16.469 -8.406 1 91.12 160 LEU B CA 1
ATOM 3554 C C . LEU B 1 160 ? 19.641 -16.562 -7.27 1 91.12 160 LEU B C 1
ATOM 3556 O O . LEU B 1 160 ? 18.609 -17.203 -7.414 1 91.12 160 LEU B O 1
ATOM 3560 N N . SER B 1 161 ? 19.969 -15.93 -6.211 1 87.06 161 SER B N 1
ATOM 3561 C CA . SER B 1 161 ? 19.078 -15.953 -5.059 1 87.06 161 SER B CA 1
ATOM 3562 C C . SER B 1 161 ? 17.703 -15.391 -5.41 1 87.06 161 SER B C 1
ATOM 3564 O O . SER B 1 161 ? 16.672 -15.945 -5.012 1 87.06 161 SER B O 1
ATOM 3566 N N . ARG B 1 162 ? 17.672 -14.359 -6.145 1 83.75 162 ARG B N 1
ATOM 3567 C CA . ARG B 1 162 ? 16.422 -13.758 -6.578 1 83.75 162 ARG B CA 1
ATOM 3568 C C . ARG B 1 162 ? 15.648 -14.703 -7.492 1 83.75 162 ARG B C 1
ATOM 3570 O O . ARG B 1 162 ? 14.422 -14.797 -7.398 1 83.75 162 ARG B O 1
ATOM 3577 N N . ALA B 1 163 ? 16.359 -15.336 -8.328 1 91.62 163 ALA B N 1
ATOM 3578 C CA . ALA B 1 163 ? 15.734 -16.297 -9.234 1 91.62 163 ALA B CA 1
ATOM 3579 C C . ALA B 1 163 ? 15.109 -17.453 -8.461 1 91.62 163 ALA B C 1
ATOM 3581 O O . ALA B 1 163 ? 13.961 -17.828 -8.703 1 91.62 163 ALA B O 1
ATOM 3582 N N . GLU B 1 164 ? 15.883 -17.938 -7.512 1 91.62 164 GLU B N 1
ATOM 3583 C CA . GLU B 1 164 ? 15.383 -19.031 -6.695 1 91.62 164 GLU B CA 1
ATOM 3584 C C . GLU B 1 164 ? 14.164 -18.609 -5.883 1 91.62 164 GLU B C 1
ATOM 3586 O O . GLU B 1 164 ? 13.203 -19.375 -5.762 1 91.62 164 GLU B O 1
ATOM 3591 N N . THR B 1 165 ? 14.227 -17.469 -5.367 1 85.12 165 THR B N 1
ATOM 3592 C CA . THR B 1 165 ? 13.117 -16.938 -4.59 1 85.12 165 THR B CA 1
ATOM 3593 C C . THR B 1 165 ? 11.867 -16.797 -5.453 1 85.12 165 THR B C 1
ATOM 3595 O O . THR B 1 165 ? 10.766 -17.172 -5.023 1 85.12 165 THR B O 1
ATOM 3598 N N . TYR B 1 166 ? 12.055 -16.328 -6.633 1 88.5 166 TYR B N 1
ATOM 3599 C CA . TYR B 1 166 ? 10.93 -16.203 -7.555 1 88.5 166 TYR B CA 1
ATOM 3600 C C . TYR B 1 166 ? 10.305 -17.562 -7.828 1 88.5 166 TYR B C 1
ATOM 3602 O O . TYR B 1 166 ? 9.078 -17.719 -7.781 1 88.5 166 TYR B O 1
ATOM 3610 N N . ILE B 1 167 ? 11.109 -18.516 -8.125 1 92.75 167 ILE B N 1
ATOM 3611 C CA . ILE B 1 167 ? 10.633 -19.859 -8.438 1 92.75 167 ILE B CA 1
ATOM 3612 C C . ILE B 1 167 ? 9.906 -20.438 -7.227 1 92.75 167 ILE B C 1
ATOM 3614 O O . ILE B 1 167 ? 8.828 -21.016 -7.359 1 92.75 167 ILE B O 1
ATOM 3618 N N . ARG B 1 168 ? 10.461 -20.234 -6.062 1 88.62 168 ARG B N 1
ATOM 3619 C CA . ARG B 1 168 ? 9.875 -20.75 -4.832 1 88.62 168 ARG B CA 1
ATOM 3620 C C . ARG B 1 168 ? 8.469 -20.219 -4.621 1 88.62 168 ARG B C 1
ATOM 3622 O O . ARG B 1 168 ? 7.582 -20.953 -4.172 1 88.62 168 ARG B O 1
ATOM 3629 N N . HIS B 1 169 ? 8.25 -19.031 -5.027 1 86.56 169 HIS B N 1
ATOM 3630 C CA . HIS B 1 169 ? 6.977 -18.391 -4.73 1 86.56 169 HIS B CA 1
ATOM 3631 C C . HIS B 1 169 ? 5.996 -18.547 -5.887 1 86.56 169 HIS B C 1
ATOM 3633 O O . HIS B 1 169 ? 4.789 -18.375 -5.711 1 86.56 169 HIS B O 1
ATOM 3639 N N . ASN B 1 170 ? 6.488 -19 -7.051 1 89.94 170 ASN B N 1
ATOM 3640 C CA . ASN B 1 170 ? 5.613 -18.906 -8.219 1 89.94 170 ASN B CA 1
ATOM 3641 C C . ASN B 1 170 ? 5.574 -20.219 -8.992 1 89.94 170 ASN B C 1
ATOM 3643 O O . ASN B 1 170 ? 4.941 -20.312 -10.047 1 89.94 170 ASN B O 1
ATOM 3647 N N . TYR B 1 171 ? 6.18 -21.266 -8.477 1 92.62 171 TYR B N 1
ATOM 3648 C CA . TYR B 1 171 ? 6.328 -22.531 -9.195 1 92.62 171 TYR B CA 1
ATOM 3649 C C . TYR B 1 171 ? 4.969 -23.078 -9.602 1 92.62 171 TYR B C 1
ATOM 3651 O O . TYR B 1 171 ? 4.867 -23.844 -10.57 1 92.62 171 TYR B O 1
ATOM 3659 N N . SER B 1 172 ? 3.945 -22.781 -8.82 1 92.44 172 SER B N 1
ATOM 3660 C CA . SER B 1 172 ? 2.635 -23.375 -9.023 1 92.44 172 SER B CA 1
ATOM 3661 C C . SER B 1 172 ? 1.876 -22.688 -10.148 1 92.44 172 SER B C 1
ATOM 3663 O O . SER B 1 172 ? 0.84 -23.172 -10.602 1 92.44 172 SER B O 1
ATOM 3665 N N . TYR B 1 173 ? 2.34 -21.578 -10.609 1 88 173 TYR B N 1
ATOM 3666 C CA . TYR B 1 173 ? 1.764 -20.828 -11.719 1 88 173 TYR B CA 1
ATOM 3667 C C . TYR B 1 173 ? 2.457 -21.172 -13.031 1 88 173 TYR B C 1
ATOM 3669 O O . TYR B 1 173 ? 3.506 -21.828 -13.031 1 88 173 TYR B O 1
ATOM 3677 N N . PRO B 1 174 ? 1.851 -20.859 -14.125 1 87.88 174 PRO B N 1
ATOM 3678 C CA . PRO B 1 174 ? 2.469 -21.203 -15.406 1 87.88 174 PRO B CA 1
ATOM 3679 C C . PRO B 1 174 ? 3.598 -20.25 -15.789 1 87.88 174 PRO B C 1
ATOM 3681 O O . PRO B 1 174 ? 3.562 -19.641 -16.859 1 87.88 174 PRO B O 1
ATOM 3684 N N . ILE B 1 175 ? 4.633 -20.297 -14.984 1 90.31 175 ILE B N 1
ATOM 3685 C CA . ILE B 1 175 ? 5.75 -19.391 -15.242 1 90.31 175 ILE B CA 1
ATOM 3686 C C . ILE B 1 175 ? 6.723 -20.047 -16.219 1 90.31 175 ILE B C 1
ATOM 3688 O O . ILE B 1 175 ? 6.891 -21.266 -16.234 1 90.31 175 ILE B O 1
ATOM 3692 N N . GLN B 1 176 ? 7.312 -19.172 -17.062 1 92.56 176 GLN B N 1
ATOM 3693 C CA . GLN B 1 176 ? 8.398 -19.531 -17.969 1 92.56 176 GLN B CA 1
ATOM 3694 C C . GLN B 1 176 ? 9.734 -18.984 -17.469 1 92.56 176 GLN B C 1
ATOM 3696 O O . GLN B 1 176 ? 9.766 -18.078 -16.625 1 92.56 176 GLN B O 1
ATOM 3701 N N . ILE B 1 177 ? 10.773 -19.609 -18.031 1 95.44 177 ILE B N 1
ATOM 3702 C CA . ILE B 1 177 ? 12.102 -19.188 -17.594 1 95.44 177 ILE B CA 1
ATOM 3703 C C . ILE B 1 177 ? 12.328 -17.719 -17.969 1 95.44 177 ILE B C 1
ATOM 3705 O O . ILE B 1 177 ? 12.992 -16.984 -17.234 1 95.44 177 ILE B O 1
ATOM 3709 N N . GLY B 1 178 ? 11.68 -17.344 -19.031 1 93.25 178 GLY B N 1
ATOM 3710 C CA . GLY B 1 178 ? 11.742 -15.93 -19.406 1 93.25 178 GLY B CA 1
ATOM 3711 C C . GLY B 1 178 ? 11.172 -15.008 -18.344 1 93.25 178 GLY B C 1
ATOM 3712 O O . GLY B 1 178 ? 11.68 -13.898 -18.156 1 93.25 178 GLY B O 1
ATOM 3713 N N . ASP B 1 179 ? 10.141 -15.461 -17.672 1 89.75 179 ASP B N 1
ATOM 3714 C CA . ASP B 1 179 ? 9.539 -14.688 -16.594 1 89.75 179 ASP B CA 1
ATOM 3715 C C . ASP B 1 179 ? 10.508 -14.523 -15.43 1 89.75 179 ASP B C 1
ATOM 3717 O O . ASP B 1 179 ? 10.578 -13.453 -14.82 1 89.75 179 ASP B O 1
ATOM 3721 N N . VAL B 1 180 ? 11.25 -15.57 -15.18 1 91.94 180 VAL B N 1
ATOM 3722 C CA . VAL B 1 180 ? 12.227 -15.539 -14.094 1 91.94 180 VAL B CA 1
ATOM 3723 C C . VAL B 1 180 ? 13.336 -14.539 -14.422 1 91.94 180 VAL B C 1
ATOM 3725 O O . VAL B 1 180 ? 13.703 -13.719 -13.578 1 91.94 180 VAL B O 1
ATOM 3728 N N . ALA B 1 181 ? 13.812 -14.664 -15.602 1 92.5 181 ALA B N 1
ATOM 3729 C CA . ALA B 1 181 ? 14.883 -13.766 -16.047 1 92.5 181 ALA B CA 1
ATOM 3730 C C . ALA B 1 181 ? 14.438 -12.312 -15.977 1 92.5 181 ALA B C 1
ATOM 3732 O O . ALA B 1 181 ? 15.18 -11.453 -15.492 1 92.5 181 ALA B O 1
ATOM 3733 N N . LYS B 1 182 ? 13.258 -12.07 -16.422 1 86.69 182 LYS B N 1
ATOM 3734 C CA . LYS B 1 182 ? 12.703 -10.719 -16.406 1 86.69 182 LYS B CA 1
ATOM 3735 C C . LYS B 1 182 ? 12.594 -10.18 -14.984 1 86.69 182 LYS B C 1
ATOM 3737 O O . LYS B 1 182 ? 12.945 -9.031 -14.719 1 86.69 182 LYS B O 1
ATOM 3742 N N . TYR B 1 183 ? 12.18 -11 -14.148 1 82.94 183 TYR B N 1
ATOM 3743 C CA . TYR B 1 183 ? 12.039 -10.617 -12.75 1 82.94 183 TYR B CA 1
ATOM 3744 C C . TYR B 1 183 ? 13.383 -10.242 -12.148 1 82.94 183 TYR B C 1
ATOM 3746 O O . TYR B 1 183 ? 13.492 -9.266 -11.398 1 82.94 183 TYR B O 1
ATOM 3754 N N . VAL B 1 184 ? 14.352 -11.039 -12.461 1 83.38 184 VAL B N 1
ATOM 3755 C CA . VAL B 1 184 ? 15.68 -10.844 -11.906 1 83.38 184 VAL B CA 1
ATOM 3756 C C . VAL B 1 184 ? 16.359 -9.664 -12.602 1 83.38 184 VAL B C 1
ATOM 3758 O O . VAL B 1 184 ? 17.281 -9.047 -12.055 1 83.38 184 VAL B O 1
ATOM 3761 N N . GLY B 1 185 ? 15.875 -9.336 -13.805 1 81.94 185 GLY B N 1
ATOM 3762 C CA . GLY B 1 185 ? 16.438 -8.234 -14.562 1 81.94 185 GLY B CA 1
ATOM 3763 C C . GLY B 1 185 ? 17.641 -8.633 -15.391 1 81.94 185 GLY B C 1
ATOM 3764 O O . GLY B 1 185 ? 18.578 -7.844 -15.562 1 81.94 185 GLY B O 1
ATOM 3765 N N . ILE B 1 186 ? 17.75 -9.875 -15.789 1 88.12 186 ILE B N 1
ATOM 3766 C CA . ILE B 1 186 ? 18.844 -10.367 -16.625 1 88.12 186 ILE B CA 1
ATOM 3767 C C . ILE B 1 186 ? 18.297 -11.156 -17.797 1 88.12 186 ILE B C 1
ATOM 3769 O O . ILE B 1 186 ? 17.078 -11.367 -17.891 1 88.12 186 ILE B O 1
ATOM 3773 N N . ASP B 1 187 ? 19.125 -11.492 -18.734 1 91.5 187 ASP B N 1
ATOM 3774 C CA . ASP B 1 187 ? 18.641 -12.258 -19.891 1 91.5 187 ASP B CA 1
ATOM 3775 C C . ASP B 1 187 ? 18.641 -13.758 -19.594 1 91.5 187 ASP B C 1
ATOM 3777 O O . ASP B 1 187 ? 19.328 -14.211 -18.672 1 91.5 187 ASP B O 1
ATOM 3781 N N . ARG B 1 188 ? 17.984 -14.477 -20.438 1 95.12 188 ARG B N 1
ATOM 3782 C CA . ARG B 1 188 ? 17.797 -15.906 -20.234 1 95.12 188 ARG B CA 1
ATOM 3783 C C . ARG B 1 188 ? 19.109 -16.656 -20.328 1 95.12 188 ARG B C 1
ATOM 3785 O O . ARG B 1 188 ? 19.328 -17.641 -19.625 1 95.12 188 ARG B O 1
ATOM 3792 N N . THR B 1 189 ? 19.953 -16.172 -21.219 1 96.19 189 THR B N 1
ATOM 3793 C CA . THR B 1 189 ? 21.25 -16.812 -21.422 1 96.19 189 THR B CA 1
ATOM 3794 C C . THR B 1 189 ? 22.109 -16.688 -20.172 1 96.19 189 THR B C 1
ATOM 3796 O O . THR B 1 189 ? 22.703 -17.672 -19.719 1 96.19 189 THR B O 1
ATOM 3799 N N . TYR B 1 190 ? 22.156 -15.5 -19.609 1 94.69 190 TYR B N 1
ATOM 3800 C CA . TYR B 1 190 ? 22.922 -15.273 -18.391 1 94.69 190 TYR B CA 1
ATOM 3801 C C . TYR B 1 190 ? 22.344 -16.047 -17.219 1 94.69 190 TYR B C 1
ATOM 3803 O O . TYR B 1 190 ? 23.078 -16.625 -16.406 1 94.69 190 TYR B O 1
ATOM 3811 N N . LEU B 1 191 ? 21.031 -16.078 -17.141 1 96.12 191 LEU B N 1
ATOM 3812 C CA . LEU B 1 191 ? 20.391 -16.875 -16.094 1 96.12 191 LEU B CA 1
ATOM 3813 C C . LEU B 1 191 ? 20.797 -18.344 -16.188 1 96.12 191 LEU B C 1
ATOM 3815 O O . LEU B 1 191 ? 21.094 -18.969 -15.172 1 96.12 191 LEU B O 1
ATOM 3819 N N . TYR B 1 192 ? 20.828 -18.875 -17.344 1 97.12 192 TYR B N 1
ATOM 3820 C CA . TYR B 1 192 ? 21.25 -20.25 -17.578 1 97.12 192 TYR B CA 1
ATOM 3821 C C . TYR B 1 192 ? 22.672 -20.484 -17.078 1 97.12 192 TYR B C 1
ATOM 3823 O O . TYR B 1 192 ? 22.938 -21.453 -16.375 1 97.12 192 TYR B O 1
ATOM 3831 N N . ARG B 1 193 ? 23.531 -19.562 -17.406 1 96.62 193 ARG B N 1
ATOM 3832 C CA . ARG B 1 193 ? 24.922 -19.688 -17 1 96.62 193 ARG B CA 1
ATOM 3833 C C . ARG B 1 193 ? 25.062 -19.672 -15.484 1 96.62 193 ARG B C 1
ATOM 3835 O O . ARG B 1 193 ? 25.859 -20.422 -14.922 1 96.62 193 ARG B O 1
ATOM 3842 N N . LEU B 1 194 ? 24.266 -18.844 -14.891 1 95.75 194 LEU B N 1
ATOM 3843 C CA . LEU B 1 194 ? 24.297 -18.75 -13.438 1 95.75 194 LEU B CA 1
ATOM 3844 C C . LEU B 1 194 ? 23.875 -20.047 -12.781 1 95.75 194 LEU B C 1
ATOM 3846 O O . LEU B 1 194 ? 24.547 -20.547 -11.867 1 95.75 194 LEU B O 1
ATOM 3850 N N . PHE B 1 195 ? 22.812 -20.562 -13.211 1 97.06 195 PHE B N 1
ATOM 3851 C CA . PHE B 1 195 ? 22.328 -21.812 -12.648 1 97.06 195 PHE B CA 1
ATOM 3852 C C . PHE B 1 195 ? 23.312 -22.953 -12.906 1 97.06 195 PHE B C 1
ATOM 3854 O O . PHE B 1 195 ? 23.594 -23.734 -12.008 1 97.06 195 PHE B O 1
ATOM 3861 N N . MET B 1 196 ? 23.859 -23.016 -14.047 1 97.19 196 MET B N 1
ATOM 3862 C CA . MET B 1 196 ? 24.844 -24.047 -14.359 1 97.19 196 MET B CA 1
ATOM 3863 C C . MET B 1 196 ? 26.078 -23.906 -13.484 1 97.19 196 MET B C 1
ATOM 3865 O O . MET B 1 196 ? 26.609 -24.906 -12.992 1 97.19 196 MET B O 1
ATOM 3869 N N . LYS B 1 197 ? 26.453 -22.766 -13.328 1 95.56 197 LYS B N 1
ATOM 3870 C CA . LYS B 1 197 ? 27.656 -22.484 -12.555 1 95.56 197 LYS B CA 1
ATOM 3871 C C . LYS B 1 197 ? 27.469 -22.812 -11.078 1 95.56 197 LYS B C 1
ATOM 3873 O O . LYS B 1 197 ? 28.312 -23.453 -10.461 1 95.56 197 LYS B O 1
ATOM 3878 N N . TYR B 1 198 ? 26.328 -22.484 -10.547 1 94.88 198 TYR B N 1
ATOM 3879 C CA . TYR B 1 198 ? 26.188 -22.516 -9.102 1 94.88 198 TYR B CA 1
ATOM 3880 C C . TYR B 1 198 ? 25.328 -23.703 -8.664 1 94.88 198 TYR B C 1
ATOM 3882 O O . TYR B 1 198 ? 25.391 -24.125 -7.504 1 94.88 198 TYR B O 1
ATOM 3890 N N . LYS B 1 199 ? 24.469 -24.188 -9.523 1 95.25 199 LYS B N 1
ATOM 3891 C CA . LYS B 1 199 ? 23.562 -25.266 -9.148 1 95.25 199 LYS B CA 1
ATOM 3892 C C . LYS B 1 199 ? 23.875 -26.547 -9.914 1 95.25 199 LYS B C 1
ATOM 3894 O O . LYS B 1 199 ? 23.438 -27.625 -9.531 1 95.25 199 LYS B O 1
ATOM 3899 N N . GLY B 1 200 ? 24.578 -26.438 -11.07 1 96.81 200 GLY B N 1
ATOM 3900 C CA . GLY B 1 200 ? 24.922 -27.578 -11.883 1 96.81 200 GLY B CA 1
ATOM 3901 C C . GLY B 1 200 ? 23.766 -28.094 -12.734 1 96.81 200 GLY B C 1
ATOM 3902 O O . GLY B 1 200 ? 23.844 -29.172 -13.32 1 96.81 200 GLY B O 1
ATOM 3903 N N . ILE B 1 201 ? 22.688 -27.422 -12.742 1 96.5 201 ILE B N 1
ATOM 3904 C CA . ILE B 1 201 ? 21.531 -27.75 -13.555 1 96.5 201 ILE B CA 1
ATOM 3905 C C . ILE B 1 201 ? 20.938 -26.484 -14.172 1 96.5 201 ILE B C 1
ATOM 3907 O O . ILE B 1 201 ? 21.203 -25.375 -13.695 1 96.5 201 ILE B O 1
ATOM 3911 N N . SER B 1 202 ? 20.125 -26.609 -15.234 1 97.5 202 SER B N 1
ATOM 3912 C CA . SER B 1 202 ? 19.516 -25.469 -15.906 1 97.5 202 SER B CA 1
ATOM 3913 C C . SER B 1 202 ? 18.375 -24.891 -15.086 1 97.5 202 SER B C 1
ATOM 3915 O O . SER B 1 202 ? 17.828 -25.562 -14.203 1 97.5 202 SER B O 1
ATOM 3917 N N . PRO B 1 203 ? 17.953 -23.609 -15.422 1 97.62 203 PRO B N 1
ATOM 3918 C CA . PRO B 1 203 ? 16.797 -23.047 -14.742 1 97.62 203 PRO B CA 1
ATOM 3919 C C . PRO B 1 203 ? 15.531 -23.875 -14.922 1 97.62 203 PRO B C 1
ATOM 3921 O O . PRO B 1 203 ? 14.742 -24.016 -13.984 1 97.62 203 PRO B O 1
ATOM 3924 N N . LYS B 1 204 ? 15.344 -24.422 -16.062 1 96.94 204 LYS B N 1
ATOM 3925 C CA . LYS B 1 204 ? 14.18 -25.266 -16.344 1 96.94 204 LYS B CA 1
ATOM 3926 C C . LYS B 1 204 ? 14.188 -26.531 -15.492 1 96.94 204 LYS B C 1
ATOM 3928 O O . LYS B 1 204 ? 13.156 -26.906 -14.93 1 96.94 204 LYS B O 1
ATOM 3933 N N . GLN B 1 205 ? 15.32 -27.125 -15.445 1 96.5 205 GLN B N 1
ATOM 3934 C CA . GLN B 1 205 ? 15.469 -28.312 -14.609 1 96.5 205 GLN B CA 1
ATOM 3935 C C . GLN B 1 205 ? 15.219 -27.984 -13.141 1 96.5 205 GLN B C 1
ATOM 3937 O O . GLN B 1 205 ? 14.578 -28.766 -12.43 1 96.5 205 GLN B O 1
ATOM 3942 N N . TYR B 1 206 ? 15.789 -26.906 -12.719 1 96.75 206 TYR B N 1
ATOM 3943 C CA . TYR B 1 206 ? 15.586 -26.484 -11.336 1 96.75 206 TYR B CA 1
ATOM 3944 C C . TYR B 1 206 ? 14.102 -26.281 -11.039 1 96.75 206 TYR B C 1
ATOM 3946 O O . TYR B 1 206 ? 13.609 -26.75 -10.008 1 96.75 206 TYR B O 1
ATOM 3954 N N . LEU B 1 207 ? 13.375 -25.578 -11.922 1 97.12 207 LEU B N 1
ATOM 3955 C CA . LEU B 1 207 ? 11.945 -25.359 -11.773 1 97.12 207 LEU B CA 1
ATOM 3956 C C . LEU B 1 207 ? 11.195 -26.672 -11.68 1 97.12 207 LEU B C 1
ATOM 3958 O O . LEU B 1 207 ? 10.367 -26.859 -10.789 1 97.12 207 LEU B O 1
ATOM 3962 N N . THR B 1 208 ? 11.484 -27.547 -12.547 1 96.5 208 THR B N 1
ATOM 3963 C CA . THR B 1 208 ? 10.82 -28.844 -12.57 1 96.5 208 THR B CA 1
ATOM 3964 C C . THR B 1 208 ? 11.102 -29.609 -11.289 1 96.5 208 THR B C 1
ATOM 3966 O O . THR B 1 208 ? 10.188 -30.188 -10.695 1 96.5 208 THR B O 1
ATOM 3969 N N . ALA B 1 209 ? 12.344 -29.594 -10.891 1 95.62 209 ALA B N 1
ATOM 3970 C CA . ALA B 1 209 ? 12.719 -30.281 -9.656 1 95.62 209 ALA B CA 1
ATOM 3971 C C . ALA B 1 209 ? 11.969 -29.719 -8.461 1 95.62 209 ALA B C 1
ATOM 3973 O O . ALA B 1 209 ? 11.531 -30.453 -7.582 1 95.62 209 ALA B O 1
ATOM 3974 N N . TYR B 1 210 ? 11.875 -28.469 -8.484 1 95.25 210 TYR B N 1
ATOM 3975 C CA . TYR B 1 210 ? 11.164 -27.812 -7.391 1 95.25 210 TYR B CA 1
ATOM 3976 C C . TYR B 1 210 ? 9.695 -28.219 -7.387 1 95.25 210 TYR B C 1
ATOM 3978 O O . TYR B 1 210 ? 9.125 -28.516 -6.332 1 95.25 210 TYR B O 1
ATOM 3986 N N . ARG B 1 211 ? 9.078 -28.188 -8.5 1 96.25 211 ARG B N 1
ATOM 3987 C CA . ARG B 1 211 ? 7.684 -28.594 -8.633 1 96.25 211 ARG B CA 1
ATOM 3988 C C . ARG B 1 211 ? 7.484 -30.031 -8.164 1 96.25 211 ARG B C 1
ATOM 3990 O O . ARG B 1 211 ? 6.508 -30.328 -7.48 1 96.25 211 ARG B O 1
ATOM 3997 N N . ILE B 1 212 ? 8.398 -30.844 -8.484 1 96.62 212 ILE B N 1
ATOM 3998 C CA . ILE B 1 212 ? 8.312 -32.25 -8.094 1 96.62 212 ILE B CA 1
ATOM 3999 C C . ILE B 1 212 ? 8.469 -32.375 -6.582 1 96.62 212 ILE B C 1
ATOM 4001 O O . ILE B 1 212 ? 7.754 -33.156 -5.941 1 96.62 212 ILE B O 1
ATOM 4005 N N . MET B 1 213 ? 9.383 -31.703 -6.086 1 94.69 213 MET B N 1
ATOM 4006 C CA . MET B 1 213 ? 9.562 -31.703 -4.637 1 94.69 213 MET B CA 1
ATOM 4007 C C . MET B 1 213 ? 8.273 -31.312 -3.924 1 94.69 213 MET B C 1
ATOM 4009 O O . MET B 1 213 ? 7.871 -31.984 -2.965 1 94.69 213 MET B O 1
ATOM 4013 N N . GLU B 1 214 ? 7.641 -30.328 -4.387 1 94.06 214 GLU B N 1
ATOM 4014 C CA . GLU B 1 214 ? 6.383 -29.875 -3.795 1 94.06 214 GLU B CA 1
ATOM 4015 C C . GLU B 1 214 ? 5.27 -30.891 -4.031 1 94.06 214 GLU B C 1
ATOM 4017 O O . GLU B 1 214 ? 4.398 -31.078 -3.18 1 94.06 214 GLU B O 1
ATOM 4022 N N . ALA B 1 215 ? 5.305 -31.469 -5.133 1 95.5 215 ALA B N 1
ATOM 4023 C CA . ALA B 1 215 ? 4.324 -32.5 -5.434 1 95.5 215 ALA B CA 1
ATOM 4024 C C . ALA B 1 215 ? 4.438 -33.688 -4.445 1 95.5 215 ALA B C 1
ATOM 4026 O O . ALA B 1 215 ? 3.424 -34.219 -4.008 1 95.5 215 ALA B O 1
ATOM 4027 N N . LYS B 1 216 ? 5.641 -34 -4.168 1 94.19 216 LYS B N 1
ATOM 4028 C CA . LYS B 1 216 ? 5.848 -35.062 -3.174 1 94.19 216 LYS B CA 1
ATOM 4029 C C . LYS B 1 216 ? 5.191 -34.719 -1.845 1 94.19 216 LYS B C 1
ATOM 4031 O O . LYS B 1 216 ? 4.527 -35.531 -1.227 1 94.19 216 LYS B O 1
ATOM 4036 N N . ARG B 1 217 ? 5.371 -33.562 -1.45 1 90.81 217 ARG B N 1
ATOM 4037 C CA . ARG B 1 217 ? 4.77 -33.094 -0.204 1 90.81 217 ARG B CA 1
ATOM 4038 C C . ARG B 1 217 ? 3.252 -33.219 -0.251 1 90.81 217 ARG B C 1
ATOM 4040 O O . ARG B 1 217 ? 2.631 -33.719 0.695 1 90.81 217 ARG B O 1
ATOM 4047 N N . LEU B 1 218 ? 2.656 -32.812 -1.337 1 91.81 218 LEU B N 1
ATOM 4048 C CA . LEU B 1 218 ? 1.206 -32.844 -1.48 1 91.81 218 LEU B CA 1
ATOM 4049 C C . LEU B 1 218 ? 0.703 -34.281 -1.495 1 91.81 218 LEU B C 1
ATOM 4051 O O . LEU B 1 218 ? -0.347 -34.594 -0.921 1 91.81 218 LEU B O 1
ATOM 4055 N N . LEU B 1 219 ? 1.472 -35.156 -2.168 1 93.94 219 LEU B N 1
ATOM 4056 C CA . LEU B 1 219 ? 1.098 -36.562 -2.244 1 93.94 219 LEU B CA 1
ATOM 4057 C C . LEU B 1 219 ? 1.103 -37.188 -0.86 1 93.94 219 LEU B C 1
ATOM 4059 O O . LEU B 1 219 ? 0.298 -38.094 -0.582 1 93.94 219 LEU B O 1
ATOM 4063 N N . GLU B 1 220 ? 1.966 -36.656 -0.045 1 90 220 GLU B N 1
ATOM 4064 C CA . GLU B 1 220 ? 2.109 -37.219 1.303 1 90 220 GLU B CA 1
ATOM 4065 C C . GLU B 1 220 ? 1.066 -36.625 2.248 1 90 220 GLU B C 1
ATOM 4067 O O . GLU B 1 220 ? 0.536 -37.312 3.111 1 90 220 GLU B O 1
ATOM 4072 N N . ASP B 1 221 ? 0.752 -35.438 2.082 1 86.62 221 ASP B N 1
ATOM 4073 C CA . ASP B 1 221 ? 0.059 -34.688 3.133 1 86.62 221 ASP B CA 1
ATOM 4074 C C . ASP B 1 221 ? -1.415 -34.5 2.787 1 86.62 221 ASP B C 1
ATOM 4076 O O . ASP B 1 221 ? -2.199 -34.031 3.621 1 86.62 221 ASP B O 1
ATOM 4080 N N . THR B 1 222 ? -1.8 -34.75 1.557 1 88.19 222 THR B N 1
ATOM 4081 C CA . THR B 1 222 ? -3.174 -34.5 1.144 1 88.19 222 THR B CA 1
ATOM 4082 C C . THR B 1 222 ? -3.771 -35.719 0.442 1 88.19 222 THR B C 1
ATOM 4084 O O . THR B 1 222 ? -3.072 -36.688 0.183 1 88.19 222 THR B O 1
ATOM 4087 N N . GLY B 1 223 ? -5.09 -35.656 0.146 1 88.44 223 GLY B N 1
ATOM 4088 C CA . GLY B 1 223 ? -5.789 -36.688 -0.596 1 88.44 223 GLY B CA 1
ATOM 4089 C C . GLY B 1 223 ? -6.078 -36.312 -2.033 1 88.44 223 GLY B C 1
ATOM 4090 O O . GLY B 1 223 ? -6.977 -36.875 -2.664 1 88.44 223 GLY B O 1
ATOM 4091 N N . LEU B 1 224 ? -5.324 -35.406 -2.527 1 91.5 224 LEU B N 1
ATOM 4092 C CA . LEU B 1 224 ? -5.531 -34.969 -3.9 1 91.5 224 LEU B CA 1
ATOM 4093 C C . LEU B 1 224 ? -5.199 -36.062 -4.891 1 91.5 224 LEU B C 1
ATOM 4095 O O . LEU B 1 224 ? -4.266 -36.844 -4.668 1 91.5 224 LEU B O 1
ATOM 4099 N N . SER B 1 225 ? -5.969 -36.062 -5.969 1 94.06 225 SER B N 1
ATOM 4100 C CA . SER B 1 225 ? -5.633 -37 -7.031 1 94.06 225 SER B CA 1
ATOM 4101 C C . SER B 1 225 ? -4.297 -36.656 -7.676 1 94.06 225 SER B C 1
ATOM 4103 O O . SER B 1 225 ? -3.752 -35.562 -7.445 1 94.06 225 SER B O 1
ATOM 4105 N N . ILE B 1 226 ? -3.773 -37.562 -8.445 1 94.62 226 ILE B N 1
ATOM 4106 C CA . ILE B 1 226 ? -2.512 -37.344 -9.148 1 94.62 226 ILE B CA 1
ATOM 4107 C C . ILE B 1 226 ? -2.631 -36.125 -10.07 1 94.62 226 ILE B C 1
ATOM 4109 O O . ILE B 1 226 ? -1.73 -35.281 -10.117 1 94.62 226 ILE B O 1
ATOM 4113 N N . THR B 1 227 ? -3.781 -36.094 -10.727 1 93.19 227 THR B N 1
ATOM 4114 C CA . THR B 1 227 ? -4.035 -34.969 -11.633 1 93.19 227 THR B CA 1
ATOM 4115 C C . THR B 1 227 ? -4.102 -33.656 -10.867 1 93.19 227 THR B C 1
ATOM 4117 O O . THR B 1 227 ? -3.479 -32.656 -11.266 1 93.19 227 THR B O 1
ATOM 4120 N N . GLU B 1 228 ? -4.797 -33.656 -9.758 1 92 228 GLU B N 1
ATOM 4121 C CA . GLU B 1 228 ? -4.934 -32.469 -8.938 1 92 228 GLU B CA 1
ATOM 4122 C C . GLU B 1 228 ? -3.59 -32.031 -8.359 1 92 228 GLU B C 1
ATOM 4124 O O . GLU B 1 228 ? -3.305 -30.844 -8.266 1 92 228 GLU B O 1
ATOM 4129 N N . THR B 1 229 ? -2.797 -33 -7.945 1 94.44 229 THR B N 1
ATOM 4130 C CA . THR B 1 229 ? -1.467 -32.719 -7.418 1 94.44 229 THR B CA 1
ATOM 4131 C C . THR B 1 229 ? -0.604 -32.031 -8.469 1 94.44 229 THR B C 1
ATOM 4133 O O . THR B 1 229 ? 0.036 -31.016 -8.188 1 94.44 229 THR B O 1
ATOM 4136 N N . GLY B 1 230 ? -0.626 -32.594 -9.688 1 95 230 GLY B N 1
ATOM 4137 C CA . GLY B 1 230 ? 0.13 -32 -10.766 1 95 230 GLY B CA 1
ATOM 4138 C C . GLY B 1 230 ? -0.282 -30.578 -11.055 1 95 230 GLY B C 1
ATOM 4139 O O . GLY B 1 230 ? 0.568 -29.688 -11.156 1 95 230 GLY B O 1
ATOM 4140 N N . LEU B 1 231 ? -1.596 -30.344 -11.109 1 91.38 231 LEU B N 1
ATOM 4141 C CA . LEU B 1 231 ? -2.141 -29.016 -11.367 1 91.38 231 LEU B CA 1
ATOM 4142 C C . LEU B 1 231 ? -1.744 -28.047 -10.266 1 91.38 231 LEU B C 1
ATOM 4144 O O . LEU B 1 231 ? -1.392 -26.891 -10.547 1 91.38 231 LEU B O 1
ATOM 4148 N N . SER B 1 232 ? -1.668 -28.484 -9.07 1 93.44 232 SER B N 1
ATOM 4149 C CA . SER B 1 232 ? -1.345 -27.656 -7.91 1 93.44 232 SER B CA 1
ATOM 4150 C C . SER B 1 232 ? 0.123 -27.25 -7.922 1 93.44 232 SER B C 1
ATOM 4152 O O . SER B 1 232 ? 0.511 -26.297 -7.23 1 93.44 232 SER B O 1
ATOM 4154 N N . CYS B 1 233 ? 0.871 -27.969 -8.664 1 94.19 233 CYS B N 1
ATOM 4155 C CA . CYS B 1 233 ? 2.307 -27.719 -8.648 1 94.19 233 CYS B CA 1
ATOM 4156 C C . CYS B 1 233 ? 2.758 -27.031 -9.93 1 94.19 233 CYS B C 1
ATOM 4158 O O . CYS B 1 233 ? 3.957 -26.859 -10.164 1 94.19 233 CYS B O 1
ATOM 4160 N N . GLY B 1 234 ? 1.831 -26.703 -10.797 1 93.31 234 GLY B N 1
ATOM 4161 C CA . GLY B 1 234 ? 2.166 -25.859 -11.938 1 93.31 234 GLY B CA 1
ATOM 4162 C C . GLY B 1 234 ? 2.285 -26.641 -13.234 1 93.31 234 GLY B C 1
ATOM 4163 O O . GLY B 1 234 ? 2.67 -26.078 -14.266 1 93.31 234 GLY B O 1
ATOM 4164 N N . PHE B 1 235 ? 1.941 -27.969 -13.219 1 93.62 235 PHE B N 1
ATOM 4165 C CA . PHE B 1 235 ? 1.935 -28.734 -14.453 1 93.62 235 PHE B CA 1
ATOM 4166 C C . PHE B 1 235 ? 0.621 -28.547 -15.203 1 93.62 235 PHE B C 1
ATOM 4168 O O . PHE B 1 235 ? -0.448 -28.5 -14.586 1 93.62 235 PHE B O 1
ATOM 4175 N N . HIS B 1 236 ? 0.733 -28.375 -16.484 1 86.44 236 HIS B N 1
ATOM 4176 C CA . HIS B 1 236 ? -0.451 -28.078 -17.281 1 86.44 236 HIS B CA 1
ATOM 4177 C C . HIS B 1 236 ? -1.213 -29.359 -17.625 1 86.44 236 HIS B C 1
ATOM 4179 O O . HIS B 1 236 ? -2.383 -29.297 -18.016 1 86.44 236 HIS B O 1
ATOM 4185 N N . ASP B 1 237 ? -0.55 -30.469 -17.469 1 88.25 237 ASP B N 1
ATOM 4186 C CA . ASP B 1 237 ? -1.223 -31.734 -17.766 1 88.25 237 ASP B CA 1
ATOM 4187 C C . ASP B 1 237 ? -0.653 -32.875 -16.906 1 88.25 237 ASP B C 1
ATOM 4189 O O . ASP B 1 237 ? 0.545 -32.906 -16.625 1 88.25 237 ASP B O 1
ATOM 4193 N N . ALA B 1 238 ? -1.568 -33.781 -16.672 1 90.5 238 ALA B N 1
ATOM 4194 C CA . ALA B 1 238 ? -1.23 -34.906 -15.797 1 90.5 238 ALA B CA 1
ATOM 4195 C C . ALA B 1 238 ? -0.144 -35.781 -16.422 1 90.5 238 ALA B C 1
ATOM 4197 O O . ALA B 1 238 ? 0.717 -36.312 -15.719 1 90.5 238 ALA B O 1
ATOM 4198 N N . SER B 1 239 ? -0.191 -35.812 -17.734 1 94 239 SER B N 1
ATOM 4199 C CA . SER B 1 239 ? 0.789 -36.625 -18.406 1 94 239 SER B CA 1
ATOM 4200 C C . SER B 1 239 ? 2.201 -36.094 -18.234 1 94 239 SER B C 1
ATOM 4202 O O . SER B 1 239 ? 3.137 -36.844 -17.969 1 94 239 SER B O 1
ATOM 4204 N N . VAL B 1 240 ? 2.301 -34.812 -18.406 1 94.81 240 VAL B N 1
ATOM 4205 C CA . VAL B 1 240 ? 3.602 -34.188 -18.266 1 94.81 240 VAL B CA 1
ATOM 4206 C C . VAL B 1 240 ? 4.082 -34.312 -16.828 1 94.81 240 VAL B C 1
ATOM 4208 O O . VAL B 1 240 ? 5.262 -34.562 -16.578 1 94.81 240 VAL B O 1
ATOM 4211 N N . PHE B 1 241 ? 3.18 -34.188 -15.914 1 96.38 241 PHE B N 1
ATOM 4212 C CA . PHE B 1 241 ? 3.5 -34.344 -14.5 1 96.38 241 PHE B CA 1
ATOM 4213 C C . PHE B 1 241 ? 4.031 -35.75 -14.211 1 96.38 241 PHE B C 1
ATOM 4215 O O . PHE B 1 241 ? 5.109 -35.875 -13.633 1 96.38 241 PHE B O 1
ATOM 4222 N N . CYS B 1 242 ? 3.344 -36.688 -14.602 1 96.69 242 CYS B N 1
ATOM 4223 C CA . CYS B 1 242 ? 3.711 -38.094 -14.312 1 96.69 242 CYS B CA 1
ATOM 4224 C C . CYS B 1 242 ? 5.066 -38.406 -14.922 1 96.69 242 CYS B C 1
ATOM 4226 O O . CYS B 1 242 ? 5.906 -39.062 -14.266 1 96.69 242 CYS B O 1
ATOM 4228 N N . LYS B 1 243 ? 5.234 -37.969 -16.156 1 96.75 243 LYS B N 1
ATOM 4229 C CA . LYS B 1 243 ? 6.5 -38.25 -16.828 1 96.75 243 LYS B CA 1
ATOM 4230 C C . LYS B 1 243 ? 7.664 -37.562 -16.109 1 96.75 243 LYS B C 1
ATOM 4232 O O . LYS B 1 243 ? 8.703 -38.188 -15.883 1 96.75 243 LYS B O 1
ATOM 4237 N N . SER B 1 244 ? 7.461 -36.375 -15.758 1 96.69 244 SER B N 1
ATOM 4238 C CA . SER B 1 244 ? 8.5 -35.625 -15.062 1 96.69 244 SER B CA 1
ATOM 4239 C C . SER B 1 244 ? 8.797 -36.219 -13.688 1 96.69 244 SER B C 1
ATOM 4241 O O . SER B 1 244 ? 9.953 -36.281 -13.273 1 96.69 244 SER B O 1
ATOM 4243 N N . PHE B 1 245 ? 7.781 -36.594 -12.992 1 97.44 245 PHE B N 1
ATOM 4244 C CA . PHE B 1 245 ? 7.93 -37.188 -11.672 1 97.44 245 PHE B CA 1
ATOM 4245 C C . PHE B 1 245 ? 8.727 -38.5 -11.773 1 97.44 245 PHE B C 1
ATOM 4247 O O . PHE B 1 245 ? 9.664 -38.719 -11 1 97.44 245 PHE B O 1
ATOM 4254 N N . LEU B 1 246 ? 8.398 -39.281 -12.75 1 96.75 246 LEU B N 1
ATOM 4255 C CA . LEU B 1 246 ? 9.094 -40.531 -12.961 1 96.75 246 LEU B CA 1
ATOM 4256 C C . LEU B 1 246 ? 10.57 -40.312 -13.273 1 96.75 246 LEU B C 1
ATOM 4258 O O . LEU B 1 246 ? 11.438 -41 -12.75 1 96.75 246 LEU B O 1
ATOM 4262 N N . GLN B 1 247 ? 10.82 -39.406 -14.117 1 95.88 247 GLN B N 1
ATOM 4263 C CA . GLN B 1 247 ? 12.195 -39.094 -14.508 1 95.88 247 GLN B CA 1
ATOM 4264 C C . GLN B 1 247 ? 13.008 -38.594 -13.312 1 95.88 247 GLN B C 1
ATOM 4266 O O . GLN B 1 247 ? 14.188 -38.938 -13.188 1 95.88 247 GLN B O 1
ATOM 4271 N N . THR B 1 248 ? 12.367 -37.906 -12.445 1 94.31 248 THR B N 1
ATOM 4272 C CA . THR B 1 248 ? 13.07 -37.281 -11.328 1 94.31 248 THR B CA 1
ATOM 4273 C C . THR B 1 248 ? 13.203 -38.25 -10.156 1 94.31 248 THR B C 1
ATOM 4275 O O . THR B 1 248 ? 14.258 -38.312 -9.508 1 94.31 248 THR B O 1
ATOM 4278 N N . GLU B 1 249 ? 12.188 -39.062 -9.883 1 94.19 249 GLU B N 1
ATOM 4279 C CA . GLU B 1 249 ? 12.133 -39.844 -8.648 1 94.19 249 GLU B CA 1
ATOM 4280 C C . GLU B 1 249 ? 12.367 -41.344 -8.922 1 94.19 249 GLU B C 1
ATOM 4282 O O . GLU B 1 249 ? 12.617 -42.094 -7.992 1 94.19 249 GLU B O 1
ATOM 4287 N N . GLY B 1 250 ? 12.203 -41.719 -10.125 1 95.25 250 GLY B N 1
ATOM 4288 C CA . GLY B 1 250 ? 12.422 -43.125 -10.484 1 95.25 250 GLY B CA 1
ATOM 4289 C C . GLY B 1 250 ? 11.195 -44 -10.273 1 95.25 250 GLY B C 1
ATOM 4290 O O . GLY B 1 250 ? 11.242 -45.188 -10.508 1 95.25 250 GLY B O 1
ATOM 4291 N N . GLU B 1 251 ? 10.148 -43.406 -9.836 1 95.75 251 GLU B N 1
ATOM 4292 C CA . GLU B 1 251 ? 8.859 -44.062 -9.672 1 95.75 251 GLU B CA 1
ATOM 4293 C C . GLU B 1 251 ? 7.703 -43.125 -10 1 95.75 251 GLU B C 1
ATOM 4295 O O . GLU B 1 251 ? 7.875 -41.906 -10.031 1 95.75 251 GLU B O 1
ATOM 4300 N N . SER B 1 252 ? 6.574 -43.719 -10.273 1 96.38 252 SER B N 1
ATOM 4301 C CA . SER B 1 252 ? 5.406 -42.906 -10.594 1 96.38 252 SER B CA 1
ATOM 4302 C C . SER B 1 252 ? 4.844 -42.25 -9.344 1 96.38 252 SER B C 1
ATOM 4304 O O . SER B 1 252 ? 5.109 -42.688 -8.219 1 96.38 252 SER B O 1
ATOM 4306 N N . PRO B 1 253 ? 4.102 -41.125 -9.562 1 96.38 253 PRO B N 1
ATOM 4307 C CA . PRO B 1 253 ? 3.465 -40.5 -8.406 1 96.38 253 PRO B CA 1
ATOM 4308 C C . PRO B 1 253 ? 2.594 -41.438 -7.602 1 96.38 253 PRO B C 1
ATOM 4310 O O . PRO B 1 253 ? 2.588 -41.406 -6.367 1 96.38 253 PRO B O 1
ATOM 4313 N N . LEU B 1 254 ? 1.856 -42.281 -8.258 1 94.62 254 LEU B N 1
ATOM 4314 C CA . LEU B 1 254 ? 0.983 -43.219 -7.594 1 94.62 254 LEU B CA 1
ATOM 4315 C C . LEU B 1 254 ? 1.794 -44.188 -6.738 1 94.62 254 LEU B C 1
ATOM 4317 O O . LEU B 1 254 ? 1.418 -44.5 -5.602 1 94.62 254 LEU B O 1
ATOM 4321 N N . GLN B 1 255 ? 2.807 -44.75 -7.312 1 95.06 255 GLN B N 1
ATOM 4322 C CA . GLN B 1 255 ? 3.689 -45.656 -6.582 1 95.06 255 GLN B CA 1
ATOM 4323 C C . GLN B 1 255 ? 4.293 -44.969 -5.363 1 95.06 255 GLN B C 1
ATOM 4325 O O . GLN B 1 255 ? 4.375 -45.562 -4.281 1 95.06 255 GLN B O 1
ATOM 4330 N N . TYR B 1 256 ? 4.754 -43.75 -5.625 1 95.38 256 TYR B N 1
ATOM 4331 C CA . TYR B 1 256 ? 5.336 -42.969 -4.535 1 95.38 256 TYR B CA 1
ATOM 4332 C C . TYR B 1 256 ? 4.348 -42.812 -3.385 1 95.38 256 TYR B C 1
ATOM 4334 O O . TYR B 1 256 ? 4.703 -43.031 -2.221 1 95.38 256 TYR B O 1
ATOM 4342 N N . ARG B 1 257 ? 3.145 -42.406 -3.633 1 93.44 257 ARG B N 1
ATOM 4343 C CA . ARG B 1 257 ? 2.113 -42.219 -2.617 1 93.44 257 ARG B CA 1
ATOM 4344 C C . ARG B 1 257 ? 1.833 -43.5 -1.862 1 93.44 257 ARG B C 1
ATOM 4346 O O . ARG B 1 257 ? 1.675 -43.5 -0.64 1 93.44 257 ARG B O 1
ATOM 4353 N N . LYS B 1 258 ? 1.706 -44.594 -2.531 1 91.88 258 LYS B N 1
ATOM 4354 C CA . LYS B 1 258 ? 1.458 -45.875 -1.907 1 91.88 258 LYS B CA 1
ATOM 4355 C C . LYS B 1 258 ? 2.568 -46.25 -0.926 1 91.88 258 LYS B C 1
ATOM 4357 O O . LYS B 1 258 ? 2.299 -46.75 0.171 1 91.88 258 LYS B O 1
ATOM 4362 N N . LYS B 1 259 ? 3.689 -46 -1.387 1 91.06 259 LYS B N 1
ATOM 4363 C CA . LYS B 1 259 ? 4.844 -46.281 -0.544 1 91.06 259 LYS B CA 1
ATOM 4364 C C . LYS B 1 259 ? 4.812 -45.469 0.738 1 91.06 259 LYS B C 1
ATOM 4366 O O . LYS B 1 259 ? 5.129 -45.969 1.817 1 91.06 259 LYS B O 1
ATOM 4371 N N . MET B 1 260 ? 4.523 -44.281 0.667 1 85.56 260 MET B N 1
ATOM 4372 C CA . MET B 1 260 ? 4.531 -43.375 1.812 1 85.56 260 MET B CA 1
ATOM 4373 C C . MET B 1 260 ? 3.396 -43.719 2.777 1 85.56 260 MET B C 1
ATOM 4375 O O . MET B 1 260 ? 3.543 -43.562 3.99 1 85.56 260 MET B O 1
ATOM 4379 N N . ARG B 1 261 ? 2.287 -44.094 2.244 1 81.19 261 ARG B N 1
ATOM 4380 C CA . ARG B 1 261 ? 1.168 -44.5 3.088 1 81.19 261 ARG B CA 1
ATOM 4381 C C . ARG B 1 261 ? 1.466 -45.812 3.801 1 81.19 261 ARG B C 1
ATOM 4383 O O . ARG B 1 261 ? 1.004 -46.031 4.922 1 81.19 261 ARG B O 1
ATOM 4390 N N . GLU B 1 262 ? 2.186 -46.625 3.172 1 76.69 262 GLU B N 1
ATOM 4391 C CA . GLU B 1 262 ? 2.588 -47.906 3.783 1 76.69 262 GLU B CA 1
ATOM 4392 C C . GLU B 1 262 ? 3.666 -47.688 4.84 1 76.69 262 GLU B C 1
ATOM 4394 O O . GLU B 1 262 ? 3.723 -48.406 5.832 1 76.69 262 GLU B O 1
ATOM 4399 N N . GLU B 1 263 ? 4.445 -46.75 4.617 1 65.5 263 GLU B N 1
ATOM 4400 C CA . GLU B 1 263 ? 5.516 -46.469 5.574 1 65.5 263 GLU B CA 1
ATOM 4401 C C . GLU B 1 263 ? 4.973 -45.844 6.855 1 65.5 263 GLU B C 1
ATOM 4403 O O . GLU B 1 263 ? 5.547 -46.031 7.93 1 65.5 263 GLU B O 1
ATOM 4408 N N . VAL B 1 264 ? 4 -45.062 6.77 1 57.34 264 VAL B N 1
ATOM 4409 C CA . VAL B 1 264 ? 3.426 -44.5 7.98 1 57.34 264 VAL B CA 1
ATOM 4410 C C . VAL B 1 264 ? 2.623 -45.562 8.734 1 57.34 264 VAL B C 1
ATOM 4412 O O . VAL B 1 264 ? 2.369 -45.406 9.93 1 57.34 264 VAL B O 1
ATOM 4415 N N . TRP B 1 265 ? 2.102 -46.656 8.078 1 46.56 265 TRP B N 1
ATOM 4416 C CA . TRP B 1 265 ? 1.538 -47.719 8.883 1 46.56 265 TRP B CA 1
ATOM 4417 C C . TRP B 1 265 ? 2.596 -48.781 9.203 1 46.56 265 TRP B C 1
ATOM 4419 O O . TRP B 1 265 ? 3.469 -49.062 8.375 1 46.56 265 TRP B O 1
#

Radius of gyration: 27.87 Å; Cα contacts (8 Å, |Δi|>4): 951; chains: 2; bounding box: 53×84×63 Å

Foldseek 3Di:
DPPPDDQKFWDDKDKDQDAAWDKDDQDFDAFKKKKAWQAAWWWKDWPRDIDTDGHQKMWIHHGPTGMMITAHRVTGTIIMMITMDHNVVVVLLVFQQDDPDSTMFGFDPDDVLVVLSVVLNVVCVVPPPPRVSNVVSVVVNSVRTDTDPPPPDPLLVQLLVQLVVCLLVPLLAQDDLQNSCVRSVHGQVSQQVSCCVPVVDGSVLVSLVSLLVQLLVCLQPHPDDLQRSCNRRHHPGSVVNQVSNCVNPVDGSVVSSVVNVVVVD/DPPPDDQKFWDDKDKDQDAAWDKDDQDFDAFKKKKAWQAAWWWKDWPRDIDTDGHQKMWIHHGPTGMMMTAHRVTGTIIMMITMDHNVVVVLLVFQQEDVDSTMFGFDPDDVLVVLSVVLNVVCVVPPPPRVSNVVSVVVNSVRTDTHPPPPDPLLVQLLVQLVVCLLVPLLAQDDLQNSCVRSVHGQVSQQVSCCVPVVDGSVLVSLVSLLVQLLVCLQPHDDDLQRSCNRRNHPGSVVNQVSNCVNPVDGSVVSSVVNVVVVD

Organism: NCBI:txid29354

Solvent-accessible surface area (backbone atoms only — not comparable to full-atom values): 27341 Å² total; per-residue (Å²): 127,82,72,71,75,66,43,52,44,77,67,46,64,47,72,46,76,48,51,65,48,37,67,46,65,53,25,44,40,84,42,36,31,42,37,39,29,75,32,41,25,32,40,40,35,43,91,90,40,77,43,84,44,35,53,52,25,31,39,49,44,54,52,73,39,61,32,32,38,33,26,25,65,89,46,30,23,29,36,34,38,42,25,36,41,45,66,47,42,54,45,53,54,61,54,44,40,35,76,98,45,81,37,52,43,54,54,45,95,75,66,62,47,56,54,28,50,50,48,28,36,50,49,57,70,64,24,78,54,50,60,46,38,41,43,10,27,50,31,40,34,57,52,42,35,54,63,52,71,66,79,79,56,82,52,64,63,50,44,49,51,47,37,53,50,50,45,72,70,34,45,45,42,90,71,48,69,62,57,43,18,31,57,56,66,49,53,57,68,59,49,34,51,48,27,39,72,76,70,69,41,45,58,66,55,49,52,51,51,49,28,45,55,53,32,51,50,44,50,70,74,46,89,61,50,71,52,29,38,24,42,30,28,30,35,92,38,49,66,61,32,43,52,50,35,25,73,72,71,73,43,44,62,67,57,50,38,52,52,54,56,50,64,76,95,127,81,73,72,75,67,42,54,45,78,67,46,62,47,72,45,76,47,52,66,47,37,66,49,64,53,26,44,38,87,43,35,32,41,37,38,29,76,32,40,26,31,40,40,35,44,90,92,39,77,42,84,44,36,50,51,27,30,41,50,44,53,53,74,40,62,30,30,37,34,27,25,64,87,45,30,24,28,36,34,37,41,27,36,41,45,66,48,41,55,44,52,55,60,54,44,40,68,52,101,44,84,38,56,46,54,54,44,94,74,64,63,48,56,54,29,50,51,48,29,35,50,49,58,72,63,22,77,55,51,62,45,35,39,42,11,26,51,31,40,33,56,53,42,36,52,65,47,72,66,80,77,55,83,50,66,62,50,43,49,50,47,37,52,51,48,45,73,71,34,45,46,43,88,71,49,69,62,55,44,18,30,57,58,67,49,51,57,69,58,46,34,51,48,28,39,72,74,68,70,40,44,57,66,56,50,52,52,51,49,27,44,54,52,33,51,50,44,50,70,75,45,88,63,50,71,53,29,38,24,42,29,28,30,33,94,40,48,65,61,31,42,52,50,36,24,74,73,69,74,42,42,62,68,58,50,37,53,51,53,57,50,65,76,95

Secondary structure (DSSP, 8-state):
------S-EEEEEEEEEPPTT-EEEEEE-SSEEEEEEEESEEEEEETTEEEEEETTEEEEEPTT-EEEEEE-SSSBPEEEEEEEESHHHHHHHHHT--SS-SSEEE--SSSHHHHHHHHHHHHHHHS---HHHHHHHHHHHHTTSPP-----SSHHHHHHHHHHHHHHHHTTS---HHHHHHHHTS-HHHHHHHHHHHHSS-HHHHHHHHHHHHHHHHHHH----HHHHHHHTT-S-HHHHHHHHHHHHSS-HHHHHHHHHHHH-/------S-EEEEEEEEEPPTT-EEEEEE-SSEEEEEEEESEEEEEETTEEEEEETTEEEEEPTT-EEEEEE-SSSBPEEEEEEEESHHHHHHHHHT--SS-SSEEE--SSSHHHHHHHHHHHHHHHSS--HHHHHHHHHHHHTTSPP-----SSHHHHHHHHHHHHHHHHTTS---HHHHHHHHTS-HHHHHHHHHHHHSS-HHHHHHHHHHHHHHHHHHH----HHHHHHHTT-S-HHHHHHHHHHHHSS-HHHHHHHHHHHH-

Nearest PDB structures (foldseek):
  6nwo-assembly1_A  TM=8.333E-01  e=6.371E-13  Clostridium perfringens str. 13
  6nwj-assembly1_B  TM=8.075E-01  e=7.599E-13  Clostridium perfringens str. 13
  3w6v-assembly1_A  TM=9.368E-01  e=4.205E-07  Streptomyces griseus
  3gbg-assembly1_A  TM=3.667E-01  e=1.712E-11  Vibrio cholerae O395
  4e2g-assembly2_C  TM=7.095E-01  e=4.912E-05  Sphaerobacter thermophilus DSM 20745